Protein AF-0000000083149345 (afdb_homodimer)

Nearest PDB structures (foldseek):
  4agi-assembly2_B  TM=5.387E-01  e=7.367E-08  Aspergillus fumigatus
  6trv-assembly1_BBB  TM=6.068E-01  e=3.326E-06  Scedosporium apiospermum
  1w0o-assembly1_A  TM=4.378E-01  e=7.117E-03  Vibrio cholerae
  5yje-assembly1_C  TM=4.383E-01  e=2.882E-02  Homo sapiens
  4d52-assembly3_C  TM=7.395E-01  e=1.337E-08  Aspergillus fumigatus

pLDDT: mean 89.77, std 11.45, range [29.12, 98.81]

Structure (mmCIF, N/CA/C/O backbone):
data_AF-0000000083149345-model_v1
#
loop_
_entity.id
_entity.type
_entity.pdbx_description
1 polymer 'Fucose-specific lectin'
#
loop_
_atom_site.group_PDB
_atom_site.id
_atom_site.type_symbol
_atom_site.label_atom_id
_atom_site.label_alt_id
_atom_site.label_comp_id
_atom_site.label_asym_id
_atom_site.label_entity_id
_atom_site.label_seq_id
_atom_site.pdbx_PDB_ins_code
_atom_site.Cartn_x
_atom_site.Cartn_y
_atom_site.Cartn_z
_atom_site.occupancy
_atom_site.B_iso_or_equiv
_atom_site.auth_seq_id
_atom_site.auth_comp_id
_atom_site.auth_asym_id
_atom_site.auth_atom_id
_atom_site.pdbx_PDB_model_num
ATOM 1 N N . MET A 1 1 ? -13.688 4.938 16.438 1 88.69 1 MET A N 1
ATOM 2 C CA . MET A 1 1 ? -12.641 4.258 15.688 1 88.69 1 MET A CA 1
ATOM 3 C C . MET A 1 1 ? -12.328 5.004 14.398 1 88.69 1 MET A C 1
ATOM 5 O O . MET A 1 1 ? -13.234 5.469 13.711 1 88.69 1 MET A O 1
ATOM 9 N N . ALA A 1 2 ? -11.047 5.188 14.078 1 93.69 2 ALA A N 1
ATOM 10 C CA . ALA A 1 2 ? -10.602 5.953 12.922 1 93.69 2 ALA A CA 1
ATOM 11 C C . ALA A 1 2 ? -10.742 5.137 11.633 1 93.69 2 ALA A C 1
ATOM 13 O O . ALA A 1 2 ? -10.633 3.91 11.656 1 93.69 2 ALA A O 1
ATOM 14 N N . LEU A 1 3 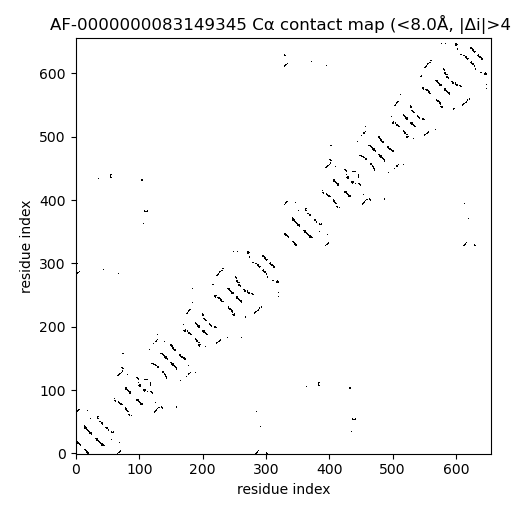? -11.031 5.852 10.547 1 97.12 3 LEU A N 1
ATOM 15 C CA . LEU A 1 3 ? -11.156 5.25 9.227 1 97.12 3 LEU A CA 1
ATOM 16 C C . LEU A 1 3 ? -10.828 6.262 8.133 1 97.12 3 LEU A C 1
ATOM 18 O O . LEU A 1 3 ? -10.75 7.465 8.398 1 97.12 3 LEU A O 1
ATOM 22 N N . THR A 1 4 ? -10.586 5.766 7.004 1 97.94 4 THR A N 1
ATOM 23 C CA . THR A 1 4 ? -10.523 6.535 5.766 1 97.94 4 THR A CA 1
ATOM 24 C C . THR A 1 4 ? -11.07 5.723 4.598 1 97.94 4 THR A C 1
ATOM 26 O O . THR A 1 4 ? -10.969 4.492 4.586 1 97.94 4 THR A O 1
ATOM 29 N N . ALA A 1 5 ? -11.703 6.434 3.705 1 97.19 5 ALA A N 1
ATOM 30 C CA . ALA A 1 5 ? -12.367 5.746 2.604 1 97.19 5 ALA A CA 1
ATOM 31 C C . ALA A 1 5 ? -12.156 6.484 1.285 1 97.19 5 ALA A C 1
ATOM 33 O O . ALA A 1 5 ? -11.992 7.707 1.271 1 97.19 5 ALA A O 1
ATOM 34 N N . ALA A 1 6 ? -12.18 5.762 0.246 1 94 6 ALA A N 1
ATOM 35 C CA . ALA A 1 6 ? -12.133 6.289 -1.116 1 94 6 ALA A CA 1
ATOM 36 C C . ALA A 1 6 ? -12.781 5.316 -2.1 1 94 6 ALA A C 1
ATOM 38 O O . ALA A 1 6 ? -12.984 4.141 -1.78 1 94 6 ALA A O 1
ATOM 39 N N . GLN A 1 7 ? -13.102 5.867 -3.182 1 91.06 7 GLN A N 1
ATOM 40 C CA . GLN A 1 7 ? -13.609 5.008 -4.242 1 91.06 7 GLN A CA 1
ATOM 41 C C . GLN A 1 7 ? -12.555 3.998 -4.688 1 91.06 7 GLN A C 1
ATOM 43 O O . GLN A 1 7 ? -11.383 4.344 -4.828 1 91.06 7 GLN A O 1
ATOM 48 N N . ASN A 1 8 ? -12.969 2.729 -4.836 1 88.44 8 ASN A N 1
ATOM 49 C CA . ASN A 1 8 ? -12.086 1.684 -5.348 1 88.44 8 ASN A CA 1
ATOM 50 C C . ASN A 1 8 ? -11.719 1.924 -6.809 1 88.44 8 ASN A C 1
ATOM 52 O O . ASN A 1 8 ? -12.586 1.888 -7.684 1 88.44 8 ASN A O 1
ATOM 56 N N . PRO A 1 9 ? -10.477 2.225 -7.066 1 82.81 9 PRO A N 1
ATOM 57 C CA . PRO A 1 9 ? -10.094 2.521 -8.453 1 82.81 9 PRO A CA 1
ATOM 58 C C . PRO A 1 9 ? -10.305 1.336 -9.391 1 82.81 9 PRO A C 1
ATOM 60 O O . PRO A 1 9 ? -10.469 1.523 -10.602 1 82.81 9 PRO A O 1
ATOM 63 N N . MET A 1 10 ? -10.398 0.117 -8.867 1 81.44 10 MET A N 1
ATOM 64 C CA . MET A 1 10 ? -10.555 -1.072 -9.703 1 81.44 10 MET A CA 1
ATOM 65 C C . MET A 1 10 ? -12.031 -1.386 -9.922 1 81.44 10 MET A C 1
ATOM 67 O O . MET A 1 10 ? -12.383 -2.1 -10.867 1 81.44 10 MET A O 1
ATOM 71 N N . ASN A 1 11 ? -12.859 -0.883 -8.992 1 84 11 ASN A N 1
ATOM 72 C CA . ASN A 1 11 ? -14.305 -1.058 -9.047 1 84 11 ASN A CA 1
ATOM 73 C C . ASN A 1 11 ? -15.039 0.14 -8.453 1 84 11 ASN A C 1
ATOM 75 O O . ASN A 1 11 ? -15.344 0.153 -7.258 1 84 11 ASN A O 1
ATOM 79 N N . PRO A 1 12 ? -15.398 1.085 -9.273 1 85 12 PRO A N 1
ATOM 80 C CA . PRO A 1 12 ? -15.961 2.344 -8.773 1 85 12 PRO A CA 1
ATOM 81 C C . PRO A 1 12 ? -17.297 2.156 -8.07 1 85 12 PRO A C 1
ATOM 83 O O . PRO A 1 12 ? -17.797 3.084 -7.43 1 85 12 PRO A O 1
ATOM 86 N N . SER A 1 13 ? -17.891 0.948 -8.156 1 88.88 13 SER A N 1
ATOM 87 C CA . SER A 1 13 ? -19.156 0.688 -7.465 1 88.88 13 SER A CA 1
ATOM 88 C C . SER A 1 13 ? -18.922 0.347 -5.996 1 88.88 13 SER A C 1
ATOM 90 O O . SER A 1 13 ? -19.875 0.116 -5.25 1 88.88 13 SER A O 1
ATOM 92 N N . GLU A 1 14 ? -17.625 0.432 -5.629 1 91.38 14 GLU A N 1
ATOM 93 C CA . GLU A 1 14 ? -17.281 0.124 -4.242 1 91.38 14 GLU A CA 1
ATOM 94 C C . GLU A 1 14 ? -16.375 1.197 -3.646 1 91.38 14 GLU A C 1
ATOM 96 O O . GLU A 1 14 ? -15.703 1.936 -4.379 1 91.38 14 GLU A O 1
ATOM 101 N N . ALA A 1 15 ? -16.469 1.229 -2.34 1 93.88 15 ALA A N 1
ATOM 102 C CA . ALA A 1 15 ? -15.523 2.027 -1.563 1 93.88 15 ALA A CA 1
ATOM 103 C C . ALA A 1 15 ? -14.531 1.134 -0.824 1 93.88 15 ALA A C 1
ATOM 105 O O . ALA A 1 15 ? -14.898 0.083 -0.297 1 93.88 15 ALA A O 1
ATOM 106 N N . LEU A 1 16 ? -13.273 1.524 -0.88 1 93.19 16 LEU A N 1
ATOM 107 C CA . LEU A 1 16 ? -12.273 0.988 0.04 1 93.19 16 LEU A CA 1
ATOM 108 C C . LEU A 1 16 ? -12.305 1.73 1.371 1 93.19 16 LEU A C 1
ATOM 110 O O . LEU A 1 16 ? -12.086 2.943 1.417 1 93.19 16 LEU A O 1
ATOM 114 N N . VAL A 1 17 ? -12.57 0.972 2.4 1 95.75 17 VAL A N 1
ATOM 115 C CA . VAL A 1 17 ? -12.609 1.555 3.736 1 95.75 17 VAL A CA 1
ATOM 116 C C . VAL A 1 17 ? -11.5 0.958 4.594 1 95.75 17 VAL A C 1
ATOM 118 O O . VAL A 1 17 ? -11.586 -0.195 5.023 1 95.75 17 VAL A O 1
ATOM 121 N N . PHE A 1 18 ? -10.477 1.692 4.816 1 96.81 18 PHE A N 1
ATOM 122 C CA . PHE A 1 18 ? -9.414 1.325 5.742 1 96.81 18 PHE A CA 1
ATOM 123 C C . PHE A 1 18 ? -9.742 1.798 7.156 1 96.81 18 PHE A C 1
ATOM 125 O O . PHE A 1 18 ? -10.258 2.9 7.34 1 96.81 18 PHE A O 1
ATOM 132 N N . PHE A 1 19 ? -9.422 0.938 8.125 1 96.44 19 PHE A N 1
ATOM 133 C CA . PHE A 1 19 ? -9.812 1.293 9.484 1 96.44 19 PHE A CA 1
ATOM 134 C C . PHE A 1 19 ? -8.906 0.604 10.508 1 96.44 19 PHE A C 1
ATOM 136 O O . PHE A 1 19 ? -8.156 -0.31 10.156 1 96.44 19 PHE A O 1
ATOM 143 N N . TYR A 1 20 ? -8.914 1.124 11.734 1 95.94 20 TYR A N 1
ATOM 144 C CA . TYR A 1 20 ? -8.312 0.45 12.875 1 95.94 20 TYR A CA 1
ATOM 145 C C . TYR A 1 20 ? -9.094 -0.806 13.242 1 95.94 20 TYR A C 1
ATOM 147 O O . TYR A 1 20 ? -10.234 -0.722 13.703 1 95.94 20 TYR A O 1
ATOM 155 N N . SER A 1 21 ? -8.469 -1.872 12.961 1 94.75 21 SER A N 1
ATOM 156 C CA . SER A 1 21 ? -9.047 -3.145 13.375 1 94.75 21 SER A CA 1
ATOM 157 C C . SER A 1 21 ? -8.648 -3.498 14.805 1 94.75 21 SER A C 1
ATOM 159 O O . SER A 1 21 ? -7.465 -3.695 15.094 1 94.75 21 SER A O 1
ATOM 161 N N . LEU A 1 22 ? -9.648 -3.545 15.688 1 92.56 22 LEU A N 1
ATOM 162 C CA . LEU A 1 22 ? -9.438 -3.883 17.094 1 92.56 22 LEU A CA 1
ATOM 163 C C . LEU A 1 22 ? -9.906 -5.305 17.391 1 92.56 22 LEU A C 1
ATOM 165 O O . LEU A 1 22 ? -11.055 -5.656 17.094 1 92.56 22 LEU A O 1
ATOM 169 N N . ARG A 1 23 ? -8.953 -6.051 17.891 1 92.12 23 ARG A N 1
ATOM 170 C CA . ARG A 1 23 ? -9.273 -7.441 18.203 1 92.12 23 ARG A CA 1
ATOM 171 C C . ARG A 1 23 ? -8.844 -7.789 19.625 1 92.12 23 ARG A C 1
ATOM 173 O O . ARG A 1 23 ? -7.688 -7.562 20.016 1 92.12 23 ARG A O 1
ATOM 180 N N . GLU A 1 24 ? -9.75 -8.375 20.344 1 91.38 24 GLU A N 1
ATOM 181 C CA . GLU A 1 24 ? -9.445 -8.859 21.688 1 91.38 24 GLU A CA 1
ATOM 182 C C . GLU A 1 24 ? -8.906 -10.289 21.656 1 91.38 24 GLU A C 1
ATOM 184 O O . GLU A 1 24 ? -9.477 -11.156 20.984 1 91.38 24 GLU A O 1
ATOM 189 N N . ILE A 1 25 ? -7.742 -10.391 22.312 1 89.69 25 ILE A N 1
ATOM 190 C CA . ILE A 1 25 ? -7.199 -11.742 22.438 1 89.69 25 ILE A CA 1
ATOM 191 C C . ILE A 1 25 ? -6.934 -12.047 23.906 1 89.69 25 ILE A C 1
ATOM 193 O O . ILE A 1 25 ? -6.727 -11.141 24.703 1 89.69 25 ILE A O 1
ATOM 197 N N . GLU A 1 26 ? -6.984 -13.391 24.203 1 86.75 26 GLU A N 1
ATOM 198 C CA . GLU A 1 26 ? -6.668 -13.875 25.547 1 86.75 26 GLU A CA 1
ATOM 199 C C . GLU A 1 26 ? -5.273 -14.5 25.594 1 86.75 26 GLU A C 1
ATOM 201 O O . GLU A 1 26 ? -4.926 -15.312 24.734 1 86.75 26 GLU A O 1
ATOM 206 N N . ASP A 1 27 ? -4.41 -13.891 26.422 1 75.25 27 ASP A N 1
ATOM 207 C CA . ASP A 1 27 ? -3.109 -14.516 26.641 1 75.25 27 ASP A CA 1
ATOM 208 C C . ASP A 1 27 ? -2.887 -14.812 28.125 1 75.25 27 ASP A C 1
ATOM 210 O O . ASP A 1 27 ? -3.814 -14.703 28.922 1 75.25 27 ASP A O 1
ATOM 214 N N . LYS A 1 28 ? -1.656 -15.43 28.516 1 75.31 28 LYS A N 1
ATOM 215 C CA . LYS A 1 28 ? -1.333 -15.867 29.875 1 75.31 28 LYS A CA 1
ATOM 216 C C . LYS A 1 28 ? -1.473 -14.711 30.875 1 75.31 28 LYS A C 1
ATOM 218 O O . LYS A 1 28 ? -1.698 -14.938 32.062 1 75.31 28 LYS A O 1
ATOM 223 N N . ASN A 1 29 ? -1.315 -13.539 30.344 1 80.12 29 ASN A N 1
ATOM 224 C CA . ASN A 1 29 ? -1.343 -12.359 31.203 1 80.12 29 ASN A CA 1
ATOM 225 C C . ASN A 1 29 ? -2.727 -11.711 31.219 1 80.12 29 ASN A C 1
ATOM 227 O O . ASN A 1 29 ? -2.928 -10.688 31.875 1 80.12 29 ASN A O 1
ATOM 231 N N . GLY A 1 30 ? -3.684 -12.273 30.469 1 85.88 30 GLY A N 1
ATOM 232 C CA . GLY A 1 30 ? -5.039 -11.75 30.438 1 85.88 30 GLY A CA 1
ATOM 233 C C . GLY A 1 30 ? -5.488 -11.32 29.062 1 85.88 30 GLY A C 1
ATOM 234 O O . GLY A 1 30 ? -4.961 -11.812 28.047 1 85.88 30 GLY A O 1
ATOM 235 N N . THR A 1 31 ? -6.508 -10.414 29.094 1 89.44 31 THR A N 1
ATOM 236 C CA . THR A 1 31 ? -7.102 -9.938 27.859 1 89.44 31 THR A CA 1
ATOM 237 C C . THR A 1 31 ? -6.32 -8.75 27.297 1 89.44 31 THR A C 1
ATOM 239 O O . THR A 1 31 ? -6.012 -7.809 28.031 1 89.44 31 THR A O 1
ATOM 242 N N . LYS A 1 32 ? -6.004 -8.891 26.047 1 87.56 32 LYS A N 1
ATOM 243 C CA . LYS A 1 32 ? -5.266 -7.844 25.359 1 87.56 32 LYS A CA 1
ATOM 244 C C . LYS A 1 32 ? -5.984 -7.422 24.078 1 87.56 32 LYS A C 1
ATOM 246 O O . LYS A 1 32 ? -6.527 -8.266 23.359 1 87.56 32 LYS A O 1
ATOM 251 N N . MET A 1 33 ? -5.984 -6.039 23.891 1 90.56 33 MET A N 1
ATOM 252 C CA . MET A 1 33 ? -6.562 -5.496 22.672 1 90.56 33 MET A CA 1
ATOM 253 C C . MET A 1 33 ? -5.48 -5.246 21.625 1 90.56 33 MET A C 1
ATOM 255 O O . MET A 1 33 ? -4.52 -4.516 21.891 1 90.56 33 MET A O 1
ATOM 259 N N . LEU A 1 34 ? -5.668 -5.914 20.5 1 92.69 34 LEU A N 1
ATOM 260 C CA . LEU A 1 34 ? -4.738 -5.73 19.391 1 92.69 34 LEU A CA 1
ATOM 261 C C . LEU A 1 34 ? -5.219 -4.633 18.453 1 92.69 34 LEU A C 1
ATOM 263 O O . LEU A 1 34 ? -6.422 -4.508 18.203 1 92.69 34 LEU A O 1
ATOM 267 N N . THR A 1 35 ? -4.285 -3.857 17.953 1 93.81 35 THR A N 1
ATOM 268 C CA . THR A 1 35 ? -4.551 -2.803 16.969 1 93.81 35 THR A CA 1
ATOM 269 C C . THR A 1 35 ? -3.836 -3.088 15.656 1 93.81 35 THR A C 1
ATOM 271 O O . THR A 1 35 ? -2.607 -3.188 15.625 1 93.81 35 THR A O 1
ATOM 274 N N . ASN A 1 36 ? -4.621 -3.227 14.648 1 96.19 36 ASN A N 1
ATOM 275 C CA . ASN A 1 36 ? -4.098 -3.475 13.312 1 96.19 36 ASN A CA 1
ATOM 276 C C . ASN A 1 36 ? -4.859 -2.678 12.25 1 96.19 36 ASN A C 1
ATOM 278 O O . ASN A 1 36 ? -5.824 -1.979 12.57 1 96.19 36 ASN A O 1
ATOM 282 N N . LEU A 1 37 ? -4.355 -2.676 11.055 1 97.06 37 LEU A N 1
ATOM 283 C CA . LEU A 1 37 ? -5.043 -2.051 9.93 1 97.06 37 LEU A CA 1
ATOM 284 C C . LEU A 1 37 ? -5.965 -3.043 9.234 1 97.06 37 LEU A C 1
ATOM 286 O O . LEU A 1 37 ? -5.551 -4.16 8.906 1 97.06 37 LEU A O 1
ATOM 290 N N . GLY A 1 38 ? -7.191 -2.701 9.094 1 95.31 38 GLY A N 1
ATOM 291 C CA . GLY A 1 38 ? -8.156 -3.477 8.328 1 95.31 38 GLY A CA 1
ATOM 292 C C . GLY A 1 38 ? -8.625 -2.777 7.066 1 95.31 38 GLY A C 1
ATOM 293 O O . GLY A 1 38 ? -8.414 -1.572 6.906 1 95.31 38 GLY A O 1
ATOM 294 N N . ILE A 1 39 ? -9.203 -3.498 6.207 1 93.44 39 ILE A N 1
ATOM 295 C CA . ILE A 1 39 ? -9.797 -2.943 4.992 1 93.44 39 ILE A CA 1
ATOM 296 C C . ILE A 1 39 ? -11.102 -3.666 4.676 1 93.44 39 ILE A C 1
ATOM 298 O O . ILE A 1 39 ? -11.18 -4.895 4.781 1 93.44 39 ILE A O 1
ATOM 302 N N . GLN A 1 40 ? -12.133 -2.912 4.328 1 91.62 40 GLN A N 1
ATOM 303 C CA . GLN A 1 40 ? -13.422 -3.428 3.869 1 91.62 40 GLN A CA 1
ATOM 304 C C . GLN A 1 40 ? -13.82 -2.807 2.533 1 91.62 40 GLN A C 1
ATOM 306 O O . GLN A 1 40 ? -13.539 -1.632 2.281 1 91.62 40 GLN A O 1
ATOM 311 N N . ARG A 1 41 ? -14.445 -3.561 1.773 1 89.75 41 ARG A N 1
ATOM 312 C CA . ARG A 1 41 ? -15.078 -3.088 0.546 1 89.75 41 ARG A CA 1
ATOM 313 C C . ARG A 1 41 ? -16.578 -2.947 0.726 1 89.75 41 ARG A C 1
ATOM 315 O O . ARG A 1 41 ? -17.281 -3.928 1.015 1 89.75 41 ARG A O 1
ATOM 322 N N . ARG A 1 42 ? -16.969 -1.743 0.603 1 93.12 42 ARG A N 1
ATOM 323 C CA . ARG A 1 42 ? -18.391 -1.429 0.772 1 93.12 42 ARG A CA 1
ATOM 324 C C . ARG A 1 42 ? -19.031 -1.034 -0.557 1 93.12 42 ARG A C 1
ATOM 326 O O . ARG A 1 42 ? -18.469 -0.228 -1.304 1 93.12 42 ARG A O 1
ATOM 333 N N . SER A 1 43 ? -20.219 -1.589 -0.725 1 93.25 43 SER A N 1
ATOM 334 C CA . SER A 1 43 ? -20.938 -1.242 -1.941 1 93.25 43 SER A CA 1
ATOM 335 C C . SER A 1 43 ? -21.484 0.182 -1.875 1 93.25 43 SER A C 1
ATOM 337 O O . SER A 1 43 ? -21.984 0.613 -0.834 1 93.25 43 SER A O 1
ATOM 339 N N . LEU A 1 44 ? -21.344 0.854 -3.002 1 94.44 44 LEU A N 1
ATOM 340 C CA . LEU A 1 44 ? -21.906 2.193 -3.127 1 94.44 44 LEU A CA 1
ATOM 341 C C . LEU A 1 44 ? -23.266 2.15 -3.807 1 94.44 44 LEU A C 1
ATOM 343 O O . LEU A 1 44 ? -23.969 3.164 -3.873 1 94.44 44 LEU A O 1
ATOM 347 N N . HIS A 1 45 ? -23.688 1.019 -4.273 1 89.69 45 HIS A N 1
ATOM 348 C CA . HIS A 1 45 ? -24.953 0.873 -4.98 1 89.69 45 HIS A CA 1
ATOM 349 C C . HIS A 1 45 ? -25.734 -0.32 -4.453 1 89.69 45 HIS A C 1
ATOM 351 O O . HIS A 1 45 ? -26.328 -1.074 -5.234 1 89.69 45 HIS A O 1
ATOM 357 N N . GLN A 1 46 ? -25.656 -0.501 -3.23 1 79.75 46 GLN A N 1
ATOM 358 C CA . GLN A 1 46 ? -26.453 -1.479 -2.51 1 79.75 46 GLN A CA 1
ATOM 359 C C . GLN A 1 46 ? -26.109 -2.902 -2.93 1 79.75 46 GLN A C 1
ATOM 361 O O . GLN A 1 46 ? -26.969 -3.775 -2.986 1 79.75 46 GLN A O 1
ATOM 366 N N . GLY A 1 47 ? -24.859 -3.1 -3.279 1 78.62 47 GLY A N 1
ATOM 367 C CA . GLY A 1 47 ? -24.375 -4.441 -3.547 1 78.62 47 GLY A CA 1
ATOM 368 C C . GLY A 1 47 ? -23.859 -5.148 -2.305 1 78.62 47 GLY A C 1
ATOM 369 O O . GLY A 1 47 ? -24.109 -4.703 -1.184 1 78.62 47 GLY A O 1
ATOM 370 N N . ARG A 1 48 ? -23.422 -6.25 -2.533 1 78.12 48 ARG A N 1
ATOM 371 C CA . ARG A 1 48 ? -22.906 -7.094 -1.462 1 78.12 48 ARG A CA 1
ATOM 372 C C . ARG A 1 48 ? -21.641 -6.492 -0.843 1 78.12 48 ARG A C 1
ATOM 374 O O . ARG A 1 48 ? -20.781 -5.965 -1.555 1 78.12 48 ARG A O 1
ATOM 381 N N . ASP A 1 49 ? -21.672 -6.516 0.496 1 83.38 49 ASP A N 1
ATOM 382 C CA . ASP A 1 49 ? -20.469 -6.125 1.231 1 83.38 49 ASP A CA 1
ATOM 383 C C . ASP A 1 49 ? -19.641 -7.348 1.62 1 83.38 49 ASP A C 1
ATOM 385 O O . ASP A 1 49 ? -20.188 -8.43 1.845 1 83.38 49 ASP A O 1
ATOM 389 N N . TYR A 1 50 ? -18.359 -7.188 1.563 1 74.75 50 TYR A N 1
ATOM 390 C CA . TYR A 1 50 ? -17.469 -8.258 1.987 1 74.75 50 TYR A CA 1
ATOM 391 C C . TYR A 1 50 ? -17 -8.039 3.42 1 74.75 50 TYR A C 1
ATOM 393 O O . TYR A 1 50 ? -16.609 -6.934 3.791 1 74.75 50 TYR A O 1
ATOM 401 N N . GLU A 1 51 ? -17.094 -9.109 4.105 1 77.38 51 GLU A N 1
ATOM 402 C CA . GLU A 1 51 ? -16.734 -9.023 5.516 1 77.38 51 GLU A CA 1
ATOM 403 C C . GLU A 1 51 ? -15.219 -9.07 5.699 1 77.38 51 GLU A C 1
ATOM 405 O O . GLU A 1 51 ? -14.523 -9.828 5.02 1 77.38 51 GLU A O 1
ATOM 410 N N . TYR A 1 52 ? -14.773 -8.266 6.516 1 84.38 52 TYR A N 1
ATOM 411 C CA . TYR A 1 52 ? -13.391 -8.289 6.973 1 84.38 52 TYR A CA 1
ATOM 412 C C . TYR A 1 52 ? -13.25 -9.148 8.227 1 84.38 52 TYR A C 1
ATOM 414 O O . TYR A 1 52 ? -14.031 -9.016 9.172 1 84.38 52 TYR A O 1
ATOM 422 N N . ARG A 1 53 ? -12.312 -10.086 8.148 1 87.62 53 ARG A N 1
ATOM 423 C CA . ARG A 1 53 ? -11.977 -10.914 9.297 1 87.62 53 ARG A CA 1
ATOM 424 C C . ARG A 1 53 ? -10.539 -10.664 9.758 1 87.62 53 ARG A C 1
ATOM 426 O O . ARG A 1 53 ? -9.602 -10.758 8.953 1 87.62 53 ARG A O 1
ATOM 433 N N . ASP A 1 54 ? -10.453 -10.336 11.008 1 92.62 54 ASP A N 1
ATOM 434 C CA . ASP A 1 54 ? -9.141 -10.094 11.609 1 92.62 54 ASP A CA 1
ATOM 435 C C . ASP A 1 54 ? -8.633 -11.336 12.328 1 92.62 54 ASP A C 1
ATOM 437 O O . ASP A 1 54 ? -9.172 -11.727 13.367 1 92.62 54 ASP A O 1
ATOM 441 N N . PHE A 1 55 ? -7.484 -11.922 11.805 1 94.88 55 PHE A N 1
ATOM 442 C CA . PHE A 1 55 ? -6.918 -13.117 12.414 1 94.88 55 PHE A CA 1
ATOM 443 C C . PHE A 1 55 ? -5.574 -12.812 13.07 1 94.88 55 PHE A C 1
ATOM 445 O O . PHE A 1 55 ? -4.82 -13.719 13.414 1 94.88 55 PHE A O 1
ATOM 452 N N . ASN A 1 56 ? -5.273 -11.531 13.266 1 95.12 56 ASN A N 1
ATOM 453 C CA . ASN A 1 56 ? -3.988 -11.133 13.828 1 95.12 56 ASN A CA 1
ATOM 454 C C . ASN A 1 56 ? -3.854 -11.578 15.281 1 95.12 56 ASN A C 1
ATOM 456 O O . ASN A 1 56 ? -4.832 -11.562 16.031 1 95.12 56 ASN A O 1
ATOM 460 N N . ILE A 1 57 ? -2.611 -11.953 15.641 1 92.88 57 ILE A N 1
ATOM 461 C CA . ILE A 1 57 ? -2.348 -12.344 17.016 1 92.88 57 ILE A CA 1
ATOM 462 C C . ILE A 1 57 ? -1.312 -11.406 17.641 1 92.88 57 ILE A C 1
ATOM 464 O O . ILE A 1 57 ? -0.925 -11.57 18.797 1 92.88 57 ILE A O 1
ATOM 468 N N . HIS A 1 58 ? -0.831 -10.414 16.891 1 91 58 HIS A N 1
ATOM 469 C CA . HIS A 1 58 ? 0.093 -9.391 17.344 1 91 58 HIS A CA 1
ATOM 470 C C . HIS A 1 58 ? -0.375 -7.996 16.922 1 91 58 HIS A C 1
ATOM 472 O O . HIS A 1 58 ? -1.13 -7.859 15.961 1 91 58 HIS A O 1
ATOM 478 N N . ASN A 1 59 ? 0.154 -7.035 17.641 1 91 59 ASN A N 1
ATOM 479 C CA . ASN A 1 59 ? -0.071 -5.645 17.25 1 91 59 ASN A CA 1
ATOM 480 C C . ASN A 1 59 ? 0.78 -5.254 16.047 1 91 59 ASN A C 1
ATOM 482 O O . ASN A 1 59 ? 1.934 -5.672 15.938 1 91 59 ASN A O 1
ATOM 486 N N . SER A 1 60 ? 0.147 -4.473 15.312 1 92.5 60 SER A N 1
ATOM 487 C CA . SER A 1 60 ? 0.966 -3.711 14.375 1 92.5 60 SER A CA 1
ATOM 488 C C . SER A 1 60 ? 1.651 -2.535 15.062 1 92.5 60 SER A C 1
ATOM 490 O O . SER A 1 60 ? 1.313 -2.191 16.203 1 92.5 60 SER A O 1
ATOM 492 N N . PRO A 1 61 ? 2.592 -1.938 14.406 1 93.25 61 PRO A N 1
ATOM 493 C CA . PRO A 1 61 ? 3.256 -0.766 14.984 1 93.25 61 PRO A CA 1
ATOM 494 C C . PRO A 1 61 ? 2.387 0.489 14.93 1 93.25 61 PRO A C 1
ATOM 496 O O . PRO A 1 61 ? 2.855 1.583 15.258 1 93.25 61 PRO A O 1
ATOM 499 N N . LEU A 1 62 ? 1.228 0.384 14.555 1 95.06 62 LEU A N 1
ATOM 500 C CA . LEU A 1 62 ? 0.328 1.53 14.492 1 95.06 62 LEU A CA 1
ATOM 501 C C . LEU A 1 62 ? 0.193 2.184 15.867 1 95.06 62 LEU A C 1
ATOM 503 O O . LEU A 1 62 ? 0.094 1.491 16.875 1 95.06 62 LEU A O 1
ATOM 507 N N . ARG A 1 63 ? 0.123 3.5 15.836 1 95.44 63 ARG A N 1
ATOM 508 C CA . ARG A 1 63 ? -0.291 4.234 17.031 1 95.44 63 ARG A CA 1
ATOM 509 C C . ARG A 1 63 ? -1.693 3.822 17.469 1 95.44 63 ARG A C 1
ATOM 511 O O . ARG A 1 63 ? -2.604 3.732 16.641 1 95.44 63 ARG A O 1
ATOM 518 N N . GLU A 1 64 ? -1.785 3.604 18.719 1 91.44 64 GLU A N 1
ATOM 519 C CA . GLU A 1 64 ? -3.104 3.252 19.234 1 91.44 64 GLU A CA 1
ATOM 520 C C . GLU A 1 64 ? -4.07 4.43 19.141 1 91.44 64 GLU A C 1
ATOM 522 O O . GLU A 1 64 ? -3.645 5.586 19.141 1 91.44 64 GLU A O 1
ATOM 527 N N . GLN A 1 65 ? -5.301 4.109 19.141 1 88.94 65 GLN A N 1
ATOM 528 C CA . GLN A 1 65 ? -6.344 5.129 19.062 1 88.94 65 GLN A CA 1
ATOM 529 C C . GLN A 1 65 ? -6.348 6 20.312 1 88.94 65 GLN A C 1
ATOM 531 O O . GLN A 1 65 ? -5.984 5.539 21.406 1 88.94 65 GLN A O 1
ATOM 536 N N . PRO A 1 66 ? -6.707 7.312 20.094 1 90.38 66 PRO A N 1
ATOM 537 C CA . PRO A 1 66 ? -7.191 8 18.906 1 90.38 66 PRO A CA 1
ATOM 538 C C . PRO A 1 66 ? -6.062 8.414 17.969 1 90.38 66 PRO A C 1
ATOM 540 O O . PRO A 1 66 ? -5.109 9.07 18.391 1 90.38 66 PRO A O 1
ATOM 543 N N . SER A 1 67 ? -6.156 8.008 16.75 1 94.56 67 SER A N 1
ATOM 544 C CA . SER A 1 67 ? -5.199 8.312 15.695 1 94.56 67 SER A CA 1
ATOM 545 C C . SER A 1 67 ? -5.836 8.188 14.32 1 94.56 67 SER A C 1
ATOM 547 O O . SER A 1 67 ? -6.602 7.254 14.062 1 94.56 67 SER A O 1
ATOM 549 N N . GLY A 1 68 ? -5.492 9.125 13.523 1 96.5 68 GLY A N 1
ATOM 550 C CA . GLY A 1 68 ? -6.172 9.219 12.242 1 96.5 68 GLY A CA 1
ATOM 551 C C . GLY A 1 68 ? -5.523 8.367 11.156 1 96.5 68 GLY A C 1
ATOM 552 O O . GLY A 1 68 ? -4.402 7.891 11.328 1 96.5 68 GLY A O 1
ATOM 553 N N . LEU A 1 69 ? -6.324 8.164 10.07 1 98.19 69 LEU A N 1
ATOM 554 C CA . LEU A 1 69 ? -5.902 7.605 8.797 1 98.19 69 LEU A CA 1
ATOM 555 C C . LEU A 1 69 ? -6.32 8.508 7.641 1 98.19 69 LEU A C 1
ATOM 557 O O . LEU A 1 69 ? -7.367 9.156 7.703 1 98.19 69 LEU A O 1
ATOM 561 N N . ALA A 1 70 ? -5.465 8.555 6.695 1 98.31 70 ALA A N 1
ATOM 562 C CA . ALA A 1 70 ? -5.809 9.273 5.473 1 98.31 70 ALA A CA 1
ATOM 563 C C . ALA A 1 70 ? -5.371 8.492 4.234 1 98.31 70 ALA A C 1
ATOM 565 O O . ALA A 1 70 ? -4.316 7.859 4.234 1 98.31 70 ALA A O 1
ATOM 566 N N . ILE A 1 71 ? -6.219 8.453 3.215 1 96.75 71 ILE A N 1
ATOM 567 C CA . ILE A 1 71 ? -5.938 7.73 1.978 1 96.75 71 ILE A CA 1
ATOM 568 C C . ILE A 1 71 ? -5.723 8.727 0.839 1 96.75 71 ILE A C 1
ATOM 570 O O . ILE A 1 71 ? -6.449 9.719 0.729 1 96.75 71 ILE A O 1
ATOM 574 N N . GLY A 1 72 ? -4.711 8.578 0.148 1 91.62 72 GLY A N 1
ATOM 575 C CA . GLY A 1 72 ? -4.391 9.344 -1.046 1 91.62 72 GLY A CA 1
ATOM 576 C C . GLY A 1 72 ? -3.916 8.484 -2.199 1 91.62 72 GLY A C 1
ATOM 577 O O . GLY A 1 72 ? -3.531 7.328 -2.002 1 91.62 72 GLY A O 1
ATOM 578 N N . TYR A 1 73 ? -4.059 9.039 -3.408 1 84.88 73 TYR A N 1
ATOM 579 C CA . TYR A 1 73 ? -3.615 8.375 -4.633 1 84.88 73 TYR A CA 1
ATOM 580 C C . TYR A 1 73 ? -2.377 9.055 -5.199 1 84.88 73 TYR A C 1
ATOM 582 O O . TYR A 1 73 ? -2.383 10.258 -5.457 1 84.88 73 TYR A O 1
ATOM 590 N N . TYR A 1 74 ? -1.283 8.344 -5.156 1 78.88 74 TYR A N 1
ATOM 591 C CA . TYR A 1 74 ? -0.102 8.828 -5.859 1 78.88 74 TYR A CA 1
ATOM 592 C C . TYR A 1 74 ? 0.769 7.672 -6.332 1 78.88 74 TYR A C 1
ATOM 594 O O . TYR A 1 74 ? 0.677 6.562 -5.801 1 78.88 74 TYR A O 1
ATOM 602 N N . ASN A 1 75 ? 1.531 7.898 -7.371 1 72.81 75 ASN A N 1
ATOM 603 C CA . ASN A 1 75 ? 2.396 6.902 -7.992 1 72.81 75 ASN A CA 1
ATOM 604 C C . ASN A 1 75 ? 1.617 5.645 -8.367 1 72.81 75 ASN A C 1
ATOM 606 O O . ASN A 1 75 ? 2.053 4.527 -8.078 1 72.81 75 ASN A O 1
ATOM 610 N N . GLY A 1 76 ? 0.328 5.855 -8.836 1 70.25 76 GLY A N 1
ATOM 611 C CA . GLY A 1 76 ? -0.467 4.824 -9.484 1 70.25 76 GLY A CA 1
ATOM 612 C C . GLY A 1 76 ? -1.168 3.906 -8.5 1 70.25 76 GLY A C 1
ATOM 613 O O . GLY A 1 76 ? -1.705 2.867 -8.891 1 70.25 76 GLY A O 1
ATOM 614 N N . ALA A 1 77 ? -1.201 4.203 -7.242 1 78 77 ALA A N 1
ATOM 615 C CA . ALA A 1 77 ? -1.815 3.305 -6.27 1 78 77 ALA A CA 1
ATOM 616 C C . ALA A 1 77 ? -2.373 4.082 -5.078 1 78 77 ALA A C 1
ATOM 618 O O . ALA A 1 77 ? -1.91 5.184 -4.777 1 78 77 ALA A O 1
ATOM 619 N N . PRO A 1 78 ? -3.449 3.541 -4.488 1 89.12 78 PRO A N 1
ATOM 620 C CA . PRO A 1 78 ? -3.869 4.102 -3.203 1 89.12 78 PRO A CA 1
ATOM 621 C C . PRO A 1 78 ? -2.852 3.863 -2.092 1 89.12 78 PRO A C 1
ATOM 623 O O . PRO A 1 78 ? -2.285 2.771 -1.994 1 89.12 78 PRO A O 1
ATOM 626 N N . ARG A 1 79 ? -2.605 4.871 -1.38 1 93.81 79 ARG A N 1
ATOM 627 C CA . ARG A 1 79 ? -1.725 4.832 -0.219 1 93.81 79 ARG A CA 1
ATOM 628 C C . ARG A 1 79 ? -2.441 5.328 1.032 1 93.81 79 ARG A C 1
ATOM 630 O O . ARG A 1 79 ? -3.188 6.309 0.978 1 93.81 79 ARG A O 1
ATOM 637 N N . VAL A 1 80 ? -2.246 4.594 2.064 1 97.38 80 VAL A N 1
ATOM 638 C CA . VAL A 1 80 ? -2.836 4.98 3.342 1 97.38 80 VAL A CA 1
ATOM 639 C C . VAL A 1 80 ? -1.741 5.469 4.289 1 97.38 80 VAL A C 1
ATOM 641 O O . VAL A 1 80 ? -0.695 4.828 4.422 1 97.38 80 VAL A O 1
ATOM 644 N N . PHE A 1 81 ? -1.985 6.602 4.895 1 98.38 81 PHE A N 1
ATOM 645 C CA . PHE A 1 81 ? -1.037 7.227 5.809 1 98.38 81 PHE A CA 1
ATOM 646 C C . PHE A 1 81 ? -1.602 7.273 7.227 1 98.38 81 PHE A C 1
ATOM 648 O O . PHE A 1 81 ? -2.811 7.434 7.41 1 98.38 81 PHE A O 1
ATOM 655 N N . GLY A 1 82 ? -0.747 7.117 8.188 1 98.44 82 GLY A N 1
ATOM 656 C CA . GLY A 1 82 ? -1.005 7.211 9.617 1 98.44 82 GLY A CA 1
ATOM 657 C C . GLY A 1 82 ? 0.255 7.402 10.438 1 98.44 82 GLY A C 1
ATOM 658 O O . GLY A 1 82 ? 1.254 7.926 9.938 1 98.44 82 GLY A O 1
ATOM 659 N N . PHE A 1 83 ? 0.129 7.023 11.68 1 98.06 83 PHE A N 1
ATOM 660 C CA . PHE A 1 83 ? 1.251 7.168 12.602 1 98.06 83 PHE A CA 1
ATOM 661 C C . PHE A 1 83 ? 1.658 5.816 13.172 1 98.06 83 PHE A C 1
ATOM 663 O O . PHE A 1 83 ? 0.802 5.008 13.539 1 98.06 83 PHE A O 1
ATOM 670 N N . SER A 1 84 ? 2.916 5.633 13.18 1 97 84 SER A N 1
ATOM 671 C CA . SER A 1 84 ? 3.467 4.426 13.789 1 97 84 SER A CA 1
ATOM 672 C C . SER A 1 84 ? 4.254 4.758 15.055 1 97 84 SER A C 1
ATOM 674 O O . SER A 1 84 ? 4.742 5.879 15.211 1 97 84 SER A O 1
ATOM 676 N N . ARG A 1 85 ? 4.426 3.799 15.875 1 94.88 85 ARG A N 1
ATOM 677 C CA . ARG A 1 85 ? 5.25 3.943 17.062 1 94.88 85 ARG A CA 1
ATOM 678 C C . ARG A 1 85 ? 6.73 4.008 16.703 1 94.88 85 ARG A C 1
ATOM 680 O O . ARG A 1 85 ? 7.195 3.27 15.836 1 94.88 85 ARG A O 1
ATOM 687 N N . ALA A 1 86 ? 7.387 4.832 17.453 1 93.56 86 ALA A N 1
ATOM 688 C CA . ALA A 1 86 ? 8.82 4.953 17.219 1 93.56 86 ALA A CA 1
ATOM 689 C C . ALA A 1 86 ? 9.562 3.723 17.734 1 93.56 86 ALA A C 1
ATOM 691 O O . ALA A 1 86 ? 10.594 3.33 17.172 1 93.56 86 ALA A O 1
ATOM 692 N N . ASP A 1 87 ? 9.031 3.148 18.766 1 88.94 87 ASP A N 1
ATOM 693 C CA . ASP A 1 87 ? 9.594 1.926 19.328 1 88.94 87 ASP A CA 1
ATOM 694 C C . ASP A 1 87 ? 8.492 0.903 19.609 1 88.94 87 ASP A C 1
ATOM 696 O O . ASP A 1 87 ? 7.988 0.826 20.734 1 88.94 87 ASP A O 1
ATOM 700 N N . PRO A 1 88 ? 8.203 0.132 18.641 1 85.88 88 PRO A N 1
ATOM 701 C CA . PRO A 1 88 ? 7.102 -0.821 18.797 1 85.88 88 PRO A CA 1
ATOM 702 C C . PRO A 1 88 ? 7.441 -1.972 19.734 1 85.88 88 PRO A C 1
ATOM 704 O O . PRO A 1 88 ? 6.555 -2.719 20.156 1 85.88 88 PRO A O 1
ATOM 707 N N . SER A 1 89 ? 8.648 -2.129 20.094 1 81.94 89 SER A N 1
ATOM 708 C CA . SER A 1 89 ? 9.062 -3.215 20.984 1 81.94 89 SER A CA 1
ATOM 709 C C . SER A 1 89 ? 8.781 -2.877 22.438 1 81.94 89 SER A C 1
ATOM 711 O O . SER A 1 89 ? 8.734 -3.77 23.297 1 81.94 89 SER A O 1
ATOM 713 N N . LYS A 1 90 ? 8.586 -1.639 22.719 1 82.56 90 LYS A N 1
ATOM 714 C CA . LYS A 1 90 ? 8.344 -1.189 24.078 1 82.56 90 LYS A CA 1
ATOM 715 C C . LYS A 1 90 ? 6.852 -1.014 24.344 1 82.56 90 LYS A C 1
ATOM 717 O O . LYS A 1 90 ? 6.062 -0.876 23.406 1 82.56 90 LYS A O 1
ATOM 722 N N . GLN A 1 91 ? 6.57 -1.086 25.578 1 82.44 91 GLN A N 1
ATOM 723 C CA . GLN A 1 91 ? 5.207 -0.743 25.969 1 82.44 91 GLN A CA 1
ATOM 724 C C . GLN A 1 91 ? 4.902 0.723 25.672 1 82.44 91 GLN A C 1
ATOM 726 O O . GLN A 1 91 ? 5.777 1.582 25.797 1 82.44 91 GLN A O 1
ATOM 731 N N . PRO A 1 92 ? 3.703 0.925 25.297 1 82.69 92 PRO A N 1
ATOM 732 C CA . PRO A 1 92 ? 3.318 2.311 25.016 1 82.69 92 PRO A CA 1
ATOM 733 C C . PRO A 1 92 ? 3.523 3.234 26.219 1 82.69 92 PRO A C 1
ATOM 735 O O . PRO A 1 92 ? 3.232 2.854 27.359 1 82.69 92 PRO A O 1
ATOM 738 N N . GLU A 1 93 ? 3.986 4.402 25.938 1 84.94 93 GLU A N 1
ATOM 739 C CA . GLU A 1 93 ? 4.203 5.445 26.938 1 84.94 93 GLU A CA 1
ATOM 740 C C . GLU A 1 93 ? 3.475 6.73 26.562 1 84.94 93 GLU A C 1
ATOM 742 O O . GLU A 1 93 ? 3.297 7.02 25.375 1 84.94 93 GLU A O 1
ATOM 747 N N . PRO A 1 94 ? 2.98 7.523 27.5 1 81.19 94 PRO A N 1
ATOM 748 C CA . PRO A 1 94 ? 2.238 8.758 27.234 1 81.19 94 PRO A CA 1
ATOM 749 C C . PRO A 1 94 ? 3.021 9.742 26.375 1 81.19 94 PRO A C 1
ATOM 751 O O . PRO A 1 94 ? 2.432 10.453 25.547 1 81.19 94 PRO A O 1
ATOM 754 N N . ASN A 1 95 ? 4.324 9.773 26.484 1 84.69 95 ASN A N 1
ATOM 755 C CA . ASN A 1 95 ? 5.102 10.773 25.766 1 84.69 95 ASN A CA 1
ATOM 756 C C . ASN A 1 95 ? 5.98 10.141 24.688 1 84.69 95 ASN A C 1
ATOM 758 O O . ASN A 1 95 ? 7.07 10.641 24.406 1 84.69 95 ASN A O 1
ATOM 762 N N . GLU A 1 96 ? 5.363 9.211 24.172 1 92.06 96 GLU A N 1
ATOM 763 C CA . GLU A 1 96 ? 6.133 8.531 23.125 1 92.06 96 GLU A CA 1
ATOM 764 C C . GLU A 1 96 ? 6.07 9.305 21.812 1 92.06 96 GLU A C 1
ATOM 766 O O . GLU A 1 96 ? 5.102 10.023 21.547 1 92.06 96 GLU A O 1
ATOM 771 N N . ASP A 1 97 ? 7.16 9.18 21.031 1 94.44 97 ASP A N 1
ATOM 772 C CA . ASP A 1 97 ? 7.215 9.742 19.688 1 94.44 97 ASP A CA 1
ATOM 773 C C . ASP A 1 97 ? 6.555 8.812 18.672 1 94.44 97 ASP A C 1
ATOM 775 O O . ASP A 1 97 ? 6.547 7.59 18.859 1 94.44 97 ASP A O 1
ATOM 779 N N . PHE A 1 98 ? 6.066 9.477 17.719 1 97.38 98 PHE A N 1
ATOM 780 C CA . PHE A 1 98 ? 5.449 8.742 16.625 1 97.38 98 PHE A CA 1
ATOM 781 C C . PHE A 1 98 ? 6.078 9.125 15.289 1 97.38 98 PHE A C 1
ATOM 783 O O . PHE A 1 98 ? 6.629 10.219 15.148 1 97.38 98 PHE A O 1
ATOM 790 N N . ILE A 1 99 ? 6.023 8.203 14.383 1 98.19 99 ILE A N 1
ATOM 791 C CA . ILE A 1 99 ? 6.555 8.383 13.039 1 98.19 99 ILE A CA 1
ATOM 792 C C . ILE A 1 99 ? 5.41 8.477 12.031 1 98.19 99 ILE A C 1
ATOM 794 O O . ILE A 1 99 ? 4.484 7.656 12.055 1 98.19 99 ILE A O 1
ATOM 798 N N . VAL A 1 100 ? 5.434 9.469 11.227 1 98.56 100 VAL A N 1
ATOM 799 C CA . VAL A 1 100 ? 4.492 9.523 10.117 1 98.56 100 VAL A CA 1
ATOM 800 C C . VAL A 1 100 ? 4.836 8.445 9.094 1 98.56 100 VAL A C 1
ATOM 802 O O . VAL A 1 100 ? 5.953 8.414 8.562 1 98.56 100 VAL A O 1
ATOM 805 N N . THR A 1 101 ? 3.836 7.699 8.75 1 98.12 101 THR A N 1
ATOM 806 C CA . THR A 1 101 ? 4.141 6.445 8.062 1 98.12 101 THR A CA 1
ATOM 807 C C . THR A 1 101 ? 3.078 6.129 7.02 1 98.12 101 THR A C 1
ATOM 809 O O . THR A 1 101 ? 1.885 6.324 7.262 1 98.12 101 THR A O 1
ATOM 812 N N . GLN A 1 102 ? 3.59 5.766 5.812 1 96.19 102 GLN A N 1
ATOM 813 C CA . GLN A 1 102 ? 2.717 5.023 4.91 1 96.19 102 GLN A CA 1
ATOM 814 C C . GLN A 1 102 ? 2.463 3.611 5.426 1 96.19 102 GLN A C 1
ATOM 816 O O . GLN A 1 102 ? 3.398 2.824 5.582 1 96.19 102 GLN A O 1
ATOM 821 N N . VAL A 1 103 ? 1.126 3.281 5.672 1 97.31 103 VAL A N 1
ATOM 822 C CA . VAL A 1 103 ? 0.827 2.029 6.359 1 97.31 103 VAL A CA 1
ATOM 823 C C . VAL A 1 103 ? 0.217 1.032 5.379 1 97.31 103 VAL A C 1
ATOM 825 O O . VAL A 1 103 ? -0.031 -0.123 5.73 1 97.31 103 VAL A O 1
ATOM 828 N N . SER A 1 104 ? -0.047 1.426 4.148 1 95.62 104 SER A N 1
ATOM 829 C CA . SER A 1 104 ? -0.521 0.603 3.041 1 95.62 104 SER A CA 1
ATOM 830 C C . SER A 1 104 ? -0.146 1.217 1.696 1 95.62 104 SER A C 1
ATOM 832 O O . SER A 1 104 ? -0.189 2.438 1.531 1 95.62 104 SER A O 1
ATOM 834 N N . PRO A 1 105 ? 0.275 0.405 0.777 1 92.88 105 PRO A N 1
ATOM 835 C CA . PRO A 1 105 ? 0.314 -1.057 0.697 1 92.88 105 PRO A CA 1
ATOM 836 C C . PRO A 1 105 ? 1.519 -1.655 1.421 1 92.88 105 PRO A C 1
ATOM 838 O O . PRO A 1 105 ? 1.56 -2.863 1.663 1 92.88 105 PRO A O 1
ATOM 841 N N . THR A 1 106 ? 2.531 -0.843 1.698 1 94.12 106 THR A N 1
ATOM 842 C CA . THR A 1 106 ? 3.678 -1.259 2.498 1 94.12 106 THR A CA 1
ATOM 843 C C . THR A 1 106 ? 3.902 -0.299 3.664 1 94.12 106 THR A C 1
ATOM 845 O O . THR A 1 106 ? 3.494 0.863 3.604 1 94.12 106 THR A O 1
ATOM 848 N N . TRP A 1 107 ? 4.5 -0.87 4.656 1 94.81 107 TRP A N 1
ATOM 849 C CA . TRP A 1 107 ? 4.883 -0.063 5.812 1 94.81 107 TRP A CA 1
ATOM 850 C C . TRP A 1 107 ? 6.195 0.67 5.555 1 94.81 107 TRP A C 1
ATOM 852 O O . TRP A 1 107 ? 7.254 0.047 5.469 1 94.81 107 TRP A O 1
ATOM 862 N N . THR A 1 108 ? 6.145 2.059 5.465 1 93.5 108 THR A N 1
ATOM 863 C CA . THR A 1 108 ? 7.359 2.828 5.227 1 93.5 108 THR A CA 1
ATOM 864 C C . THR A 1 108 ? 7.207 4.258 5.738 1 93.5 108 THR A C 1
ATOM 866 O O . THR A 1 108 ? 6.297 4.977 5.324 1 93.5 108 THR A O 1
ATOM 869 N N . PRO A 1 109 ? 8.164 4.652 6.641 1 96.69 109 PRO A N 1
ATOM 870 C CA . PRO A 1 109 ? 8.148 6.078 6.965 1 96.69 109 PRO A CA 1
ATOM 871 C C . PRO A 1 109 ? 8.164 6.969 5.727 1 96.69 109 PRO A C 1
ATOM 873 O O . PRO A 1 109 ? 8.758 6.605 4.707 1 96.69 109 PRO A O 1
ATOM 876 N N . ILE A 1 110 ? 7.551 8.109 5.773 1 96.19 110 ILE A N 1
ATOM 877 C CA . ILE A 1 110 ? 7.363 8.953 4.598 1 96.19 110 ILE A CA 1
ATOM 878 C C . ILE A 1 110 ? 8.695 9.602 4.219 1 96.19 110 ILE A C 1
ATOM 880 O O . ILE A 1 110 ? 8.844 10.117 3.105 1 96.19 110 ILE A O 1
ATOM 884 N N . ASN A 1 111 ? 9.57 9.625 5.133 1 96.44 111 ASN A N 1
ATOM 885 C CA . ASN A 1 111 ? 10.922 10.148 4.965 1 96.44 111 ASN A CA 1
ATOM 886 C C . ASN A 1 111 ? 11.883 9.562 5.996 1 96.44 111 ASN A C 1
ATOM 888 O O . ASN A 1 111 ? 11.484 8.742 6.832 1 96.44 111 ASN A O 1
ATOM 892 N N . LYS A 1 112 ? 13.203 10.039 5.852 1 94.56 112 LYS A N 1
ATOM 893 C CA . LYS A 1 112 ? 14.164 9.617 6.863 1 94.56 112 LYS A CA 1
ATOM 894 C C . LYS A 1 112 ? 13.68 9.953 8.266 1 94.56 112 LYS A C 1
ATOM 896 O O . LYS A 1 112 ? 13.312 11.102 8.547 1 94.56 112 LYS A O 1
ATOM 901 N N . VAL A 1 113 ? 13.68 8.961 9.148 1 94.69 113 VAL A N 1
ATOM 902 C CA . VAL A 1 113 ? 13.086 9.078 10.477 1 94.69 113 VAL A CA 1
ATOM 903 C C . VAL A 1 113 ? 13.836 10.133 11.289 1 94.69 113 VAL A C 1
ATOM 905 O O . VAL A 1 113 ? 13.25 10.82 12.125 1 94.69 113 VAL A O 1
ATOM 908 N N . ASP A 1 114 ? 15.086 10.258 11.062 1 90.69 114 ASP A N 1
ATOM 909 C CA . ASP A 1 114 ? 15.891 11.258 11.773 1 90.69 114 ASP A CA 1
ATOM 910 C C . ASP A 1 114 ? 15.766 12.625 11.117 1 90.69 114 ASP A C 1
ATOM 912 O O . ASP A 1 114 ? 16.344 13.602 11.594 1 90.69 114 ASP A O 1
ATOM 916 N N . GLY A 1 115 ? 14.992 12.594 10.125 1 85.81 115 GLY A N 1
ATOM 917 C CA . GLY A 1 115 ? 14.734 13.875 9.477 1 85.81 115 GLY A CA 1
ATOM 918 C C . GLY A 1 115 ? 13.773 14.75 10.242 1 85.81 115 GLY A C 1
ATOM 919 O O . GLY A 1 115 ? 13.242 14.344 11.281 1 85.81 115 GLY A O 1
ATOM 920 N N . GLU A 1 116 ? 13.602 16 9.641 1 88.81 116 GLU A N 1
ATOM 921 C CA . GLU A 1 116 ? 12.734 16.984 10.281 1 88.81 116 GLU A CA 1
ATOM 922 C C . GLU A 1 116 ? 11.266 16.609 10.133 1 88.81 116 GLU A C 1
ATOM 924 O O . GLU A 1 116 ? 10.812 16.25 9.047 1 88.81 116 GLU A O 1
ATOM 929 N N . TYR A 1 117 ? 10.562 16.531 11.195 1 95.5 117 TYR A N 1
ATOM 930 C CA . TYR A 1 117 ? 9.109 16.484 11.312 1 95.5 117 TYR A CA 1
ATOM 931 C C . TYR A 1 117 ? 8.57 15.148 10.844 1 95.5 117 TYR A C 1
ATOM 933 O O . TYR A 1 117 ? 7.445 15.062 10.352 1 95.5 117 TYR A O 1
ATOM 941 N N . VAL A 1 118 ? 9.359 14.172 10.805 1 97.56 118 VAL A N 1
ATOM 942 C CA . VAL A 1 118 ? 8.883 12.828 10.508 1 97.56 118 VAL A CA 1
ATOM 943 C C . VAL A 1 118 ? 8.547 12.102 11.812 1 97.56 118 VAL A C 1
ATOM 945 O O . VAL A 1 118 ? 7.516 11.43 11.898 1 97.56 118 VAL A O 1
ATOM 948 N N . LYS A 1 119 ? 9.477 12.266 12.727 1 97.25 119 LYS A N 1
ATOM 949 C CA . LYS A 1 119 ? 9.305 11.703 14.062 1 97.25 119 LYS A CA 1
ATOM 950 C C . LYS A 1 119 ? 9.031 12.805 15.086 1 97.25 119 LYS A C 1
ATOM 952 O O . LYS A 1 119 ? 9.742 13.812 15.117 1 97.25 119 LYS A O 1
ATOM 957 N N . GLY A 1 120 ? 7.98 12.586 15.93 1 96.5 120 GLY A N 1
ATOM 958 C CA . GLY A 1 120 ? 7.625 13.57 16.938 1 96.5 120 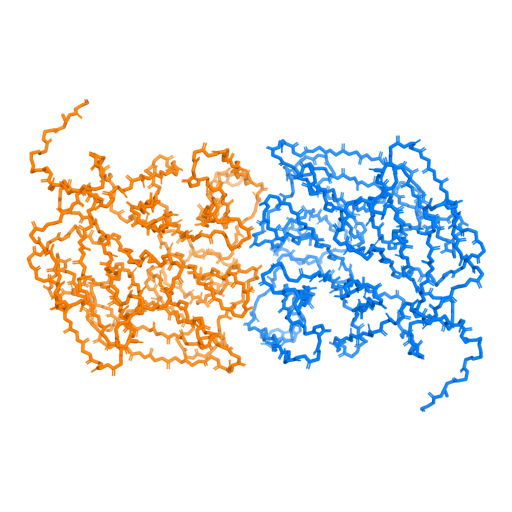GLY A CA 1
ATOM 959 C C . GLY A 1 120 ? 6.348 13.227 17.688 1 96.5 120 GLY A C 1
ATOM 960 O O . GLY A 1 120 ? 5.812 12.125 17.531 1 96.5 120 GLY A O 1
ATOM 961 N N . LYS A 1 121 ? 5.945 14.148 18.438 1 95.31 121 LYS A N 1
ATOM 962 C CA . LYS A 1 121 ? 4.734 13.992 19.234 1 95.31 121 LYS A CA 1
ATOM 963 C C . LYS A 1 121 ? 3.521 14.586 18.516 1 95.31 121 LYS A C 1
ATOM 965 O O . LYS A 1 121 ? 2.855 15.477 19.047 1 95.31 121 LYS A O 1
ATOM 970 N N . TRP A 1 122 ? 3.184 14.031 17.469 1 97 122 TRP A N 1
ATOM 971 C CA . TRP A 1 122 ? 2.131 14.516 16.578 1 97 122 TRP A CA 1
ATOM 972 C C . TRP A 1 122 ? 0.759 14.367 17.219 1 97 122 TRP A C 1
ATOM 974 O O . TRP A 1 122 ? 0.531 13.438 18 1 97 122 TRP A O 1
ATOM 984 N N . LEU A 1 123 ? -0.061 15.227 16.891 1 96.12 123 LEU A N 1
ATOM 985 C CA . LEU A 1 123 ? -1.465 15.102 17.25 1 96.12 123 LEU A CA 1
ATOM 986 C C . LEU A 1 123 ? -2.178 14.102 16.344 1 96.12 123 LEU A C 1
ATOM 988 O O . LEU A 1 123 ? -1.65 13.719 15.305 1 96.12 123 LEU A O 1
ATOM 992 N N . PRO A 1 124 ? -3.359 13.672 16.656 1 95.06 124 PRO A N 1
ATOM 993 C CA . PRO A 1 124 ? -3.994 12.5 16.062 1 95.06 124 PRO A CA 1
ATOM 994 C C . PRO A 1 124 ? -4.395 12.734 14.602 1 95.06 124 PRO A C 1
ATOM 996 O O . PRO A 1 124 ? -4.336 11.805 13.789 1 95.06 124 PRO A O 1
ATOM 999 N N . PRO A 1 125 ? -4.797 13.883 14.164 1 97.19 125 PRO A N 1
ATOM 1000 C CA . PRO A 1 125 ? -5.355 14.016 12.82 1 97.19 125 PRO A CA 1
ATOM 1001 C C . PRO A 1 125 ? -4.285 13.953 11.727 1 97.19 125 PRO A C 1
ATOM 1003 O O . PRO A 1 125 ? -3.148 14.383 11.953 1 97.19 125 PRO A O 1
ATOM 1006 N N . ILE A 1 126 ? -4.727 13.406 10.633 1 98.31 126 ILE A N 1
ATOM 1007 C CA . ILE A 1 126 ? -3.934 13.359 9.406 1 98.31 126 ILE A CA 1
ATOM 1008 C C . ILE A 1 126 ? -4.852 13.484 8.195 1 98.31 126 ILE A C 1
ATOM 1010 O O . ILE A 1 126 ? -5.965 12.961 8.195 1 98.31 126 ILE A O 1
ATOM 1014 N N . ALA A 1 127 ? -4.473 14.242 7.234 1 98.62 127 ALA A N 1
ATOM 1015 C CA . ALA A 1 127 ? -5.195 14.445 5.98 1 98.62 127 ALA A CA 1
ATOM 1016 C C . ALA A 1 127 ? -4.258 14.352 4.781 1 98.62 127 ALA A C 1
ATOM 1018 O O . ALA A 1 127 ? -3.041 14.484 4.926 1 98.62 127 ALA A O 1
ATOM 1019 N N . VAL A 1 128 ? -4.883 14.102 3.627 1 98.12 128 VAL A N 1
ATOM 1020 C CA . VAL A 1 128 ? -4.078 13.93 2.424 1 98.12 128 VAL A CA 1
ATOM 1021 C C . VAL A 1 128 ? -4.801 14.531 1.223 1 98.12 128 VAL A C 1
ATOM 1023 O O . VAL A 1 128 ? -6.031 14.453 1.129 1 98.12 128 VAL A O 1
ATOM 1026 N N . ILE A 1 129 ? -4.031 15.211 0.382 1 96.38 129 ILE A N 1
ATOM 1027 C CA . ILE A 1 129 ? -4.473 15.625 -0.947 1 96.38 129 ILE A CA 1
ATOM 1028 C C . ILE A 1 129 ? -3.762 14.781 -2.008 1 96.38 129 ILE A C 1
ATOM 1030 O O . ILE A 1 129 ? -2.537 14.648 -1.982 1 96.38 129 ILE A O 1
ATOM 1034 N N . SER A 1 130 ? -4.57 14.141 -2.822 1 92.81 130 SER A N 1
ATOM 1035 C CA . SER A 1 130 ? -4.012 13.508 -4.012 1 92.81 130 SER A CA 1
ATOM 1036 C C . SER A 1 130 ? -3.91 14.5 -5.168 1 92.81 130 SER A C 1
ATOM 1038 O O . SER A 1 130 ? -4.93 14.961 -5.688 1 92.81 130 SER A O 1
ATOM 1040 N N . ASP A 1 131 ? -2.652 14.836 -5.508 1 88.06 131 ASP A N 1
ATOM 1041 C CA . ASP A 1 131 ? -2.408 15.68 -6.668 1 88.06 131 ASP A CA 1
ATOM 1042 C C . ASP A 1 131 ? -2.125 14.836 -7.91 1 88.06 131 ASP A C 1
ATOM 1044 O O . ASP A 1 131 ? -0.968 14.555 -8.227 1 88.06 131 ASP A O 1
ATOM 1048 N N . VAL A 1 132 ? -3.205 14.453 -8.641 1 78 132 VAL A N 1
ATOM 1049 C CA . VAL A 1 132 ? -3.139 13.539 -9.773 1 78 132 VAL A CA 1
ATOM 1050 C C . VAL A 1 132 ? -2.305 14.156 -10.891 1 78 132 VAL A C 1
ATOM 1052 O O . VAL A 1 132 ? -1.478 13.477 -11.508 1 78 132 VAL A O 1
ATOM 1055 N N . ALA A 1 133 ? -2.469 15.484 -11.07 1 78.88 133 ALA A N 1
ATOM 1056 C CA . ALA A 1 133 ? -1.738 16.172 -12.133 1 78.88 133 ALA A CA 1
ATOM 1057 C C . ALA A 1 133 ? -0.236 16.156 -11.859 1 78.88 133 ALA A C 1
ATOM 1059 O O . ALA A 1 133 ? 0.562 15.969 -12.789 1 78.88 133 ALA A O 1
ATOM 1060 N N . GLY A 1 134 ? 0.137 16.281 -10.672 1 79.88 134 GLY A N 1
ATOM 1061 C CA . GLY A 1 134 ? 1.547 16.328 -10.32 1 79.88 134 GLY A CA 1
ATOM 1062 C C . GLY A 1 134 ? 2.084 14.984 -9.867 1 79.88 134 GLY A C 1
ATOM 1063 O O . GLY A 1 134 ? 3.266 14.859 -9.539 1 79.88 134 GLY A O 1
ATOM 1064 N N . ASP A 1 135 ? 1.199 14.016 -9.867 1 81.69 135 ASP A N 1
ATOM 1065 C CA . ASP A 1 135 ? 1.548 12.688 -9.367 1 81.69 135 ASP A CA 1
ATOM 1066 C C . ASP A 1 135 ? 2.199 12.773 -7.988 1 81.69 135 ASP A C 1
ATOM 1068 O O . ASP A 1 135 ? 3.291 12.25 -7.777 1 81.69 135 ASP A O 1
ATOM 1072 N N . ALA A 1 136 ? 1.535 13.484 -7.094 1 89.75 136 ALA A N 1
ATOM 1073 C CA . ALA A 1 136 ? 2.053 13.734 -5.75 1 89.75 136 ALA A CA 1
ATOM 1074 C C . ALA A 1 136 ? 0.952 13.586 -4.703 1 89.75 136 ALA A C 1
ATOM 1076 O O . ALA A 1 136 ? -0.235 13.68 -5.023 1 89.75 136 ALA A O 1
ATOM 1077 N N . ALA A 1 137 ? 1.387 13.211 -3.566 1 93.88 137 ALA A N 1
ATOM 1078 C CA . ALA A 1 137 ? 0.523 13.25 -2.391 1 93.88 137 ALA A CA 1
ATOM 1079 C C . ALA A 1 137 ? 1.028 14.273 -1.375 1 93.88 137 ALA A C 1
ATOM 1081 O O . ALA A 1 137 ? 2.234 14.383 -1.146 1 93.88 137 ALA A O 1
ATOM 1082 N N . HIS A 1 138 ? 0.138 15.133 -0.928 1 97.5 138 HIS A N 1
ATOM 1083 C CA . HIS A 1 138 ? 0.421 16.062 0.161 1 97.5 138 HIS A CA 1
ATOM 1084 C C . HIS A 1 138 ? -0.154 15.555 1.479 1 97.5 138 HIS A C 1
ATOM 1086 O O . HIS A 1 138 ? -1.371 15.414 1.617 1 97.5 138 HIS A O 1
ATOM 1092 N N . VAL A 1 139 ? 0.738 15.266 2.443 1 98.19 139 VAL A N 1
ATOM 1093 C CA . VAL A 1 139 ? 0.328 14.75 3.744 1 98.19 139 VAL A CA 1
ATOM 1094 C C . VAL A 1 139 ? 0.354 15.875 4.781 1 98.19 139 VAL A C 1
ATOM 1096 O O . VAL A 1 139 ? 1.327 16.625 4.863 1 98.19 139 VAL A O 1
ATOM 1099 N N . PHE A 1 140 ? -0.772 16.016 5.574 1 98.81 140 PHE A N 1
ATOM 1100 C CA . PHE A 1 140 ? -0.907 17.078 6.57 1 98.81 140 PHE A CA 1
ATOM 1101 C C . PHE A 1 140 ? -1.141 16.484 7.957 1 98.81 140 PHE A C 1
ATOM 1103 O O . PHE A 1 140 ? -1.91 15.539 8.109 1 98.81 140 PHE A O 1
ATOM 1110 N N . TYR A 1 141 ? -0.49 17.031 8.914 1 98.56 141 TYR A N 1
ATOM 1111 C CA . TYR A 1 141 ? -0.711 16.656 10.305 1 98.56 141 TYR A CA 1
ATOM 1112 C C . TYR A 1 141 ? -0.34 17.797 11.25 1 98.56 141 TYR A C 1
ATOM 1114 O O . TYR A 1 141 ? 0.189 18.812 10.812 1 98.56 141 TYR A O 1
ATOM 1122 N N . LEU A 1 142 ? -0.726 17.656 12.469 1 98.38 142 LEU A N 1
ATOM 1123 C CA . LEU A 1 142 ? -0.583 18.734 13.438 1 98.38 142 LEU A CA 1
ATOM 1124 C C . LEU A 1 142 ? 0.552 18.453 14.414 1 98.38 142 LEU A C 1
ATOM 1126 O O . LEU A 1 142 ? 0.651 17.344 14.945 1 98.38 142 LEU A O 1
ATOM 1130 N N . ALA A 1 143 ? 1.312 19.438 14.617 1 97.25 143 ALA A N 1
ATOM 1131 C CA . ALA A 1 143 ? 2.383 19.438 15.609 1 97.25 143 ALA A CA 1
ATOM 1132 C C . ALA A 1 143 ? 2.039 20.344 16.797 1 97.25 143 ALA A C 1
ATOM 1134 O O . ALA A 1 143 ? 1.572 21.469 16.609 1 97.25 143 ALA A O 1
ATOM 1135 N N . PRO A 1 144 ? 2.277 19.828 17.953 1 94.38 144 PRO A N 1
ATOM 1136 C CA . PRO A 1 144 ? 2.143 20.734 19.094 1 94.38 144 PRO A CA 1
ATOM 1137 C C . PRO A 1 144 ? 3.135 21.891 19.062 1 94.38 144 PRO A C 1
ATOM 1139 O O . PRO A 1 144 ? 4.23 21.75 18.516 1 94.38 144 PRO A O 1
ATOM 1142 N N . THR A 1 145 ? 2.682 22.891 19.578 1 92.69 145 THR A N 1
ATOM 1143 C CA . THR A 1 145 ? 3.537 24.062 19.719 1 92.69 145 THR A CA 1
ATOM 1144 C C . THR A 1 145 ? 3.918 24.297 21.172 1 92.69 145 THR A C 1
ATOM 1146 O O . THR A 1 145 ? 3.557 23.5 22.047 1 92.69 145 THR A O 1
ATOM 1149 N N . GLY A 1 146 ? 4.656 25.281 21.391 1 87.06 146 GLY A N 1
ATOM 1150 C CA . GLY A 1 146 ? 4.984 25.672 22.75 1 87.06 146 GLY A CA 1
ATOM 1151 C C . GLY A 1 146 ? 3.812 26.266 23.5 1 87.06 146 GLY A C 1
ATOM 1152 O O . GLY A 1 146 ? 3.828 26.344 24.734 1 87.06 146 GLY A O 1
ATOM 1153 N N . THR A 1 147 ? 2.861 26.625 22.781 1 89.88 147 THR A N 1
ATOM 1154 C CA . THR A 1 147 ? 1.658 27.203 23.391 1 89.88 147 THR A CA 1
ATOM 1155 C C . THR A 1 147 ? 0.622 26.109 23.656 1 89.88 147 THR A C 1
ATOM 1157 O O . THR A 1 147 ? 0.221 25.391 22.734 1 89.88 147 THR A O 1
ATOM 1160 N N . THR A 1 148 ? 0.207 26.031 24.766 1 90.12 148 THR A N 1
ATOM 1161 C CA . THR A 1 148 ? -0.75 25.016 25.188 1 90.12 148 THR A CA 1
ATOM 1162 C C . THR A 1 148 ? -2.047 25.125 24.391 1 90.12 148 THR A C 1
ATOM 1164 O O . THR A 1 148 ? -2.578 26.219 24.219 1 90.12 148 THR A O 1
ATOM 1167 N N . GLY A 1 149 ? -2.477 24.109 23.953 1 92.69 149 GLY A N 1
ATOM 1168 C CA . GLY A 1 149 ? -3.768 24.047 23.297 1 92.69 149 GLY A CA 1
ATOM 1169 C C . GLY A 1 149 ? -3.701 24.453 21.828 1 92.69 149 GLY A C 1
ATOM 1170 O O . GLY A 1 149 ? -4.727 24.5 21.141 1 92.69 149 GLY A O 1
ATOM 1171 N N . GLN A 1 150 ? -2.537 24.734 21.406 1 96.25 150 GLN A N 1
ATOM 1172 C CA . GLN A 1 150 ? -2.377 25.172 20.016 1 96.25 150 GLN A CA 1
ATOM 1173 C C . GLN A 1 150 ? -1.488 24.219 19.234 1 96.25 150 GLN A C 1
ATOM 1175 O O . GLN A 1 150 ? -0.599 23.578 19.812 1 96.25 150 GLN A O 1
ATOM 1180 N N . ALA A 1 151 ? -1.749 24.219 17.922 1 97.44 151 ALA A N 1
ATOM 1181 C CA . ALA A 1 151 ? -0.986 23.328 17.047 1 97.44 151 ALA A CA 1
ATOM 1182 C C . ALA A 1 151 ? -0.626 24.031 15.742 1 97.44 151 ALA A C 1
ATOM 1184 O O . ALA A 1 151 ? -1.362 24.906 15.273 1 97.44 151 ALA A O 1
ATOM 1185 N N . SER A 1 152 ? 0.419 23.609 15.234 1 97.75 152 SER A N 1
ATOM 1186 C CA . SER A 1 152 ? 0.864 24.031 13.914 1 97.75 152 SER A CA 1
ATOM 1187 C C . SER A 1 152 ? 0.646 22.938 12.875 1 97.75 152 SER A C 1
ATOM 1189 O O . SER A 1 152 ? 0.477 21.766 13.227 1 97.75 152 SER A O 1
ATOM 1191 N N . LEU A 1 153 ? 0.664 23.359 11.695 1 98.56 153 LEU A N 1
ATOM 1192 C CA . LEU A 1 153 ? 0.467 22.469 10.562 1 98.56 153 LEU A CA 1
ATOM 1193 C C . LEU A 1 153 ? 1.803 22.062 9.945 1 98.56 153 LEU A C 1
ATOM 1195 O O . LEU A 1 153 ? 2.66 22.922 9.703 1 98.56 153 LEU A O 1
ATOM 1199 N N . VAL A 1 154 ? 1.952 20.797 9.766 1 98.5 154 VAL A N 1
ATOM 1200 C CA . VAL A 1 154 ? 3.07 20.266 9.008 1 98.5 154 VAL A CA 1
ATOM 1201 C C . VAL A 1 154 ? 2.551 19.578 7.738 1 98.5 154 VAL A C 1
ATOM 1203 O O . VAL A 1 154 ? 1.534 18.891 7.77 1 98.5 154 VAL A O 1
ATOM 1206 N N . THR A 1 155 ? 3.312 19.797 6.605 1 98.25 155 THR A N 1
ATOM 1207 C CA . THR A 1 155 ? 2.975 19.109 5.367 1 98.25 155 T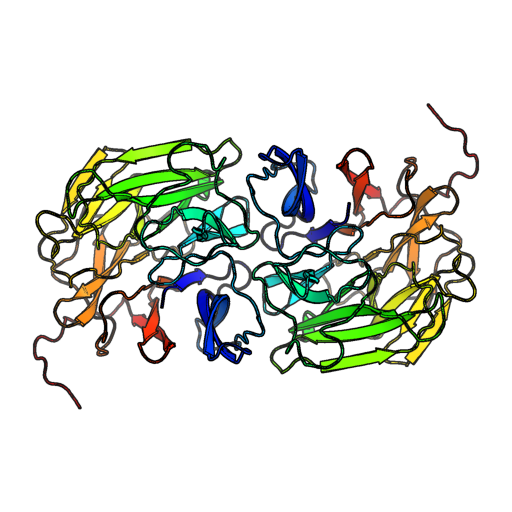HR A CA 1
ATOM 1208 C C . THR A 1 155 ? 4.223 18.516 4.719 1 98.25 155 THR A C 1
ATOM 1210 O O . THR A 1 155 ? 5.293 19.125 4.75 1 98.25 155 THR A O 1
ATOM 1213 N N . TYR A 1 156 ? 4.059 17.359 4.27 1 97.19 156 TYR A N 1
ATOM 1214 C CA . TYR A 1 156 ? 5.039 16.719 3.396 1 97.19 156 TYR A CA 1
ATOM 1215 C C . TYR A 1 156 ? 4.473 16.531 1.992 1 97.19 156 TYR A C 1
ATOM 1217 O O . TYR A 1 156 ? 3.311 16.156 1.826 1 97.19 156 TYR A O 1
ATOM 1225 N N . ILE A 1 157 ? 5.352 16.781 1.026 1 94.25 157 ILE A N 1
ATOM 1226 C CA . ILE A 1 157 ? 5.059 16.469 -0.369 1 94.25 157 ILE A CA 1
ATOM 1227 C C . ILE A 1 157 ? 5.781 15.195 -0.779 1 94.25 157 ILE A C 1
ATOM 1229 O O . ILE A 1 157 ? 7.008 15.102 -0.651 1 94.25 157 ILE A O 1
ATOM 1233 N N . LEU A 1 158 ? 4.969 14.227 -1.237 1 92.25 158 LEU A N 1
ATOM 1234 C CA . LEU A 1 158 ? 5.488 12.938 -1.678 1 92.25 158 LEU A CA 1
ATOM 1235 C C . LEU A 1 158 ? 5.312 12.766 -3.184 1 92.25 158 LEU A C 1
ATOM 1237 O O . LEU A 1 158 ? 4.184 12.75 -3.682 1 92.25 158 LEU A O 1
ATOM 1241 N N . ASP A 1 159 ? 6.41 12.727 -3.854 1 86.5 159 ASP A N 1
ATOM 1242 C CA . ASP A 1 159 ? 6.43 12.5 -5.297 1 86.5 159 ASP A CA 1
ATOM 1243 C C . ASP A 1 159 ? 7.652 11.688 -5.707 1 86.5 159 ASP A C 1
ATOM 1245 O O . ASP A 1 159 ? 8.18 10.898 -4.914 1 86.5 159 ASP A O 1
ATOM 1249 N N . LYS A 1 160 ? 8.062 11.844 -6.922 1 78.25 160 LYS A N 1
ATOM 1250 C CA . LYS A 1 160 ? 9.195 11.078 -7.441 1 78.25 160 LYS A CA 1
ATOM 1251 C C . LYS A 1 160 ? 10.508 11.578 -6.852 1 78.25 160 LYS A C 1
ATOM 1253 O O . LYS A 1 160 ? 11.531 10.891 -6.938 1 78.25 160 LYS A O 1
ATOM 1258 N N . ASN A 1 161 ? 10.5 12.633 -6.199 1 83.94 161 ASN A N 1
ATOM 1259 C CA . ASN A 1 161 ? 11.68 13.227 -5.586 1 83.94 161 ASN A CA 1
ATOM 1260 C C . ASN A 1 161 ? 11.742 12.938 -4.086 1 83.94 161 ASN A C 1
ATOM 1262 O O . ASN A 1 161 ? 10.898 12.211 -3.557 1 83.94 161 ASN A O 1
ATOM 1266 N N . LEU A 1 162 ? 12.812 13.477 -3.529 1 87.06 162 LEU A N 1
ATOM 1267 C CA . LEU A 1 162 ? 12.906 13.398 -2.076 1 87.06 162 LEU A CA 1
ATOM 1268 C C . LEU A 1 162 ? 11.781 14.203 -1.419 1 87.06 162 LEU A C 1
ATOM 1270 O O . LEU A 1 162 ? 11.469 15.312 -1.859 1 87.06 162 LEU A O 1
ATOM 1274 N N . PRO A 1 163 ? 11.258 13.562 -0.448 1 91.88 163 PRO A N 1
ATOM 1275 C CA . PRO A 1 163 ? 10.172 14.273 0.23 1 91.88 163 PRO A CA 1
ATOM 1276 C C . PRO A 1 163 ? 10.609 15.617 0.807 1 91.88 163 PRO A C 1
ATOM 1278 O O . PRO A 1 163 ? 11.734 15.742 1.299 1 91.88 163 PRO A O 1
ATOM 1281 N N . GLN A 1 164 ? 9.727 16.609 0.741 1 94.19 164 GLN A N 1
ATOM 1282 C CA . GLN A 1 164 ? 9.93 17.953 1.285 1 94.19 164 GLN A CA 1
ATOM 1283 C C . GLN A 1 164 ? 8.82 18.312 2.27 1 94.19 164 GLN A C 1
ATOM 1285 O O . GLN A 1 164 ? 7.684 17.859 2.133 1 94.19 164 GLN A O 1
ATOM 1290 N N . PHE A 1 165 ? 9.242 19.078 3.215 1 95.5 165 PHE A N 1
ATOM 1291 C CA . PHE A 1 165 ? 8.242 19.453 4.203 1 95.5 165 PHE A CA 1
ATOM 1292 C C . PHE A 1 165 ? 8.148 20.969 4.328 1 95.5 165 PHE A C 1
ATOM 1294 O O . PHE A 1 165 ? 9.062 21.688 3.912 1 95.5 165 PHE A O 1
ATOM 1301 N N . GLN A 1 166 ? 7.055 21.5 4.809 1 97.19 166 GLN A N 1
ATOM 1302 C CA . GLN A 1 166 ? 6.773 22.859 5.219 1 97.19 166 GLN A CA 1
ATOM 1303 C C . GLN A 1 166 ? 5.922 22.891 6.484 1 97.19 166 GLN A C 1
ATOM 1305 O O . GLN A 1 166 ? 5.188 21.953 6.77 1 97.19 166 GLN A O 1
ATOM 1310 N N . THR A 1 167 ? 6.105 23.953 7.191 1 96.75 167 THR A N 1
ATOM 1311 C CA . THR A 1 167 ? 5.309 24.172 8.391 1 96.75 167 THR A CA 1
ATOM 1312 C C . THR A 1 167 ? 4.578 25.5 8.328 1 96.75 167 THR A C 1
ATOM 1314 O O . THR A 1 167 ? 5.078 26.453 7.73 1 96.75 167 THR A O 1
ATOM 1317 N N . TYR A 1 168 ? 3.463 25.547 8.992 1 97.5 168 TYR A N 1
ATOM 1318 C CA . TYR A 1 168 ? 2.635 26.75 9.047 1 97.5 168 TYR A CA 1
ATOM 1319 C C . TYR A 1 168 ? 2.053 26.938 10.445 1 97.5 168 TYR A C 1
ATOM 1321 O O . TYR A 1 168 ? 1.538 26 11.047 1 97.5 168 TYR A O 1
ATOM 1329 N N . ASP A 1 169 ? 2.189 28.047 10.875 1 96.56 169 ASP A N 1
ATOM 1330 C CA . ASP A 1 169 ? 1.549 28.391 12.141 1 96.56 169 ASP A CA 1
ATOM 1331 C C . ASP A 1 169 ? 0.09 28.797 11.93 1 96.56 169 ASP A C 1
ATOM 1333 O O . ASP A 1 169 ? -0.221 29.984 11.789 1 96.56 169 ASP A O 1
ATOM 1337 N N . ILE A 1 170 ? -0.754 27.828 12.094 1 97.5 170 ILE A N 1
ATOM 1338 C CA . ILE A 1 170 ? -2.152 28.078 11.758 1 97.5 170 ILE A CA 1
ATOM 1339 C C . ILE A 1 170 ? -2.965 28.266 13.031 1 97.5 170 ILE A C 1
ATOM 1341 O O . ILE A 1 170 ? -4.164 28.547 12.977 1 97.5 170 ILE A O 1
ATOM 1345 N N . LYS A 1 171 ? -2.375 28.078 14.164 1 95.62 171 LYS A N 1
ATOM 1346 C CA . LYS A 1 171 ? -3.035 28.234 15.453 1 95.62 171 LYS A CA 1
ATOM 1347 C C . LYS A 1 171 ? -4.297 27.375 15.539 1 95.62 171 LYS A C 1
ATOM 1349 O O . LYS A 1 171 ? -5.363 27.875 15.914 1 95.62 171 LYS A O 1
ATOM 1354 N N . ALA A 1 172 ? -4.195 26.219 15.172 1 97.94 172 ALA A N 1
ATOM 1355 C CA . ALA A 1 172 ? -5.266 25.25 15.359 1 97.94 172 ALA A CA 1
ATOM 1356 C C . ALA A 1 172 ? -5.402 24.859 16.828 1 97.94 172 ALA A C 1
ATOM 1358 O O . ALA A 1 172 ? -4.414 24.844 17.562 1 97.94 172 ALA A O 1
ATOM 1359 N N . VAL A 1 173 ? -6.586 24.578 17.234 1 97 173 VAL A N 1
ATOM 1360 C CA . VAL A 1 173 ? -6.746 23.969 18.547 1 97 173 VAL A CA 1
ATOM 1361 C C . VAL A 1 173 ? -6.164 22.562 18.547 1 97 173 VAL A C 1
ATOM 1363 O O . VAL A 1 173 ? -6.32 21.828 17.562 1 97 173 VAL A O 1
ATOM 1366 N N . SER A 1 174 ? -5.625 22.156 19.547 1 95.12 174 SER A N 1
ATOM 1367 C CA . SER A 1 174 ? -4.863 20.906 19.609 1 95.12 174 SER A CA 1
ATOM 1368 C C . SER A 1 174 ? -5.766 19.703 19.438 1 95.12 174 SER A C 1
ATOM 1370 O O . SER A 1 174 ? -5.293 18.609 19.125 1 95.12 174 SER A O 1
ATOM 1372 N N . THR A 1 175 ? -7.055 19.844 19.547 1 93.69 175 THR A N 1
ATOM 1373 C CA . THR A 1 175 ? -8.008 18.75 19.406 1 93.69 175 THR A CA 1
ATOM 1374 C C . THR A 1 175 ? -8.648 18.781 18.016 1 93.69 175 THR A C 1
ATOM 1376 O O . THR A 1 175 ? -9.562 18 17.734 1 93.69 175 THR A O 1
ATOM 1379 N N . SER A 1 176 ? -8.172 19.719 17.172 1 96.12 176 SER A N 1
ATOM 1380 C CA . SER A 1 176 ? -8.766 19.906 15.859 1 96.12 176 SER A CA 1
ATOM 1381 C C . SER A 1 176 ? -8.57 18.656 14.992 1 96.12 176 SER A C 1
ATOM 1383 O O . SER A 1 176 ? -7.512 18.031 15.023 1 96.12 176 SER A O 1
ATOM 1385 N N . MET A 1 177 ? -9.57 18.359 14.258 1 96.5 177 MET A N 1
ATOM 1386 C CA . MET A 1 177 ? -9.453 17.438 13.125 1 96.5 177 MET A CA 1
ATOM 1387 C C . MET A 1 177 ? -9.07 18.203 11.859 1 96.5 177 MET A C 1
ATOM 1389 O O . MET A 1 177 ? -9.047 19.438 11.852 1 96.5 177 MET A O 1
ATOM 1393 N N . LEU A 1 178 ? -8.672 17.391 10.852 1 97.94 178 LEU A N 1
ATOM 1394 C CA . LEU A 1 178 ? -8.227 18 9.602 1 97.94 178 LEU A CA 1
ATOM 1395 C C . LEU A 1 178 ? -8.992 17.438 8.414 1 97.94 178 LEU A C 1
ATOM 1397 O O . LEU A 1 178 ? -9.367 16.266 8.406 1 97.94 178 LEU A O 1
ATOM 1401 N N . ALA A 1 179 ? -9.242 18.266 7.48 1 98.44 179 ALA A N 1
ATOM 1402 C CA . ALA A 1 179 ? -9.602 17.938 6.102 1 98.44 179 ALA A CA 1
ATOM 1403 C C . ALA A 1 179 ? -8.781 18.75 5.109 1 98.44 179 ALA A C 1
ATOM 1405 O O . ALA A 1 179 ? -8.312 19.844 5.43 1 98.44 179 ALA A O 1
ATOM 1406 N N . ALA A 1 180 ? -8.5 18.188 3.969 1 98.19 180 ALA A N 1
ATOM 1407 C CA . ALA A 1 180 ? -7.699 18.875 2.963 1 98.19 180 ALA A CA 1
ATOM 1408 C C . ALA A 1 180 ? -8.242 18.625 1.56 1 98.19 180 ALA A C 1
ATOM 1410 O O . ALA A 1 180 ? -8.742 17.547 1.264 1 98.19 180 ALA A O 1
ATOM 1411 N N . VAL A 1 181 ? -8.219 19.688 0.807 1 96.25 181 VAL A N 1
ATOM 1412 C CA . VAL A 1 181 ? -8.664 19.594 -0.577 1 96.25 181 VAL A CA 1
ATOM 1413 C C . VAL A 1 181 ? -7.871 20.562 -1.452 1 96.25 181 VAL A C 1
ATOM 1415 O O . VAL A 1 181 ? -7.312 21.531 -0.956 1 96.25 181 VAL A O 1
ATOM 1418 N N . LYS A 1 182 ? -7.746 20.219 -2.691 1 93.25 182 LYS A N 1
ATOM 1419 C CA . LYS A 1 182 ? -7.254 21.172 -3.686 1 93.25 182 LYS A CA 1
ATOM 1420 C C . LYS A 1 182 ? -8.398 21.984 -4.273 1 93.25 182 LYS A C 1
ATOM 1422 O O . LYS A 1 182 ? -9.352 21.422 -4.82 1 93.25 182 LYS A O 1
ATOM 1427 N N . ASN A 1 183 ? -8.359 23.234 -3.992 1 92.31 183 ASN A N 1
ATOM 1428 C CA . ASN A 1 183 ? -9.32 24.141 -4.625 1 92.31 183 ASN A CA 1
ATOM 1429 C C . ASN A 1 183 ? -9.312 23.984 -6.141 1 92.31 183 ASN A C 1
ATOM 1431 O O . ASN A 1 183 ? -8.266 24.125 -6.777 1 92.31 183 ASN A O 1
ATOM 1435 N N . ARG A 1 184 ? -10.453 23.859 -6.719 1 88.88 184 ARG A N 1
ATOM 1436 C CA . ARG A 1 184 ? -10.516 23.516 -8.133 1 88.88 184 ARG A CA 1
ATOM 1437 C C . ARG A 1 184 ? -10.406 24.766 -9.008 1 88.88 184 ARG A C 1
ATOM 1439 O O . ARG A 1 184 ? -10.109 24.656 -10.203 1 88.88 184 ARG A O 1
ATOM 1446 N N . LYS A 1 185 ? -10.75 25.875 -8.469 1 87.88 185 LYS A N 1
ATOM 1447 C CA . LYS A 1 185 ? -10.641 27.109 -9.227 1 87.88 185 LYS A CA 1
ATOM 1448 C C . LYS A 1 185 ? -9.211 27.641 -9.227 1 87.88 185 LYS A C 1
ATOM 1450 O O . LYS A 1 185 ? -8.633 27.891 -10.289 1 87.88 185 LYS A O 1
ATOM 1455 N N . SER A 1 186 ? -8.602 27.672 -8.062 1 87.81 186 SER A N 1
ATOM 1456 C CA . SER A 1 186 ? -7.285 28.281 -7.941 1 87.81 186 SER A CA 1
ATOM 1457 C C . SER A 1 186 ? -6.176 27.234 -8.023 1 87.81 186 SER A C 1
ATOM 1459 O O . SER A 1 186 ? -5.016 27.578 -8.273 1 87.81 186 SER A O 1
ATOM 1461 N N . GLY A 1 187 ? -6.551 26 -7.672 1 88.62 187 GLY A N 1
ATOM 1462 C CA . GLY A 1 187 ? -5.527 24.984 -7.578 1 88.62 187 GLY A CA 1
ATOM 1463 C C . GLY A 1 187 ? -4.793 24.984 -6.254 1 88.62 187 GLY A C 1
ATOM 1464 O O . GLY A 1 187 ? -3.893 24.172 -6.031 1 88.62 187 GLY A O 1
ATOM 1465 N N . SER A 1 188 ? -5.211 25.875 -5.371 1 93.62 188 SER A N 1
ATOM 1466 C CA . SER A 1 188 ? -4.555 26 -4.074 1 93.62 188 SER A CA 1
ATOM 1467 C C . SER A 1 188 ? -4.934 24.844 -3.152 1 93.62 188 SER A C 1
ATOM 1469 O O . SER A 1 188 ? -6.051 24.328 -3.223 1 93.62 188 SER A O 1
ATOM 1471 N N . ARG A 1 189 ? -3.975 24.562 -2.377 1 96.12 189 ARG A N 1
ATOM 1472 C CA . ARG A 1 189 ? -4.242 23.578 -1.331 1 96.12 189 ARG A CA 1
ATOM 1473 C C . ARG A 1 189 ? -4.867 24.25 -0.108 1 96.12 189 ARG A C 1
ATOM 1475 O O . ARG A 1 189 ? -4.285 25.156 0.479 1 96.12 189 ARG A O 1
ATOM 1482 N N . TRP A 1 190 ? -6.082 23.688 0.264 1 98.19 190 TRP A N 1
ATOM 1483 C CA . TRP A 1 190 ? -6.809 24.156 1.439 1 98.19 190 TRP A CA 1
ATOM 1484 C C . TRP A 1 190 ? -6.812 23.078 2.531 1 98.19 190 TRP A C 1
ATOM 1486 O O . TRP A 1 190 ? -7.09 21.906 2.264 1 98.19 190 TRP A O 1
ATOM 1496 N N . VAL A 1 191 ? -6.473 23.531 3.756 1 98.69 191 VAL A N 1
ATOM 1497 C CA . VAL A 1 191 ? -6.566 22.672 4.926 1 98.69 191 VAL A CA 1
ATOM 1498 C C . VAL A 1 191 ? -7.559 23.266 5.926 1 98.69 191 VAL A C 1
ATOM 1500 O O . VAL A 1 191 ? -7.422 24.422 6.336 1 98.69 191 VAL A O 1
ATOM 1503 N N . PHE A 1 192 ? -8.625 22.453 6.289 1 98.69 192 PHE A N 1
ATOM 1504 C CA . PHE A 1 192 ? -9.672 22.859 7.219 1 98.69 192 PHE A CA 1
ATOM 1505 C C . PHE A 1 192 ? -9.336 22.406 8.641 1 98.69 192 PHE A C 1
ATOM 1507 O O . PHE A 1 192 ? -8.836 21.297 8.844 1 98.69 192 PHE A O 1
ATOM 1514 N N . PHE A 1 193 ? -9.586 23.312 9.625 1 98.44 193 PHE A N 1
ATOM 1515 C CA . PHE A 1 193 ? -9.289 23.062 11.031 1 98.44 193 PHE A CA 1
ATOM 1516 C C . PHE A 1 193 ? -10.156 23.938 11.938 1 98.44 193 PHE A C 1
ATOM 1518 O O . PHE A 1 193 ? -10.859 24.828 11.453 1 98.44 193 PHE A O 1
ATOM 1525 N N . GLN A 1 194 ? -10.148 23.609 13.188 1 96.88 194 GLN A N 1
ATOM 1526 C CA . GLN A 1 194 ? -10.773 24.453 14.203 1 96.88 194 GLN A CA 1
ATOM 1527 C C . GLN A 1 194 ? -9.734 25.344 14.891 1 96.88 194 GLN A C 1
ATOM 1529 O O . GLN A 1 194 ? -8.641 24.875 15.227 1 96.88 194 GLN A O 1
ATOM 1534 N N . SER A 1 195 ? -10.023 26.531 15.055 1 94.62 195 SER A N 1
ATOM 1535 C CA . SER A 1 195 ? -9.117 27.547 15.594 1 94.62 195 SER A CA 1
ATOM 1536 C C . SER A 1 195 ? -8.969 27.406 17.094 1 94.62 195 SER A C 1
ATOM 1538 O O . SER A 1 195 ? -9.93 27.078 17.797 1 94.62 195 SER A O 1
ATOM 1540 N N . SER A 1 196 ? -7.855 27.797 17.547 1 95.19 196 SER A N 1
ATOM 1541 C CA . SER A 1 196 ? -7.617 27.797 18.984 1 95.19 196 SER A CA 1
ATOM 1542 C C . SER A 1 196 ? -8.32 28.953 19.672 1 95.19 196 SER A C 1
ATOM 1544 O O . SER A 1 196 ? -8.688 28.859 20.844 1 95.19 196 SER A O 1
ATOM 1546 N N . GLU A 1 197 ? -8.492 30.016 19.031 1 92.5 197 GLU A N 1
ATOM 1547 C CA . GLU A 1 197 ? -9.156 31.188 19.594 1 92.5 197 GLU A CA 1
ATOM 1548 C C . GLU A 1 197 ? -10.664 30.969 19.703 1 92.5 197 GLU A C 1
ATOM 1550 O O . GLU A 1 197 ? -11.297 31.438 20.641 1 92.5 197 GLU A O 1
ATOM 1555 N N . SER A 1 198 ? -11.141 30.266 18.734 1 93.94 198 SER A N 1
ATOM 1556 C CA . SER A 1 198 ? -12.562 29.969 18.656 1 93.94 198 SER A CA 1
ATOM 1557 C C . SER A 1 198 ? -12.805 28.547 18.156 1 93.94 198 SER A C 1
ATOM 1559 O O . SER A 1 198 ? -13.133 28.344 16.984 1 93.94 198 SER A O 1
ATOM 1561 N N . PRO A 1 199 ? -12.828 27.609 19.016 1 93.12 199 PRO A N 1
ATOM 1562 C CA . PRO A 1 199 ? -12.836 26.188 18.609 1 93.12 199 PRO A CA 1
ATOM 1563 C C . PRO A 1 199 ? -14.156 25.766 17.969 1 93.12 199 PRO A C 1
ATOM 1565 O O . PRO A 1 199 ? -14.242 24.688 17.391 1 93.12 199 PRO A O 1
ATOM 1568 N N . GLU A 1 200 ? -15.109 26.594 18.141 1 93.75 200 GLU A N 1
ATOM 1569 C CA . GLU A 1 200 ? -16.406 26.312 17.516 1 93.75 200 GLU A CA 1
ATOM 1570 C C . GLU A 1 200 ? -16.422 26.719 16.047 1 93.75 200 GLU A C 1
ATOM 1572 O O . GLU A 1 200 ? -17.359 26.422 15.32 1 93.75 200 GLU A O 1
ATOM 1577 N N . LEU A 1 201 ? -15.492 27.375 15.578 1 95.5 201 LEU A N 1
ATOM 1578 C CA . LEU A 1 201 ? -15.414 27.875 14.211 1 95.5 201 LEU A CA 1
ATOM 1579 C C . LEU A 1 201 ? -14.477 27.016 13.367 1 95.5 201 LEU A C 1
ATOM 1581 O O . LEU A 1 201 ? -13.453 26.547 13.859 1 95.5 201 LEU A O 1
ATOM 1585 N N . ILE A 1 202 ? -14.805 26.891 12.18 1 97.69 202 ILE A N 1
ATOM 1586 C CA . ILE A 1 202 ? -13.953 26.219 11.195 1 97.69 202 ILE A CA 1
ATOM 1587 C C . ILE A 1 202 ? -13.266 27.266 10.32 1 97.69 202 ILE A C 1
ATOM 1589 O O . ILE A 1 202 ? -13.906 28.188 9.82 1 97.69 202 ILE A O 1
ATOM 1593 N N . LYS A 1 203 ? -12.047 27.109 10.164 1 97.94 203 LYS A N 1
ATOM 1594 C CA . LYS A 1 203 ? -11.219 27.906 9.258 1 97.94 203 LYS A CA 1
ATOM 1595 C C . LYS A 1 203 ? -10.562 27.031 8.195 1 97.94 203 LYS A C 1
ATOM 1597 O O . LYS A 1 203 ? -10.508 25.797 8.336 1 97.94 203 LYS A O 1
ATOM 1602 N N . TYR A 1 204 ? -10.164 27.609 7.137 1 97.88 204 TYR A N 1
ATOM 1603 C CA . TYR A 1 204 ? -9.266 26.938 6.207 1 97.88 204 TYR A CA 1
ATOM 1604 C C . TYR A 1 204 ? -8.039 27.812 5.922 1 97.88 204 TYR A C 1
ATOM 1606 O O . TYR A 1 204 ? -8.125 29.031 5.934 1 97.88 204 TYR A O 1
ATOM 1614 N N . TYR A 1 205 ? -6.996 27.125 5.824 1 98.44 205 TYR A N 1
ATOM 1615 C CA . TYR A 1 205 ? -5.73 27.734 5.461 1 98.44 205 TYR A CA 1
ATOM 1616 C C . TYR A 1 205 ? -5.375 27.453 4.008 1 98.44 205 TYR A C 1
ATOM 1618 O O . TYR A 1 205 ? -5.355 26.297 3.584 1 98.44 205 TYR A O 1
ATOM 1626 N N . ASP A 1 206 ? -5.137 28.5 3.275 1 98.19 206 ASP A N 1
ATOM 1627 C CA . ASP A 1 206 ? -4.652 28.422 1.9 1 98.19 206 ASP A CA 1
ATOM 1628 C C . ASP A 1 206 ? -3.125 28.453 1.855 1 98.19 206 ASP A C 1
ATOM 1630 O O . ASP A 1 206 ? -2.514 29.5 2.104 1 98.19 206 ASP A O 1
ATOM 1634 N N . LEU A 1 207 ? -2.609 27.359 1.53 1 97.44 207 LEU A N 1
ATOM 1635 C CA . LEU A 1 207 ? -1.162 27.203 1.627 1 97.44 207 LEU A CA 1
ATOM 1636 C C . LEU A 1 207 ? -0.452 28.047 0.574 1 97.44 207 LEU A C 1
ATOM 1638 O O . LEU A 1 207 ? 0.688 28.469 0.778 1 97.44 207 LEU A O 1
ATOM 1642 N N . GLU A 1 208 ? -1.007 28.234 -0.561 1 96.38 208 GLU A N 1
ATOM 1643 C CA . GLU A 1 208 ? -0.365 28.969 -1.646 1 96.38 208 GLU A CA 1
ATOM 1644 C C . GLU A 1 208 ? -0.364 30.469 -1.371 1 96.38 208 GLU A C 1
ATOM 1646 O O . GLU A 1 208 ? 0.59 31.172 -1.718 1 96.38 208 GLU A O 1
ATOM 1651 N N . THR A 1 209 ? -1.414 30.953 -0.752 1 96.44 209 THR A N 1
ATOM 1652 C CA . THR A 1 209 ? -1.499 32.375 -0.475 1 96.44 209 THR A CA 1
ATOM 1653 C C . THR A 1 209 ? -1.1 32.688 0.968 1 96.44 209 THR A C 1
ATOM 1655 O O . THR A 1 209 ? -0.996 33.844 1.363 1 96.44 209 THR A O 1
ATOM 1658 N N . ASP A 1 210 ? -0.884 31.656 1.757 1 97.06 210 ASP A N 1
ATOM 1659 C CA . ASP A 1 210 ? -0.525 31.812 3.164 1 97.06 210 ASP A CA 1
ATOM 1660 C C . ASP A 1 210 ? -1.564 32.656 3.908 1 97.06 210 ASP A C 1
ATOM 1662 O O . ASP A 1 210 ? -1.216 33.594 4.617 1 97.06 210 ASP A O 1
ATOM 1666 N N . THR A 1 211 ? -2.762 32.281 3.672 1 97 211 THR A N 1
ATOM 1667 C CA . THR A 1 211 ? -3.865 33.031 4.281 1 97 211 THR A CA 1
ATOM 1668 C C . THR A 1 211 ? -4.84 32.062 4.965 1 97 211 THR A C 1
ATOM 1670 O O . THR A 1 21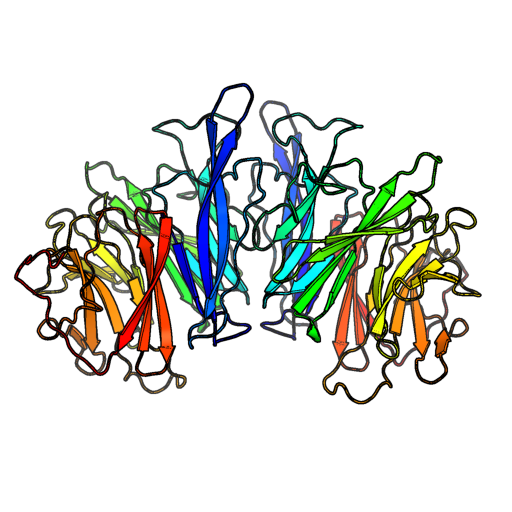1 ? -5.02 30.922 4.52 1 97 211 THR A O 1
ATOM 1673 N N . GLN A 1 212 ? -5.367 32.594 6.008 1 96.44 212 GLN A N 1
ATOM 1674 C CA . GLN A 1 212 ? -6.391 31.875 6.762 1 96.44 212 GLN A CA 1
ATOM 1675 C C . GLN A 1 212 ? -7.746 32.562 6.648 1 96.44 212 GLN A C 1
ATOM 1677 O O . GLN A 1 212 ? -7.832 33.812 6.75 1 96.44 212 GLN A O 1
ATOM 1682 N N . THR A 1 213 ? -8.773 31.828 6.43 1 96.69 213 THR A N 1
ATOM 1683 C CA . THR A 1 213 ? -10.133 32.344 6.289 1 96.69 213 THR A CA 1
ATOM 1684 C C . THR A 1 213 ? -11.102 31.562 7.16 1 96.69 213 THR A C 1
ATOM 1686 O O . THR A 1 213 ? -11.039 30.328 7.211 1 96.69 213 THR A O 1
ATOM 1689 N N . GLU A 1 214 ? -11.922 32.219 7.863 1 96.12 214 GLU A N 1
ATOM 1690 C CA . GLU A 1 214 ? -13 31.625 8.648 1 96.12 214 GLU A CA 1
ATOM 1691 C C . GLU A 1 214 ? -14.25 31.422 7.805 1 96.12 214 GLU A C 1
ATOM 1693 O O . GLU A 1 214 ? -14.609 32.281 6.996 1 96.12 214 GLU A O 1
ATOM 1698 N N . ILE A 1 215 ? -14.812 30.328 7.992 1 96.56 215 ILE A N 1
ATOM 1699 C CA . ILE A 1 215 ? -16.125 30.109 7.387 1 96.56 215 ILE A CA 1
ATOM 1700 C C . ILE A 1 215 ? -17.203 30.719 8.281 1 96.56 215 ILE A C 1
ATOM 1702 O O . ILE A 1 215 ? -17.531 30.156 9.328 1 96.56 215 ILE A O 1
ATOM 1706 N N . SER A 1 216 ? -17.859 31.719 7.746 1 92.25 216 SER A N 1
ATOM 1707 C CA . SER A 1 216 ? -18.766 32.531 8.57 1 92.25 216 SER A CA 1
ATOM 1708 C C . SER A 1 216 ? -20.109 31.828 8.727 1 92.25 216 SER A C 1
ATOM 1710 O O . SER A 1 216 ? -20.516 31.031 7.875 1 92.25 216 SER A O 1
ATOM 1712 N N . ASN A 1 217 ? -20.578 32.125 9.844 1 91.38 217 ASN A N 1
ATOM 1713 C CA . ASN A 1 217 ? -21.969 31.812 10.148 1 91.38 217 ASN A CA 1
ATOM 1714 C C . ASN A 1 217 ? -22.156 30.312 10.344 1 91.38 217 ASN A C 1
ATOM 1716 O O . ASN A 1 217 ? -23.266 29.797 10.156 1 91.38 217 ASN A O 1
ATOM 1720 N N . ILE A 1 218 ? -21.078 29.609 10.555 1 91.5 218 ILE A N 1
ATOM 1721 C CA . ILE A 1 218 ? -21.266 28.219 10.961 1 91.5 218 ILE A CA 1
ATOM 1722 C C . ILE A 1 218 ? -20.547 27.969 12.273 1 91.5 218 ILE A C 1
ATOM 1724 O O . ILE A 1 218 ? -19.562 28.641 12.602 1 91.5 218 ILE A O 1
ATOM 1728 N N . LYS A 1 219 ? -21.125 27.031 12.914 1 92.69 219 LYS A N 1
ATOM 1729 C CA . LYS A 1 219 ? -20.531 26.531 14.148 1 92.69 219 LYS A CA 1
ATOM 1730 C C . LYS A 1 219 ? -20.438 25 14.133 1 92.69 219 LYS A C 1
ATOM 1732 O O . LYS A 1 219 ? -21.297 24.328 13.555 1 92.69 219 LYS A O 1
ATOM 1737 N N . CYS A 1 220 ? -19.578 24.562 14.812 1 93 220 CYS A N 1
ATOM 1738 C CA . CYS A 1 220 ? -19.375 23.125 14.844 1 93 220 CYS A CA 1
ATOM 1739 C C . CYS A 1 220 ? -19.125 22.641 16.266 1 93 220 CYS A C 1
ATOM 1741 O O . CYS A 1 220 ? -18.812 23.438 17.156 1 93 220 CYS A O 1
ATOM 1743 N N . TRP A 1 221 ? -19.281 21.359 16.453 1 92.06 221 TRP A N 1
ATOM 1744 C CA . TRP A 1 221 ? -18.969 20.672 17.703 1 92.06 221 TRP A CA 1
ATOM 1745 C C . TRP A 1 221 ? -17.469 20.656 17.969 1 92.06 221 TRP A C 1
ATOM 1747 O O . TRP A 1 221 ? -16.672 20.75 17.031 1 92.06 221 TRP A O 1
ATOM 1757 N N . ALA A 1 222 ? -17.172 20.641 19.266 1 86 222 ALA A N 1
ATOM 1758 C CA . ALA A 1 222 ? -15.758 20.562 19.625 1 86 222 ALA A CA 1
ATOM 1759 C C . ALA A 1 222 ? -15.125 19.281 19.078 1 86 222 ALA A C 1
ATOM 1761 O O . ALA A 1 222 ? -15.734 18.203 19.125 1 86 222 ALA A O 1
ATOM 1762 N N . ASN A 1 223 ? -13.898 19.469 18.469 1 90 223 ASN A N 1
ATOM 1763 C CA . ASN A 1 223 ? -13.18 18.328 17.906 1 90 223 ASN A CA 1
ATOM 1764 C C . ASN A 1 223 ? -13.992 17.625 16.828 1 90 223 ASN A C 1
ATOM 1766 O O . ASN A 1 223 ? -14.078 16.391 16.812 1 90 223 ASN A O 1
ATOM 1770 N N . SER A 1 224 ? -14.664 18.391 16.141 1 93.75 224 SER A N 1
ATOM 1771 C CA . SER A 1 224 ? -15.531 17.875 15.086 1 93.75 224 SER A CA 1
ATOM 1772 C C . SER A 1 224 ? -14.727 17.172 14 1 93.75 224 SER A C 1
ATOM 1774 O O . SER A 1 224 ? -13.742 17.719 13.5 1 93.75 224 SER A O 1
ATOM 1776 N N . PRO A 1 225 ? -15.156 16 13.664 1 95.5 225 PRO A N 1
ATOM 1777 C CA . PRO A 1 225 ? -14.562 15.43 12.453 1 95.5 225 PRO A CA 1
ATOM 1778 C C . PRO A 1 225 ? -14.812 16.281 11.211 1 95.5 225 PRO A C 1
ATOM 1780 O O . PRO A 1 225 ? -15.859 16.938 11.102 1 95.5 225 PRO A O 1
ATOM 1783 N N . LEU A 1 226 ? -13.875 16.297 10.367 1 97.31 226 LEU A N 1
ATOM 1784 C CA . LEU A 1 226 ? -13.945 17.078 9.141 1 97.31 226 LEU A CA 1
ATOM 1785 C C . LEU A 1 226 ? -13.648 16.203 7.922 1 97.31 226 LEU A C 1
ATOM 1787 O O . LEU A 1 226 ? -12.766 15.352 7.969 1 97.31 226 LEU A O 1
ATOM 1791 N N . ALA A 1 227 ? -14.367 16.422 6.898 1 97.94 227 ALA A N 1
ATOM 1792 C CA . ALA A 1 227 ? -14.133 15.82 5.59 1 97.94 227 ALA A CA 1
ATOM 1793 C C . ALA A 1 227 ? -14.562 16.75 4.465 1 97.94 227 ALA A C 1
ATOM 1795 O O . ALA A 1 227 ? -15.586 17.438 4.574 1 97.94 227 ALA A O 1
ATOM 1796 N N . ALA A 1 228 ? -13.82 16.828 3.465 1 97.44 228 ALA A N 1
ATOM 1797 C CA . ALA A 1 228 ? -14.117 17.688 2.318 1 97.44 228 ALA A CA 1
ATOM 1798 C C . ALA A 1 228 ? -13.945 16.922 1.008 1 97.44 228 ALA A C 1
ATOM 1800 O O . ALA A 1 228 ? -13.031 16.094 0.875 1 97.44 228 ALA A O 1
ATOM 1801 N N . THR A 1 229 ? -14.859 17.188 0.107 1 95.62 229 THR A N 1
ATOM 1802 C CA . THR A 1 229 ? -14.758 16.5 -1.175 1 95.62 229 THR A CA 1
ATOM 1803 C C . THR A 1 229 ? -15.484 17.266 -2.268 1 95.62 229 THR A C 1
ATOM 1805 O O . THR A 1 229 ? -16.344 18.109 -1.976 1 95.62 229 THR A O 1
ATOM 1808 N N . HIS A 1 230 ? -15.023 17.031 -3.492 1 92.06 230 HIS A N 1
ATOM 1809 C CA . HIS A 1 230 ? -15.766 17.391 -4.691 1 92.06 230 HIS A CA 1
ATOM 1810 C C . HIS A 1 230 ? -16.547 16.203 -5.242 1 92.06 230 HIS A C 1
ATOM 1812 O O . HIS A 1 230 ? -16.312 15.062 -4.828 1 92.06 230 HIS A O 1
ATOM 1818 N N . ILE A 1 231 ? -17.516 16.547 -5.957 1 83.19 231 ILE A N 1
ATOM 1819 C CA . ILE A 1 231 ? -18.172 15.492 -6.703 1 83.19 231 ILE A CA 1
ATOM 1820 C C . ILE A 1 231 ? -17.469 15.305 -8.055 1 83.19 231 ILE A C 1
ATOM 1822 O O . ILE A 1 231 ? -17.047 16.281 -8.68 1 83.19 231 ILE A O 1
ATOM 1826 N N . ASN A 1 232 ? -16.328 14.703 -8.07 1 61.31 232 ASN A N 1
ATOM 1827 C CA . ASN A 1 232 ? -15.531 14.57 -9.281 1 61.31 232 ASN A CA 1
ATOM 1828 C C . ASN A 1 232 ? -16.391 14.242 -10.492 1 61.31 232 ASN A C 1
ATOM 1830 O O . ASN A 1 232 ? -16.844 13.102 -10.648 1 61.31 232 ASN A O 1
ATOM 1834 N N . LEU A 1 233 ? -17.328 14.938 -10.781 1 49.66 233 LEU A N 1
ATOM 1835 C CA . LEU A 1 233 ? -17.688 14.5 -12.125 1 49.66 233 LEU A CA 1
ATOM 1836 C C . LEU A 1 233 ? -16.547 14.773 -13.102 1 49.66 233 LEU A C 1
ATOM 1838 O O . LEU A 1 233 ? -15.688 15.609 -12.836 1 49.66 233 LEU A O 1
ATOM 1842 N N . ARG A 1 234 ? -16.672 13.945 -14.102 1 44.88 234 ARG A N 1
ATOM 1843 C CA . ARG A 1 234 ? -15.695 13.758 -15.172 1 44.88 234 ARG A CA 1
ATOM 1844 C C . ARG A 1 234 ? -14.938 15.055 -15.453 1 44.88 234 ARG A C 1
ATOM 1846 O O . ARG A 1 234 ? -13.711 15.047 -15.594 1 44.88 234 ARG A O 1
ATOM 1853 N N . ASP A 1 235 ? -15.594 15.867 -16 1 41 235 ASP A N 1
ATOM 1854 C CA . ASP A 1 235 ? -15.008 16.734 -17.016 1 41 235 ASP A CA 1
ATOM 1855 C C . ASP A 1 235 ? -14.344 17.953 -16.391 1 41 235 ASP A C 1
ATOM 1857 O O . ASP A 1 235 ? -14.945 18.641 -15.555 1 41 235 ASP A O 1
ATOM 1861 N N . GLU A 1 236 ? -13 17.844 -16.125 1 45.25 236 GLU A N 1
ATOM 1862 C CA . GLU A 1 236 ? -12.078 18.922 -15.828 1 45.25 236 GLU A CA 1
ATOM 1863 C C . GLU A 1 236 ? -12.75 20.281 -15.984 1 45.25 236 GLU A C 1
ATOM 1865 O O . GLU A 1 236 ? -12.305 21.281 -15.398 1 45.25 236 GLU A O 1
ATOM 1870 N N . GLY A 1 237 ? -13.656 20.094 -16.891 1 44.91 237 GLY A N 1
ATOM 1871 C CA . GLY A 1 237 ? -13.953 21.391 -17.469 1 44.91 237 GLY A CA 1
ATOM 1872 C C . GLY A 1 237 ? -14.867 22.234 -16.594 1 44.91 237 GLY A C 1
ATOM 1873 O O . GLY A 1 237 ? -14.953 23.453 -16.766 1 44.91 237 GLY A O 1
ATOM 1874 N N . ASP A 1 238 ? -15.867 21.484 -16.031 1 49.56 238 ASP A N 1
ATOM 1875 C CA . ASP A 1 238 ? -16.859 22.469 -15.609 1 49.56 238 ASP A CA 1
ATOM 1876 C C . ASP A 1 238 ? -16.672 22.844 -14.141 1 49.56 238 ASP A C 1
ATOM 1878 O O . ASP A 1 238 ? -16.844 22.016 -13.25 1 49.56 238 ASP A O 1
ATOM 1882 N N . MET A 1 239 ? -15.68 23.672 -13.906 1 55.03 239 MET A N 1
ATOM 1883 C CA . MET A 1 239 ? -15.438 24.453 -12.695 1 55.03 239 MET A CA 1
ATOM 1884 C C . MET A 1 239 ? -16.719 24.609 -11.883 1 55.03 239 MET A C 1
ATOM 1886 O O . MET A 1 239 ? -16.75 25.375 -10.914 1 55.03 239 MET A O 1
ATOM 1890 N N . LYS A 1 240 ? -17.719 23.781 -12.289 1 62.22 240 LYS A N 1
ATOM 1891 C CA . LYS A 1 240 ? -19.016 24.172 -11.734 1 62.22 240 LYS A CA 1
ATOM 1892 C C . LYS A 1 240 ? -19.375 23.312 -10.531 1 62.22 240 LYS A C 1
ATOM 1894 O O . LYS A 1 240 ? -20.297 23.625 -9.789 1 62.22 240 LYS A O 1
ATOM 1899 N N . GLU A 1 241 ? -18.438 22.25 -10.227 1 80.56 241 GLU A N 1
ATOM 1900 C CA . GLU A 1 241 ? -18.969 21.453 -9.125 1 80.56 241 GLU A CA 1
ATOM 1901 C C . GLU A 1 241 ? -18.516 22 -7.777 1 80.56 241 GLU A C 1
ATOM 1903 O O . GLU A 1 241 ? -17.344 22.344 -7.609 1 80.56 241 GLU A O 1
ATOM 1908 N N . PRO A 1 242 ? -19.453 22.109 -6.902 1 91.19 242 PRO A N 1
ATOM 1909 C CA . PRO A 1 242 ? -19.172 22.703 -5.594 1 91.19 242 PRO A CA 1
ATOM 1910 C C . PRO A 1 242 ? -18.281 21.844 -4.719 1 91.19 242 PRO A C 1
ATOM 1912 O O . PRO A 1 242 ? -18.078 20.656 -5.023 1 91.19 242 PRO A O 1
ATOM 1915 N N . LEU A 1 243 ? -17.641 22.516 -3.861 1 95.19 243 LEU A N 1
ATOM 1916 C CA . LEU A 1 243 ? -16.938 21.859 -2.76 1 95.19 243 LEU A CA 1
ATOM 1917 C C . LEU A 1 243 ? -17.875 21.641 -1.576 1 95.19 243 LEU A C 1
ATOM 1919 O O . LEU A 1 243 ? -18.625 22.547 -1.189 1 95.19 243 LEU A O 1
ATOM 1923 N N . TYR A 1 244 ? -17.891 20.406 -1.01 1 96.31 244 TYR A N 1
ATOM 1924 C CA . TYR A 1 244 ? -18.688 20.094 0.167 1 96.31 244 TYR A CA 1
ATOM 1925 C C . TYR A 1 244 ? -17.797 19.844 1.381 1 96.31 244 TYR A C 1
ATOM 1927 O O . TYR A 1 244 ? -16.812 19.109 1.297 1 96.31 244 TYR A O 1
ATOM 1935 N N . LEU A 1 245 ? -18.156 20.469 2.408 1 97.88 245 LEU A N 1
ATOM 1936 C CA . LEU A 1 245 ? -17.516 20.25 3.699 1 97.88 245 LEU A CA 1
ATOM 1937 C C . LEU A 1 245 ? -18.484 19.625 4.695 1 97.88 245 LEU A C 1
ATOM 1939 O O . LEU A 1 245 ? -19.578 20.141 4.898 1 97.88 245 LEU A O 1
ATOM 1943 N N . TYR A 1 246 ? -18.047 18.562 5.293 1 97.56 246 TYR A N 1
ATOM 1944 C CA . TYR A 1 246 ? -18.828 17.844 6.297 1 97.56 246 TYR A CA 1
ATOM 1945 C C . TYR A 1 246 ? -18.234 18.047 7.688 1 97.56 246 TYR A C 1
ATOM 1947 O O . TYR A 1 246 ? -17.016 18.031 7.855 1 97.56 246 TYR A O 1
ATOM 1955 N N . TYR A 1 247 ? -19.078 18.25 8.641 1 96.56 247 TYR A N 1
ATOM 1956 C CA . TYR A 1 247 ? -18.719 18.422 10.047 1 96.56 247 TYR A CA 1
ATOM 1957 C C . TYR A 1 247 ? -19.875 18.062 10.953 1 96.56 247 TYR A C 1
ATOM 1959 O O . TYR A 1 247 ? -20.953 17.672 10.477 1 96.56 247 TYR A O 1
ATOM 1967 N N . VAL A 1 248 ? -19.609 18.125 12.219 1 95.06 248 VAL A N 1
ATOM 1968 C CA . VAL A 1 248 ? -20.656 17.859 13.188 1 95.06 248 VAL A CA 1
ATOM 1969 C C . VAL A 1 248 ? -21.188 19.172 13.766 1 95.06 248 VAL A C 1
ATOM 1971 O O . VAL A 1 248 ? -20.422 19.953 14.336 1 95.06 248 VAL A O 1
ATOM 1974 N N . HIS A 1 249 ? -22.406 19.359 13.594 1 93.62 249 HIS A N 1
ATOM 1975 C CA . HIS A 1 249 ? -23.109 20.516 14.141 1 93.62 249 HIS A CA 1
ATOM 1976 C C . HIS A 1 249 ? -23.219 20.422 15.656 1 93.62 249 HIS A C 1
ATOM 1978 O O . HIS A 1 249 ? -23.156 19.344 16.234 1 93.62 249 HIS A O 1
ATOM 1984 N N . PRO A 1 250 ? -23.312 21.484 16.359 1 90.19 250 PRO A N 1
ATOM 1985 C CA . PRO A 1 250 ? -23.438 21.484 17.812 1 90.19 250 PRO A CA 1
ATOM 1986 C C . PRO A 1 250 ? -24.594 20.594 18.312 1 90.19 250 PRO A C 1
ATOM 1988 O O . PRO A 1 250 ? -24.594 20.156 19.453 1 90.19 250 PRO A O 1
ATOM 1991 N N . ASN A 1 251 ? -25.531 20.344 17.469 1 88.31 251 ASN A N 1
ATOM 1992 C CA . ASN A 1 251 ? -26.625 19.469 17.844 1 88.31 251 ASN A CA 1
ATOM 1993 C C . ASN A 1 251 ? -26.266 18 17.625 1 88.31 251 ASN A C 1
ATOM 1995 O O . ASN A 1 251 ? -27.141 17.125 17.641 1 88.31 251 ASN A O 1
ATOM 1999 N N . GLN A 1 252 ? -25.016 17.766 17.281 1 88.69 252 GLN A N 1
ATOM 2000 C CA . GLN A 1 252 ? -24.422 16.438 17.219 1 88.69 252 GLN A CA 1
ATOM 2001 C C . GLN A 1 252 ? -24.922 15.664 16 1 88.69 252 GLN A C 1
ATOM 2003 O O . GLN A 1 252 ? -25.141 14.453 16.062 1 88.69 252 GLN A O 1
ATOM 2008 N N . ARG A 1 253 ? -25.141 16.453 14.938 1 92.25 253 ARG A N 1
ATOM 2009 C CA . ARG A 1 253 ? -25.484 15.867 13.648 1 92.25 253 ARG A CA 1
ATOM 2010 C C . ARG A 1 253 ? -24.422 16.172 12.602 1 92.25 253 ARG A C 1
ATOM 2012 O O . ARG A 1 253 ? -23.844 17.266 12.594 1 92.25 253 ARG A O 1
ATOM 2019 N N . ILE A 1 254 ? -24.312 15.117 11.758 1 94 254 ILE A N 1
ATOM 2020 C CA . ILE A 1 254 ? -23.406 15.383 10.641 1 94 254 ILE A CA 1
ATOM 2021 C C . ILE A 1 254 ? -24.109 16.266 9.609 1 94 254 ILE A C 1
ATOM 2023 O O . ILE A 1 254 ? -25.234 15.953 9.18 1 94 254 ILE A O 1
ATOM 2027 N N . VAL A 1 255 ? -23.469 17.391 9.234 1 96.5 255 VAL A N 1
ATOM 2028 C CA . VAL A 1 255 ? -24.031 18.328 8.258 1 96.5 255 VAL A CA 1
ATOM 2029 C C . VAL A 1 255 ? -22.984 18.625 7.176 1 96.5 255 VAL A C 1
ATOM 2031 O O . VAL A 1 255 ? -21.812 18.312 7.336 1 96.5 255 VAL A O 1
ATOM 2034 N N . ARG A 1 256 ? -23.469 19.172 6.145 1 97.31 256 ARG A N 1
ATOM 2035 C CA . ARG A 1 256 ? -22.625 19.656 5.066 1 97.31 256 ARG A CA 1
ATOM 2036 C C . ARG A 1 256 ? -22.906 21.125 4.766 1 97.31 256 ARG A C 1
ATOM 2038 O O . ARG A 1 256 ? -24.031 21.594 4.914 1 97.31 256 ARG A O 1
ATOM 2045 N N . VAL A 1 257 ? -21.922 21.703 4.32 1 96.75 257 VAL A N 1
ATOM 2046 C CA . VAL A 1 257 ? -22 23.047 3.74 1 96.75 257 VAL A CA 1
ATOM 2047 C C . VAL A 1 257 ? -21.281 23.062 2.391 1 96.75 257 VAL A C 1
ATOM 2049 O O . VAL A 1 257 ? -20.312 22.328 2.184 1 96.75 257 VAL A O 1
ATOM 2052 N N . LYS A 1 258 ? -21.734 23.906 1.554 1 95.31 258 LYS A N 1
ATOM 2053 C CA . LYS A 1 258 ? -21.219 23.906 0.188 1 95.31 258 LYS A CA 1
ATOM 2054 C C . LYS A 1 258 ? -20.516 25.219 -0.134 1 95.31 258 LYS A C 1
ATOM 2056 O O . LYS A 1 258 ? -20.953 26.297 0.295 1 95.31 258 LYS A O 1
ATOM 2061 N N . TYR A 1 259 ? -19.5 25.094 -0.836 1 95.06 259 TYR A N 1
ATOM 2062 C CA . TYR A 1 259 ? -18.797 26.219 -1.448 1 95.06 259 TYR A CA 1
ATOM 2063 C C . TYR A 1 259 ? -19.031 26.25 -2.953 1 95.06 259 TYR A C 1
ATOM 2065 O O . TYR A 1 259 ? -18.703 25.281 -3.66 1 95.06 259 TYR A O 1
ATOM 2073 N N . GLU A 1 260 ? -19.438 27.422 -3.359 1 92.62 260 GLU A N 1
ATOM 2074 C CA . GLU A 1 260 ? -19.703 27.625 -4.781 1 92.62 260 GLU A CA 1
ATOM 2075 C C . GLU A 1 260 ? -18.562 28.391 -5.449 1 92.62 260 GLU A C 1
ATOM 2077 O O . GLU A 1 260 ? -18.359 29.578 -5.18 1 92.62 260 GLU A O 1
ATOM 2082 N N . TYR A 1 261 ? -17.984 27.641 -6.371 1 90.25 261 TYR A N 1
ATOM 2083 C CA . TYR A 1 261 ? -16.828 28.234 -7.016 1 90.25 261 TYR A CA 1
ATOM 2084 C C . TYR A 1 261 ? -17.219 29.391 -7.926 1 90.25 261 TYR A C 1
ATOM 2086 O O . TYR A 1 261 ? -16.469 30.359 -8.078 1 90.25 261 TYR A O 1
ATOM 2094 N N . GLY A 1 262 ? -18.359 29.359 -8.555 1 87.44 262 GLY A N 1
ATOM 2095 C CA . GLY A 1 262 ? -18.812 30.422 -9.43 1 87.44 262 GLY A CA 1
ATOM 2096 C C . GLY A 1 262 ? -18.938 31.766 -8.727 1 87.44 262 GLY A C 1
ATOM 2097 O O . GLY A 1 262 ? -18.469 32.781 -9.234 1 87.44 262 GLY A O 1
ATOM 2098 N N . GLN A 1 263 ? -19.469 31.75 -7.586 1 89.19 263 GLN A N 1
ATOM 2099 C CA . GLN A 1 263 ? -19.703 32.969 -6.832 1 89.19 263 GLN A CA 1
ATOM 2100 C C . GLN A 1 263 ? -18.641 33.156 -5.75 1 89.19 263 GLN A C 1
ATOM 2102 O O . GLN A 1 263 ? -18.594 34.219 -5.102 1 89.19 263 GLN A O 1
ATOM 2107 N N . ASP A 1 264 ? -17.828 32.125 -5.48 1 90.38 264 ASP A N 1
ATOM 2108 C CA . ASP A 1 264 ? -16.781 32.156 -4.469 1 90.38 264 ASP A CA 1
ATOM 2109 C C . ASP A 1 264 ? -17.359 32.406 -3.078 1 90.38 264 ASP A C 1
ATOM 2111 O O . ASP A 1 264 ? -16.906 33.281 -2.354 1 90.38 264 ASP A O 1
ATOM 2115 N N . VAL A 1 265 ? -18.328 31.688 -2.727 1 94 265 VAL A N 1
ATOM 2116 C CA . VAL A 1 265 ? -19.016 31.906 -1.457 1 94 265 VAL A CA 1
ATOM 2117 C C . VAL A 1 265 ? -19.391 30.562 -0.837 1 94 265 VAL A C 1
ATOM 2119 O O . VAL A 1 265 ? -19.75 29.625 -1.548 1 94 265 VAL A O 1
ATOM 2122 N N . TRP A 1 266 ? -19.281 30.5 0.393 1 96.94 266 TRP A N 1
ATOM 2123 C CA . TRP A 1 266 ? -19.859 29.422 1.184 1 96.94 266 TRP A CA 1
ATOM 2124 C C . TRP A 1 266 ? -21.359 29.625 1.39 1 96.94 266 TRP A C 1
ATOM 2126 O O . TRP A 1 266 ? -21.781 30.703 1.85 1 96.94 266 TRP A O 1
ATOM 2136 N N . ARG A 1 267 ? -22.188 28.641 1.1 1 94.12 267 ARG A N 1
ATOM 2137 C CA . ARG A 1 267 ? -23.625 28.734 1.266 1 94.12 267 ARG A CA 1
ATOM 2138 C C . ARG A 1 267 ? -24.047 28.312 2.67 1 94.12 267 ARG A C 1
ATOM 2140 O O . ARG A 1 267 ? -24.734 27.297 2.844 1 94.12 267 ARG A O 1
ATOM 2147 N N . THR A 1 268 ? -23.766 29.156 3.625 1 94.38 268 THR A N 1
ATOM 2148 C CA . THR A 1 268 ? -23.922 28.844 5.039 1 94.38 268 THR A CA 1
ATOM 2149 C C . THR A 1 268 ? -25.391 28.922 5.449 1 94.38 268 THR A C 1
ATOM 2151 O O . THR A 1 268 ? -25.781 28.422 6.508 1 94.38 268 THR A O 1
ATOM 2154 N N . SER A 1 269 ? -26.219 29.531 4.629 1 90.88 269 SER A N 1
ATOM 2155 C CA . SER A 1 269 ? -27.641 29.594 4.895 1 90.88 269 SER A CA 1
ATOM 2156 C C . SER A 1 269 ? -28.328 28.281 4.496 1 90.88 269 SER A C 1
ATOM 2158 O O . SER A 1 269 ? -29.484 28.047 4.871 1 90.88 269 SER A O 1
ATOM 2160 N N . SER A 1 270 ? -27.625 27.453 3.822 1 90 270 SER A N 1
ATOM 2161 C CA . SER A 1 270 ? -28.219 26.219 3.307 1 90 270 SER A CA 1
ATOM 2162 C C . SER A 1 270 ? -27.469 25 3.811 1 90 270 SER A C 1
ATOM 2164 O O . SER A 1 270 ? -27.25 24.031 3.064 1 90 270 SER A O 1
ATOM 2166 N N . ILE A 1 271 ? -27 25.125 4.992 1 94.06 271 ILE A N 1
ATOM 2167 C CA . ILE A 1 271 ? -26.406 23.953 5.637 1 94.06 271 ILE A CA 1
ATOM 2168 C C . ILE A 1 271 ? -27.422 22.812 5.691 1 94.06 271 ILE A C 1
ATOM 2170 O O . ILE A 1 271 ? -28.594 23.031 5.98 1 94.06 271 ILE A O 1
ATOM 2174 N N . SER A 1 272 ? -27 21.547 5.414 1 95.06 272 SER A N 1
ATOM 2175 C CA . SER A 1 272 ? -27.906 20.406 5.301 1 95.06 272 SER A CA 1
ATOM 2176 C C . SER A 1 272 ? -27.438 19.25 6.164 1 95.06 272 SER A C 1
ATOM 2178 O O . SER A 1 272 ? -26.25 18.875 6.133 1 95.06 272 SER A O 1
ATOM 2180 N N . GLN A 1 273 ? -28.266 18.828 6.977 1 95.31 273 GLN A N 1
ATOM 2181 C CA . GLN A 1 273 ? -27.969 17.625 7.746 1 95.31 273 GLN A CA 1
ATOM 2182 C C . GLN A 1 273 ? -28.031 16.391 6.867 1 95.31 273 GLN A C 1
ATOM 2184 O O . GLN A 1 273 ? -28.922 16.266 6.012 1 95.31 273 GLN A O 1
ATOM 2189 N N . VAL A 1 274 ? -27.219 15.477 7.027 1 94 274 VAL A N 1
ATOM 2190 C CA . VAL A 1 274 ? -27.109 14.266 6.223 1 94 274 VAL A CA 1
ATOM 2191 C C . VAL A 1 274 ? -28.234 13.297 6.586 1 94 274 VAL A C 1
ATOM 2193 O O . VAL A 1 274 ? -28.828 12.672 5.707 1 94 274 VAL A O 1
ATOM 2196 N N . ASN A 1 275 ? -28.406 13.172 7.848 1 89.88 275 ASN A N 1
ATOM 2197 C CA . ASN A 1 275 ? -29.469 12.336 8.391 1 89.88 275 ASN A CA 1
ATOM 2198 C C . ASN A 1 275 ? -29.859 12.773 9.805 1 89.88 275 ASN A C 1
ATOM 2200 O O . ASN A 1 275 ? -29.359 13.781 10.305 1 89.88 275 ASN A O 1
ATOM 2204 N N . ASN A 1 276 ? -30.781 11.945 10.367 1 86.75 276 ASN A N 1
ATOM 2205 C CA . ASN A 1 276 ? -31.281 12.328 11.68 1 86.75 276 ASN A CA 1
ATOM 2206 C C . ASN A 1 276 ? -30.516 11.633 12.805 1 86.75 276 ASN A C 1
ATOM 2208 O O . ASN A 1 276 ? -30.828 11.82 13.977 1 86.75 276 ASN A O 1
ATOM 2212 N N . ARG A 1 277 ? -29.469 11.023 12.391 1 85 277 ARG A N 1
ATOM 2213 C CA . ARG A 1 277 ? -28.719 10.305 13.414 1 85 277 ARG A CA 1
ATOM 2214 C C . ARG A 1 277 ? -27.812 11.25 14.195 1 85 277 ARG A C 1
ATOM 2216 O O . ARG A 1 277 ? -27.172 12.133 13.609 1 85 277 ARG A O 1
ATOM 2223 N N . ARG A 1 278 ? -27.828 11.047 15.5 1 84.06 278 ARG A N 1
ATOM 2224 C CA . ARG A 1 278 ? -26.906 11.789 16.359 1 84.06 278 ARG A CA 1
ATOM 2225 C C . ARG A 1 278 ? -25.562 11.07 16.484 1 84.06 278 ARG A C 1
ATOM 2227 O O . ARG A 1 278 ? -25.531 9.836 16.594 1 84.06 278 ARG A O 1
ATOM 2234 N N . VAL A 1 279 ? -24.641 11.836 16.391 1 79.81 279 VAL A N 1
ATOM 2235 C CA . VAL A 1 279 ? -23.297 11.32 16.641 1 79.81 279 VAL A CA 1
ATOM 2236 C C . VAL A 1 279 ? -23.031 11.281 18.141 1 79.81 279 VAL A C 1
ATOM 2238 O O . VAL A 1 279 ? -23.188 12.281 18.844 1 79.81 279 VAL A O 1
ATOM 2241 N N . PRO A 1 280 ? -22.719 10.109 18.656 1 65.88 280 PRO A N 1
ATOM 2242 C CA . PRO A 1 280 ? -22.688 9.914 20.109 1 65.88 280 PRO A CA 1
ATOM 2243 C C . PRO A 1 280 ? -21.453 10.5 20.766 1 65.88 280 PRO A C 1
ATOM 2245 O O . PRO A 1 280 ? -21.453 10.781 21.969 1 65.88 280 PRO A O 1
ATOM 2248 N N . ALA A 1 281 ? -20.344 10.492 20.031 1 67.19 281 ALA A N 1
ATOM 2249 C CA . ALA A 1 281 ? -19.094 10.852 20.719 1 67.19 281 ALA A CA 1
ATOM 2250 C C . ALA A 1 281 ? -18.297 11.852 19.891 1 67.19 281 ALA A C 1
ATOM 2252 O O . ALA A 1 281 ? -18.406 11.891 18.672 1 67.19 281 ALA A O 1
ATOM 2253 N N . GLN A 1 282 ? -17.516 12.711 20.531 1 62.47 282 GLN A N 1
ATOM 2254 C CA . GLN A 1 282 ? -16.734 13.812 19.984 1 62.47 282 GLN A CA 1
ATOM 2255 C C . GLN A 1 282 ? -15.547 13.281 19.172 1 62.47 282 GLN A C 1
ATOM 2257 O O . GLN A 1 282 ? -15.062 13.953 18.25 1 62.47 282 GLN A O 1
ATOM 2262 N N . HIS A 1 283 ? -14.984 12.047 19.594 1 63.38 283 HIS A N 1
ATOM 2263 C CA . HIS A 1 283 ? -13.766 11.57 18.938 1 63.38 283 HIS A CA 1
ATOM 2264 C C . HIS A 1 283 ? -14.086 10.562 17.844 1 63.38 283 HIS A C 1
ATOM 2266 O O . HIS A 1 283 ? -13.703 9.398 17.922 1 63.38 283 HIS A O 1
ATOM 2272 N N . LEU A 1 284 ? -14.688 11.281 16.797 1 79.19 284 LEU A N 1
ATOM 2273 C CA . LEU A 1 284 ? -15.086 10.477 15.641 1 79.19 284 LEU A CA 1
ATOM 2274 C C . LEU A 1 284 ? -14.328 10.906 14.391 1 79.19 284 LEU A C 1
ATOM 2276 O O . LEU A 1 284 ? -13.797 12.016 14.328 1 79.19 284 LEU A O 1
ATOM 2280 N N . TRP A 1 285 ? -14.125 9.961 13.547 1 92.56 285 TRP A N 1
ATOM 2281 C CA . TRP A 1 285 ? -13.617 10.203 12.203 1 92.56 285 TRP A CA 1
ATOM 2282 C C . TRP A 1 285 ? -14.703 9.953 11.156 1 92.56 285 TRP A C 1
ATOM 2284 O O . TRP A 1 285 ? -15.492 9.023 11.281 1 92.56 285 TRP A O 1
ATOM 2294 N N . ILE A 1 286 ? -14.758 10.875 10.227 1 96 286 ILE A N 1
ATOM 2295 C CA . ILE A 1 286 ? -15.664 10.641 9.102 1 96 286 ILE A CA 1
ATOM 2296 C C . ILE A 1 286 ? -14.875 10.656 7.793 1 96 286 ILE A C 1
ATOM 2298 O O . ILE A 1 286 ? -13.836 11.312 7.691 1 96 286 ILE A O 1
ATOM 2302 N N . SER A 1 287 ? -15.297 9.961 6.898 1 97.69 287 SER A N 1
ATOM 2303 C CA . SER A 1 287 ? -14.805 9.953 5.527 1 97.69 287 SER A CA 1
ATOM 2304 C C . SER A 1 287 ? -15.953 9.992 4.523 1 97.69 287 SER A C 1
ATOM 2306 O O . SER A 1 287 ? -17.031 9.469 4.789 1 97.69 287 SER A O 1
ATOM 2308 N N . VAL A 1 288 ? -15.734 10.625 3.439 1 97.5 288 VAL A N 1
ATOM 2309 C CA . VAL A 1 288 ? -16.797 10.82 2.455 1 97.5 288 VAL A CA 1
ATOM 2310 C C . VAL A 1 288 ? -16.312 10.344 1.085 1 97.5 288 VAL A C 1
ATOM 2312 O O . VAL A 1 288 ? -15.156 10.539 0.721 1 97.5 288 VAL A O 1
ATOM 2315 N N . VAL A 1 289 ? -17.234 9.68 0.379 1 96.5 289 VAL A N 1
ATOM 2316 C CA . VAL A 1 289 ? -16.953 9.133 -0.944 1 96.5 289 VAL A CA 1
ATOM 2317 C C . VAL A 1 289 ? -18.047 9.555 -1.923 1 96.5 289 VAL A C 1
ATOM 2319 O O . VAL A 1 289 ? -19.203 9.195 -1.75 1 96.5 289 VAL A O 1
ATOM 2322 N N . PRO A 1 290 ? -17.688 10.305 -2.943 1 94.06 290 PRO A N 1
ATOM 2323 C CA . PRO A 1 290 ? -18.688 10.578 -3.992 1 94.06 290 PRO A CA 1
ATOM 2324 C C . PRO A 1 290 ? -19.125 9.312 -4.723 1 94.06 290 PRO A C 1
ATOM 2326 O O . PRO A 1 290 ? -18.281 8.5 -5.125 1 94.06 290 PRO A O 1
ATOM 2329 N N . VAL A 1 291 ? -20.375 9.234 -4.84 1 93 291 VAL A N 1
ATOM 2330 C CA . VAL A 1 291 ? -20.953 8.055 -5.477 1 93 291 VAL A CA 1
ATOM 2331 C C . VAL A 1 291 ? -21.297 8.367 -6.93 1 93 291 VAL A C 1
ATOM 2333 O O . VAL A 1 291 ? -20.938 7.625 -7.84 1 93 291 VAL A O 1
ATOM 2336 N N . ASP A 1 292 ? -21.984 9.445 -7.105 1 89.31 292 ASP A N 1
ATOM 2337 C CA . ASP A 1 292 ? -22.359 9.984 -8.414 1 89.31 292 ASP A CA 1
ATOM 2338 C C . ASP A 1 292 ? -22.531 11.5 -8.352 1 89.31 292 ASP A C 1
ATOM 2340 O O . ASP A 1 292 ? -22.031 12.148 -7.43 1 89.31 292 ASP A O 1
ATOM 2344 N N . ALA A 1 293 ? -23.203 12.102 -9.305 1 86.94 293 ALA A N 1
ATOM 2345 C CA . ALA A 1 293 ? -23.312 13.555 -9.438 1 86.94 293 ALA A CA 1
ATOM 2346 C C . ALA A 1 293 ? -24.172 14.148 -8.328 1 86.94 293 ALA A C 1
ATOM 2348 O O . ALA A 1 293 ? -24.141 15.359 -8.094 1 86.94 293 ALA A O 1
ATOM 2349 N N . THR A 1 294 ? -24.984 13.297 -7.637 1 91.12 294 THR A N 1
ATOM 2350 C CA . THR A 1 294 ? -25.953 13.859 -6.707 1 91.12 294 THR A CA 1
ATOM 2351 C C . THR A 1 294 ? -25.844 13.195 -5.336 1 91.12 294 THR A C 1
ATOM 2353 O O . THR A 1 294 ? -26.672 13.43 -4.457 1 91.12 294 THR A O 1
ATOM 2356 N N . ARG A 1 295 ? -24.812 12.414 -5.176 1 94 295 ARG A N 1
ATOM 2357 C CA . ARG A 1 295 ? -24.781 11.664 -3.924 1 94 295 ARG A CA 1
ATOM 2358 C C . ARG A 1 295 ? -23.359 11.5 -3.412 1 94 295 ARG A C 1
ATOM 2360 O O . ARG A 1 295 ? -22.438 11.234 -4.191 1 94 295 ARG A O 1
ATOM 2367 N N . ILE A 1 296 ? -23.219 11.711 -2.143 1 96.38 296 ILE A N 1
ATOM 2368 C CA . ILE A 1 296 ? -22 11.422 -1.398 1 96.38 296 ILE A CA 1
ATOM 2369 C C . ILE A 1 296 ? -22.328 10.508 -0.219 1 96.38 296 ILE A C 1
ATOM 2371 O O . ILE A 1 296 ? -23.297 10.734 0.503 1 96.38 296 ILE A O 1
ATOM 2375 N N . ASP A 1 297 ? -21.578 9.438 -0.066 1 97 297 ASP A N 1
ATOM 2376 C CA . ASP A 1 297 ? -21.719 8.586 1.114 1 97 297 ASP A CA 1
ATOM 2377 C C . ASP A 1 297 ? -20.75 9.008 2.215 1 97 297 ASP A C 1
ATOM 2379 O O . ASP A 1 297 ? -19.594 9.336 1.939 1 97 297 ASP A O 1
ATOM 2383 N N . VAL A 1 298 ? -21.266 9.039 3.395 1 97.06 298 VAL A N 1
ATOM 2384 C CA . VAL A 1 298 ? -20.484 9.367 4.59 1 97.06 298 VAL A CA 1
ATOM 2385 C C . VAL A 1 298 ? -20.25 8.102 5.414 1 97.06 298 VAL A C 1
ATOM 2387 O O . VAL A 1 298 ? -21.203 7.371 5.723 1 97.06 298 VAL A O 1
ATOM 2390 N N . PHE A 1 299 ? -19 7.867 5.785 1 96.44 299 PHE A N 1
ATOM 2391 C CA . PHE A 1 299 ? -18.609 6.695 6.562 1 96.44 299 PHE A CA 1
ATOM 2392 C C . PHE A 1 299 ? -18.109 7.102 7.941 1 96.44 299 PHE A C 1
ATOM 2394 O O . PHE A 1 299 ? -17.359 8.078 8.07 1 96.44 299 PHE A O 1
ATOM 2401 N N . TYR A 1 300 ? -18.531 6.402 8.984 1 94.81 300 TYR A N 1
ATOM 2402 C CA . TYR A 1 300 ? -17.969 6.531 10.328 1 94.81 300 TYR A CA 1
ATOM 2403 C C . TYR A 1 300 ? -18.266 5.293 11.164 1 94.81 300 TYR A C 1
ATOM 2405 O O . TYR A 1 300 ? -19.094 4.453 10.766 1 94.81 300 TYR A O 1
ATOM 2413 N N . PHE A 1 301 ? -17.547 5.152 12.242 1 92.25 301 PHE A N 1
ATOM 2414 C CA . PHE A 1 301 ? -17.828 4.082 13.188 1 92.25 301 PHE A CA 1
ATOM 2415 C C . PHE A 1 301 ? -18.625 4.609 14.375 1 92.25 301 PHE A C 1
ATOM 2417 O O . PHE A 1 301 ? -18.312 5.664 14.93 1 92.25 301 PHE A O 1
ATOM 2424 N N . GLU A 1 302 ? -19.562 3.799 14.75 1 87.38 302 GLU A N 1
ATOM 2425 C CA . GLU A 1 302 ? -20.281 4.055 16 1 87.38 302 GLU A CA 1
ATOM 2426 C C . GLU A 1 302 ? -19.484 3.551 17.203 1 87.38 302 GLU A C 1
ATOM 2428 O O . GLU A 1 302 ? -18.484 2.848 17.047 1 87.38 302 GLU A O 1
ATOM 2433 N N . ASN A 1 303 ? -19.969 3.959 18.312 1 81.44 303 ASN A N 1
ATOM 2434 C CA . ASN A 1 303 ? -19.344 3.52 19.562 1 81.44 303 ASN A CA 1
ATOM 2435 C C . ASN A 1 303 ? -19.391 2.002 19.703 1 81.44 303 ASN A C 1
ATOM 2437 O O . ASN A 1 303 ? -18.531 1.403 20.344 1 81.44 303 ASN A O 1
ATOM 2441 N N . SER A 1 304 ? -20.312 1.408 19.125 1 80.44 304 SER A N 1
ATOM 2442 C CA . SER A 1 304 ? -20.484 -0.04 19.188 1 80.44 304 SER A CA 1
ATOM 2443 C C . SER A 1 304 ? -19.422 -0.76 18.359 1 80.44 304 SER A C 1
ATOM 2445 O O . SER A 1 304 ? -19.266 -1.976 18.469 1 80.44 304 SER A O 1
ATOM 2447 N N . GLY A 1 305 ? -18.797 0.075 17.516 1 83.44 305 GLY A N 1
ATOM 2448 C CA . GLY A 1 305 ? -17.828 -0.551 16.641 1 83.44 305 GLY A CA 1
ATOM 2449 C C . GLY A 1 305 ? -18.375 -0.88 15.266 1 83.44 305 GLY A C 1
ATOM 2450 O O . GLY A 1 305 ? -17.672 -1.429 14.414 1 83.44 305 GLY A O 1
ATOM 2451 N N . GLU A 1 306 ? -19.578 -0.538 15.07 1 87.69 306 GLU A N 1
ATOM 2452 C CA . GLU A 1 306 ? -20.219 -0.787 13.781 1 87.69 306 GLU A CA 1
ATOM 2453 C C . GLU A 1 306 ? -19.859 0.298 12.766 1 87.69 306 GLU A C 1
ATOM 2455 O O . GLU A 1 306 ? -19.906 1.489 13.086 1 87.69 306 GLU A O 1
ATOM 2460 N N . LEU A 1 307 ? -19.547 -0.155 11.555 1 91.94 307 LEU A N 1
ATOM 2461 C CA . LEU A 1 307 ? -19.312 0.771 10.445 1 91.94 307 LEU A CA 1
ATOM 2462 C C . LEU A 1 307 ? -20.641 1.243 9.844 1 91.94 307 LEU A C 1
ATOM 2464 O O . LEU A 1 307 ? -21.469 0.427 9.43 1 91.94 307 LEU A O 1
ATOM 2468 N N . VAL A 1 308 ? -20.797 2.566 9.836 1 92.81 308 VAL A N 1
ATOM 2469 C CA . VAL A 1 308 ? -22.016 3.189 9.305 1 92.81 308 VAL A CA 1
ATOM 2470 C C . VAL A 1 308 ? -21.703 3.828 7.953 1 92.81 308 VAL A C 1
ATOM 2472 O O . VAL A 1 308 ? -20.672 4.469 7.777 1 92.81 308 VAL A O 1
ATOM 2475 N N . GLN A 1 309 ? -22.578 3.631 7.074 1 94.5 309 GLN A N 1
ATOM 2476 C CA . GLN A 1 309 ? -22.594 4.266 5.762 1 94.5 309 GLN A CA 1
ATOM 2477 C C . GLN A 1 309 ? -23.891 5.031 5.531 1 94.5 309 GLN A C 1
ATOM 2479 O O . GLN A 1 309 ? -24.969 4.434 5.488 1 94.5 309 GLN A O 1
ATOM 2484 N N . LEU A 1 310 ? -23.812 6.363 5.391 1 94.81 310 LEU A N 1
ATOM 2485 C CA . LEU A 1 310 ? -24.953 7.234 5.16 1 94.81 310 LEU A CA 1
ATOM 2486 C C . LEU A 1 310 ? -24.938 7.797 3.746 1 94.81 310 LEU A C 1
ATOM 2488 O O . LEU A 1 310 ? -23.906 8.281 3.279 1 94.81 310 LEU A O 1
ATOM 2492 N N . SER A 1 311 ? -26.094 7.734 3.227 1 94.69 311 SER A N 1
ATOM 2493 C CA . SER A 1 311 ? -26.25 8.359 1.916 1 94.69 311 SER A CA 1
ATOM 2494 C C . SER A 1 311 ? -26.719 9.797 2.041 1 94.69 311 SER A C 1
ATOM 2496 O O . SER A 1 311 ? -27.75 10.07 2.656 1 94.69 311 SER A O 1
ATOM 2498 N N . ASP A 1 312 ? -25.984 10.664 1.467 1 96.5 312 ASP A N 1
ATOM 2499 C CA . ASP A 1 312 ? -26.359 12.07 1.43 1 96.5 312 ASP A CA 1
ATOM 2500 C C . ASP A 1 312 ? -26.797 12.484 0.029 1 96.5 312 ASP A C 1
ATOM 2502 O O . ASP A 1 312 ? -25.984 12.578 -0.889 1 96.5 312 ASP A O 1
ATOM 2506 N N . ASP A 1 313 ? -28.094 12.82 -0.043 1 95.06 313 ASP A N 1
ATOM 2507 C CA . ASP A 1 313 ? -28.688 13.32 -1.284 1 95.06 313 ASP A CA 1
ATOM 2508 C C . ASP A 1 313 ? -28.469 14.828 -1.423 1 95.06 313 ASP A C 1
ATOM 2510 O O . ASP A 1 313 ? -29.109 15.617 -0.726 1 95.06 313 ASP A O 1
ATOM 2514 N N . LEU A 1 314 ? -27.672 15.219 -2.414 1 93.5 314 LEU A N 1
ATOM 2515 C CA . LEU A 1 314 ? -27.219 16.609 -2.562 1 93.5 314 LEU A CA 1
ATOM 2516 C C . LEU A 1 314 ? -28.328 17.469 -3.166 1 93.5 314 LEU A C 1
ATOM 2518 O O . LEU A 1 314 ? -28.25 18.688 -3.146 1 93.5 314 LEU A O 1
ATOM 2522 N N . THR A 1 315 ? -29.281 16.844 -3.746 1 90.75 315 THR A N 1
ATOM 2523 C CA . THR A 1 315 ? -30.391 17.578 -4.344 1 90.75 315 THR A CA 1
ATOM 2524 C C . THR A 1 315 ? -31.359 18.062 -3.27 1 90.75 315 THR A C 1
ATOM 2526 O O . THR A 1 315 ? -32.219 18.906 -3.537 1 90.75 315 THR A O 1
ATOM 2529 N N . GLN A 1 316 ? -31.156 17.594 -2.018 1 89.38 316 GLN A N 1
ATOM 2530 C CA . GLN A 1 316 ? -32.031 17.969 -0.895 1 89.38 316 GLN A CA 1
ATOM 2531 C C . GLN A 1 316 ? -31.25 18.75 0.161 1 89.38 316 GLN A C 1
ATOM 2533 O O . GLN A 1 316 ? -30.062 18.484 0.386 1 89.38 316 GLN A O 1
ATOM 2538 N N . THR A 1 317 ? -31.922 19.812 0.535 1 90.88 317 THR A N 1
ATOM 2539 C CA . THR A 1 317 ? -31.406 20.547 1.678 1 90.88 317 THR A CA 1
ATOM 2540 C C . THR A 1 317 ? -32.312 20.375 2.893 1 90.88 317 THR A C 1
ATOM 2542 O O . THR A 1 317 ? -33.5 20.672 2.83 1 90.88 317 THR A O 1
ATOM 2545 N N . LYS A 1 318 ? -31.672 19.75 4.027 1 89.44 318 LYS A N 1
ATOM 2546 C CA . LYS A 1 318 ? -32.344 19.531 5.301 1 89.44 318 LYS A CA 1
ATOM 2547 C C . LYS A 1 318 ? -31.672 20.328 6.418 1 89.44 318 LYS A C 1
ATOM 2549 O O . LYS A 1 318 ? -30.578 19.969 6.863 1 89.44 318 LYS A O 1
ATOM 2554 N N . PRO A 1 319 ? -32.344 21.422 6.727 1 88.06 319 PRO A N 1
ATOM 2555 C CA . PRO A 1 319 ? -31.734 22.188 7.812 1 88.06 319 PRO A CA 1
ATOM 2556 C C . PRO A 1 319 ? -31.547 21.344 9.078 1 88.06 319 PRO A C 1
ATOM 2558 O O . PRO A 1 319 ? -32.312 20.406 9.328 1 88.06 319 PRO A O 1
ATOM 2561 N N . PRO A 1 320 ? -30.5 21.734 9.898 1 85.25 320 PRO A N 1
ATOM 2562 C CA . PRO A 1 320 ? -30.266 21 11.148 1 85.25 320 PRO A CA 1
ATOM 2563 C C . PRO A 1 320 ? -31.422 21.125 12.133 1 85.25 320 PRO A C 1
ATOM 2565 O O . PRO A 1 320 ? -31.969 22.219 12.32 1 85.25 320 PRO A O 1
ATOM 2568 N N . THR A 1 321 ? -31.875 19.969 12.594 1 78.81 321 THR A N 1
ATOM 2569 C CA . THR A 1 321 ? -32.969 19.938 13.555 1 78.81 321 THR A CA 1
ATOM 2570 C C . THR A 1 321 ? -32.531 20.5 14.898 1 78.81 321 THR A C 1
ATOM 2572 O O . THR A 1 321 ? -31.469 20.141 15.414 1 78.81 321 THR A O 1
ATOM 2575 N N . GLU A 1 322 ? -33.125 21.625 15.289 1 67.38 322 GLU A N 1
ATOM 2576 C CA . GLU A 1 322 ? -32.781 22.25 16.578 1 67.38 322 GLU A CA 1
ATOM 2577 C C . GLU A 1 322 ? -33.125 21.328 17.734 1 67.38 322 GLU A C 1
ATOM 2579 O O . GLU A 1 322 ? -32.438 21.328 18.766 1 67.38 322 GLU A O 1
ATOM 2584 N N . ASN A 1 323 ? -34.375 20.922 17.75 1 57.38 323 ASN A N 1
ATOM 2585 C CA . ASN A 1 323 ? -34.875 20.266 18.953 1 57.38 323 ASN A CA 1
ATOM 2586 C C . ASN A 1 323 ? -34.281 18.875 19.125 1 57.38 323 ASN A C 1
ATOM 2588 O O . ASN A 1 323 ? -34.094 18.141 18.156 1 57.38 323 ASN A O 1
ATOM 2592 N N . PHE A 1 324 ? -33.531 18.734 20.25 1 52.81 324 PHE A N 1
ATOM 2593 C CA . PHE A 1 324 ? -33 17.484 20.781 1 52.81 324 PHE A CA 1
ATOM 2594 C C . PHE A 1 324 ? -34.094 16.422 20.859 1 52.81 324 PHE A C 1
ATOM 2596 O O . PHE A 1 324 ? -34 15.477 21.641 1 52.81 324 PHE A O 1
ATOM 2603 N N . ASP A 1 325 ? -35.188 16.625 20.391 1 43.59 325 ASP A N 1
ATOM 2604 C CA . ASP A 1 325 ? -36.125 15.578 20.781 1 43.59 325 ASP A CA 1
ATOM 2605 C C . ASP A 1 325 ? -35.594 14.188 20.453 1 43.59 325 ASP A C 1
ATOM 2607 O O . ASP A 1 325 ? -35.156 13.938 19.328 1 43.59 325 ASP A O 1
ATOM 2611 N N . ASP A 1 326 ? -34.906 13.586 21.438 1 40.41 326 ASP A N 1
ATOM 2612 C CA . ASP A 1 326 ? -34.5 12.195 21.562 1 40.41 326 ASP A CA 1
ATOM 2613 C C . ASP A 1 326 ? -35.438 11.258 20.797 1 40.41 326 ASP A C 1
ATOM 2615 O O . ASP A 1 326 ? -36.562 11.023 21.219 1 40.41 326 ASP A O 1
ATOM 2619 N N . GLU A 1 327 ? -35.781 11.461 19.719 1 35.91 327 GLU A N 1
ATOM 2620 C CA . GLU A 1 327 ? -36.656 10.359 19.312 1 35.91 327 GLU A CA 1
ATOM 2621 C C . GLU A 1 327 ? -36.031 9.008 19.625 1 35.91 327 GLU A C 1
ATOM 2623 O O . GLU A 1 327 ? -34.906 8.727 19.203 1 35.91 327 GLU A O 1
ATOM 2628 N N . GLU A 1 328 ? -36.375 8.32 20.781 1 29.73 328 GLU A N 1
ATOM 2629 C CA . GLU A 1 328 ? -36.188 6.922 21.141 1 29.73 328 GLU A CA 1
ATOM 2630 C C . GLU A 1 328 ? -36.375 6.012 19.922 1 29.73 328 GLU A C 1
ATOM 2632 O O . GLU A 1 328 ? -37.281 6.203 19.141 1 29.73 328 GLU A O 1
ATOM 2637 N N . MET B 1 1 ? 17.375 -12.477 -3.654 1 88.31 1 MET B N 1
ATOM 2638 C CA . MET B 1 1 ? 16.281 -11.773 -2.979 1 88.31 1 MET B CA 1
ATOM 2639 C C . MET B 1 1 ? 14.945 -12.102 -3.617 1 88.31 1 MET B C 1
ATOM 2641 O O . MET B 1 1 ? 14.836 -12.164 -4.844 1 88.31 1 MET B O 1
ATOM 2645 N N . ALA B 1 2 ? 13.922 -12.391 -2.844 1 93.5 2 ALA B N 1
ATOM 2646 C CA . ALA B 1 2 ? 12.602 -12.797 -3.311 1 93.5 2 ALA B CA 1
ATOM 2647 C C . ALA B 1 2 ? 11.805 -11.602 -3.816 1 93.5 2 ALA B C 1
ATOM 2649 O O . ALA B 1 2 ? 11.969 -10.484 -3.322 1 93.5 2 ALA B O 1
ATOM 2650 N N . LEU B 1 3 ? 10.961 -11.852 -4.789 1 97 3 LEU B N 1
ATOM 2651 C CA . LEU B 1 3 ? 10.07 -10.844 -5.355 1 97 3 LEU B CA 1
ATOM 2652 C C . LEU B 1 3 ? 8.844 -11.5 -5.977 1 97 3 LEU B C 1
ATOM 2654 O O . LEU B 1 3 ? 8.812 -12.711 -6.18 1 97 3 LEU B O 1
ATOM 2658 N N . THR B 1 4 ? 7.844 -10.75 -6.254 1 97.94 4 THR B N 1
ATOM 2659 C CA . THR B 1 4 ? 6.684 -11.086 -7.074 1 97.94 4 THR B CA 1
ATOM 2660 C C . THR B 1 4 ? 6.203 -9.867 -7.855 1 97.94 4 THR B C 1
ATOM 2662 O O . THR B 1 4 ? 6.359 -8.734 -7.402 1 97.94 4 THR B O 1
ATOM 2665 N N . ALA B 1 5 ? 5.703 -10.125 -8.977 1 97.12 5 ALA B N 1
ATOM 2666 C CA . ALA B 1 5 ? 5.312 -9.016 -9.844 1 97.12 5 ALA B CA 1
ATOM 2667 C C . ALA B 1 5 ? 4.02 -9.328 -10.586 1 97.12 5 ALA B C 1
ATOM 2669 O O . ALA B 1 5 ? 3.725 -10.492 -10.867 1 97.12 5 ALA B O 1
ATOM 2670 N N . ALA B 1 6 ? 3.27 -8.352 -10.898 1 94.19 6 ALA B N 1
ATOM 2671 C CA . ALA B 1 6 ? 2.061 -8.422 -11.711 1 94.19 6 ALA B CA 1
ATOM 2672 C C . ALA B 1 6 ? 1.812 -7.098 -12.43 1 94.19 6 ALA B C 1
ATOM 2674 O O . ALA B 1 6 ? 2.393 -6.07 -12.07 1 94.19 6 ALA B O 1
ATOM 2675 N N . GLN B 1 7 ? 1.047 -7.203 -13.367 1 91.25 7 GLN B N 1
ATOM 2676 C CA . GLN B 1 7 ? 0.629 -5.973 -14.039 1 91.25 7 GLN B CA 1
ATOM 2677 C C . GLN B 1 7 ? -0.17 -5.078 -13.094 1 91.25 7 GLN B C 1
ATOM 2679 O O . GLN B 1 7 ? -1.016 -5.562 -12.336 1 91.25 7 GLN B O 1
ATOM 2684 N N . ASN B 1 8 ? 0.139 -3.816 -13.117 1 88.81 8 ASN B N 1
ATOM 2685 C CA . ASN B 1 8 ? -0.606 -2.836 -12.336 1 88.81 8 ASN B CA 1
ATOM 2686 C C . ASN B 1 8 ? -2.027 -2.664 -12.859 1 88.81 8 ASN B C 1
ATOM 2688 O O . ASN B 1 8 ? -2.227 -2.199 -13.984 1 88.81 8 ASN B O 1
ATOM 2692 N N . PRO B 1 9 ? -3.006 -3.076 -12.086 1 83.19 9 PRO B N 1
ATOM 2693 C CA . PRO B 1 9 ? -4.387 -2.98 -12.562 1 83.19 9 PRO B CA 1
ATOM 2694 C C . PRO B 1 9 ? -4.82 -1.54 -12.82 1 83.19 9 PRO B C 1
ATOM 2696 O O . PRO B 1 9 ? -5.738 -1.301 -13.609 1 83.19 9 PRO B O 1
ATOM 2699 N N . MET B 1 10 ? -4.148 -0.532 -12.242 1 81.44 10 MET B N 1
ATOM 2700 C CA . MET B 1 10 ? -4.523 0.871 -12.398 1 81.44 10 MET B CA 1
ATOM 2701 C C . MET B 1 10 ? -3.811 1.496 -13.594 1 81.44 10 MET B C 1
ATOM 2703 O O . MET B 1 10 ? -4.246 2.527 -14.109 1 81.44 10 MET B O 1
ATOM 2707 N N . ASN B 1 11 ? -2.66 0.869 -13.969 1 83.88 11 ASN B N 1
ATOM 2708 C CA . ASN B 1 11 ? -1.851 1.307 -15.102 1 83.88 11 ASN B CA 1
ATOM 2709 C C . ASN B 1 11 ? -1.148 0.132 -15.781 1 83.88 11 ASN B C 1
ATOM 2711 O O . ASN B 1 11 ? -0.019 -0.208 -15.422 1 83.88 11 ASN B O 1
ATOM 2715 N N . PRO B 1 12 ? -1.769 -0.387 -16.734 1 85.25 12 PRO B N 1
ATOM 2716 C CA . PRO B 1 12 ? -1.258 -1.617 -17.344 1 85.25 12 PRO B CA 1
ATOM 2717 C C . PRO B 1 12 ? 0.107 -1.427 -18.016 1 85.25 12 PRO B C 1
ATOM 2719 O O . PRO B 1 12 ? 0.755 -2.406 -18.391 1 85.25 12 PRO B O 1
ATOM 2722 N N . SER B 1 13 ? 0.605 -0.232 -18.141 1 89.44 13 SER B N 1
ATOM 2723 C CA . SER B 1 13 ? 1.922 0.018 -18.719 1 89.44 13 SER B CA 1
ATOM 2724 C C . SER B 1 13 ? 3.023 -0.172 -17.688 1 89.44 13 SER B C 1
ATOM 2726 O O . SER B 1 13 ? 4.207 -0.032 -18 1 89.44 13 SER B O 1
ATOM 2728 N N . GLU B 1 14 ? 2.59 -0.58 -16.484 1 91.75 14 GLU B N 1
ATOM 2729 C CA . GLU B 1 14 ? 3.559 -0.784 -15.406 1 91.75 14 GLU B CA 1
ATOM 2730 C C . GLU B 1 14 ? 3.355 -2.135 -14.727 1 91.75 14 GLU B C 1
ATOM 2732 O O . GLU B 1 14 ? 2.271 -2.717 -14.805 1 91.75 14 GLU B O 1
ATOM 2737 N N . ALA B 1 15 ? 4.422 -2.555 -14.164 1 94.06 15 ALA B N 1
ATOM 2738 C CA . ALA B 1 15 ? 4.371 -3.709 -13.273 1 94.06 15 ALA B CA 1
ATOM 2739 C C . ALA B 1 15 ? 4.547 -3.283 -11.82 1 94.06 15 ALA B C 1
ATOM 2741 O O . ALA B 1 15 ? 5.352 -2.4 -11.516 1 94.06 15 ALA B O 1
ATOM 2742 N N . LEU B 1 16 ? 3.725 -3.865 -10.984 1 93.38 16 LEU B N 1
ATOM 2743 C CA . LEU B 1 16 ? 3.988 -3.822 -9.547 1 93.38 16 LEU B CA 1
ATOM 2744 C C . LEU B 1 16 ? 4.957 -4.926 -9.141 1 93.38 16 LEU B C 1
ATOM 2746 O O . LEU B 1 16 ? 4.668 -6.109 -9.32 1 93.38 16 LEU B O 1
ATOM 2750 N N . VAL B 1 17 ? 6.086 -4.469 -8.594 1 95.88 17 VAL B N 1
ATOM 2751 C CA . VAL B 1 17 ? 7.09 -5.422 -8.133 1 95.88 17 VAL B CA 1
ATOM 2752 C C . VAL B 1 17 ? 7.242 -5.328 -6.617 1 95.88 17 VAL B C 1
ATOM 2754 O O . VAL B 1 17 ? 7.816 -4.359 -6.105 1 95.88 17 VAL B O 1
ATOM 2757 N N . PHE B 1 18 ? 6.707 -6.289 -5.945 1 96.81 18 PHE B N 1
ATOM 2758 C CA . PHE B 1 18 ? 6.91 -6.414 -4.508 1 96.81 18 PHE B CA 1
ATOM 2759 C C . PHE B 1 18 ? 8.148 -7.25 -4.207 1 96.81 18 PHE B C 1
ATOM 2761 O O . PHE B 1 18 ? 8.406 -8.25 -4.875 1 96.81 18 PHE B O 1
ATOM 2768 N N . PHE B 1 19 ? 8.922 -6.793 -3.164 1 96.31 19 PHE B N 1
ATOM 2769 C CA . PHE B 1 19 ? 10.188 -7.48 -2.904 1 96.31 19 PHE B CA 1
ATOM 2770 C C . PHE B 1 19 ? 10.602 -7.312 -1.449 1 96.31 19 PHE B C 1
ATOM 2772 O O . PHE B 1 19 ? 10.047 -6.484 -0.729 1 96.31 19 PHE B O 1
ATOM 2779 N N . TYR B 1 20 ? 11.516 -8.172 -1.051 1 95.69 20 TYR B N 1
ATOM 2780 C CA . TYR B 1 20 ? 12.195 -8 0.23 1 95.69 20 TYR B CA 1
ATOM 2781 C C . TYR B 1 20 ? 13.148 -6.812 0.189 1 95.69 20 TYR B C 1
ATOM 2783 O O . TYR B 1 20 ? 14.148 -6.836 -0.529 1 95.69 20 TYR B O 1
ATOM 2791 N N . SER B 1 21 ? 12.758 -5.812 0.954 1 94.25 21 SER B N 1
ATOM 2792 C CA . SER B 1 21 ? 13.641 -4.66 1.098 1 94.25 21 SER B CA 1
ATOM 2793 C C . SER B 1 21 ? 14.617 -4.852 2.252 1 94.25 21 SER B C 1
ATOM 2795 O O . SER B 1 21 ? 14.203 -4.961 3.408 1 94.25 21 SER B O 1
ATOM 2797 N N . LEU B 1 22 ? 15.898 -4.941 1.886 1 92.38 22 LEU B N 1
ATOM 2798 C CA . LEU B 1 22 ? 16.953 -5.105 2.875 1 92.38 22 LEU B CA 1
ATOM 2799 C C . LEU B 1 22 ? 17.688 -3.791 3.107 1 92.38 22 LEU B C 1
ATOM 2801 O O . LEU B 1 22 ? 18.172 -3.166 2.158 1 92.38 22 LEU B O 1
ATOM 2805 N N . ARG B 1 23 ? 17.719 -3.422 4.371 1 91.5 23 ARG B N 1
ATOM 2806 C CA . ARG B 1 23 ? 18.375 -2.17 4.719 1 91.5 23 ARG B CA 1
ATOM 2807 C C . ARG B 1 23 ? 19.328 -2.365 5.887 1 91.5 23 ARG B C 1
ATOM 2809 O O . ARG B 1 23 ? 18.953 -2.898 6.93 1 91.5 23 ARG B O 1
ATOM 2816 N N . GLU B 1 24 ? 20.531 -1.877 5.695 1 91.19 24 GLU B N 1
ATOM 2817 C CA . GLU B 1 24 ? 21.516 -1.904 6.77 1 91.19 24 GLU B CA 1
ATOM 2818 C C . GLU B 1 24 ? 21.406 -0.659 7.645 1 91.19 24 GLU B C 1
ATOM 2820 O O . GLU B 1 24 ? 21.344 0.461 7.137 1 91.19 24 GLU B O 1
ATOM 2825 N N . ILE B 1 25 ? 21.281 -0.997 8.93 1 89.56 25 ILE B N 1
ATOM 2826 C CA . ILE B 1 25 ? 21.297 0.121 9.867 1 89.56 25 ILE B CA 1
ATOM 2827 C C . ILE B 1 25 ? 22.391 -0.106 10.922 1 89.56 25 ILE B C 1
ATOM 2829 O O . ILE B 1 25 ? 22.766 -1.248 11.195 1 89.56 25 ILE B O 1
ATOM 2833 N N . GLU B 1 26 ? 22.859 1.066 11.477 1 86.25 26 GLU B N 1
ATOM 2834 C CA . GLU B 1 26 ? 23.828 1.029 12.57 1 86.25 26 GLU B CA 1
ATOM 2835 C C . GLU B 1 26 ? 23.156 1.33 13.906 1 86.25 26 GLU B C 1
ATOM 2837 O O . GLU B 1 26 ? 22.391 2.297 14.023 1 86.25 26 GLU B O 1
ATOM 2842 N N . ASP B 1 27 ? 23.203 0.332 14.812 1 75.5 27 ASP B N 1
ATOM 2843 C CA . ASP B 1 27 ? 22.719 0.593 16.172 1 75.5 27 ASP B CA 1
ATOM 2844 C C . ASP B 1 27 ? 23.828 0.357 17.188 1 75.5 27 ASP B C 1
ATOM 2846 O O . ASP B 1 27 ? 25 0.163 16.828 1 75.5 27 ASP B O 1
ATOM 2850 N N . LYS B 1 28 ? 23.516 0.583 18.578 1 74.56 28 LYS B N 1
ATOM 2851 C CA . LYS B 1 28 ? 24.484 0.496 19.656 1 74.56 28 LYS B CA 1
ATOM 2852 C C . LYS B 1 28 ? 25.172 -0.867 19.672 1 74.56 28 LYS B C 1
ATOM 2854 O O . LYS B 1 28 ? 26.297 -0.998 20.156 1 74.56 28 LYS B O 1
ATOM 2859 N N . ASN B 1 29 ? 24.516 -1.801 19.109 1 78.56 29 ASN B N 1
ATOM 2860 C CA . ASN B 1 29 ? 25.031 -3.166 19.125 1 78.56 29 ASN B CA 1
ATOM 2861 C C . ASN B 1 29 ? 25.734 -3.521 17.828 1 78.56 29 ASN B C 1
ATOM 2863 O O . ASN B 1 29 ? 26.188 -4.652 17.641 1 78.56 29 ASN B O 1
ATOM 2867 N N . GLY B 1 30 ? 25.766 -2.615 16.891 1 85.06 30 GLY B N 1
ATOM 2868 C CA . GLY B 1 30 ? 26.438 -2.846 15.625 1 85.06 30 GLY B CA 1
ATOM 2869 C C . GLY B 1 30 ? 25.516 -2.729 14.43 1 85.06 30 GLY B C 1
ATOM 2870 O O . GLY B 1 30 ? 24.484 -2.068 14.5 1 85.06 30 GLY B O 1
ATOM 2871 N N . THR B 1 31 ? 26.016 -3.367 13.359 1 88.56 31 THR B N 1
ATOM 2872 C CA . THR B 1 31 ? 25.281 -3.314 12.094 1 88.56 31 THR B CA 1
ATOM 2873 C C . THR B 1 31 ? 24.188 -4.375 12.062 1 88.56 31 THR B C 1
ATOM 2875 O O . THR B 1 31 ? 24.438 -5.539 12.383 1 88.56 31 THR B O 1
ATOM 2878 N N . LYS B 1 32 ? 23.047 -3.895 11.75 1 87.38 32 LYS B N 1
ATOM 2879 C CA . LYS B 1 32 ? 21.891 -4.77 11.656 1 87.38 32 LYS B CA 1
ATOM 2880 C C . LYS B 1 32 ? 21.203 -4.641 10.297 1 87.38 32 LYS B C 1
ATOM 2882 O O . LYS B 1 32 ? 21.094 -3.537 9.758 1 87.38 32 LYS B O 1
ATOM 2887 N N . MET B 1 33 ? 20.812 -5.828 9.758 1 90.44 33 MET B N 1
ATOM 2888 C CA . MET B 1 33 ? 20.062 -5.852 8.508 1 90.44 33 MET B CA 1
ATOM 2889 C C . MET B 1 33 ? 18.562 -5.938 8.766 1 90.44 33 MET B C 1
ATOM 2891 O O . MET B 1 33 ? 18.094 -6.863 9.438 1 90.44 33 MET B O 1
ATOM 2895 N N . LEU B 1 34 ? 17.891 -4.914 8.234 1 92.38 34 LEU B N 1
ATOM 2896 C CA . LEU B 1 34 ? 16.438 -4.887 8.359 1 92.38 34 LEU B CA 1
ATOM 2897 C C . LEU B 1 34 ? 15.773 -5.539 7.148 1 92.38 34 LEU B C 1
ATOM 2899 O O . LEU B 1 34 ? 16.234 -5.379 6.02 1 92.38 34 LEU B O 1
ATOM 2903 N N . THR B 1 35 ? 14.695 -6.266 7.43 1 93.88 35 THR B N 1
ATOM 2904 C CA . THR B 1 35 ? 13.891 -6.898 6.391 1 93.88 35 THR B CA 1
ATOM 2905 C C . THR B 1 35 ? 12.469 -6.336 6.387 1 93.88 35 THR B C 1
ATOM 2907 O O . THR B 1 35 ? 11.758 -6.43 7.387 1 93.88 35 THR B O 1
ATOM 2910 N N . ASN B 1 36 ? 12.109 -5.75 5.285 1 95.94 36 ASN B N 1
ATOM 2911 C CA . ASN B 1 36 ? 10.781 -5.18 5.102 1 95.94 36 ASN B CA 1
ATOM 2912 C C . ASN B 1 36 ? 10.234 -5.465 3.701 1 95.94 36 ASN B C 1
ATOM 2914 O O . ASN B 1 36 ? 10.93 -6.055 2.871 1 95.94 36 ASN B O 1
ATOM 2918 N N . LEU B 1 37 ? 8.977 -5.176 3.482 1 96.94 37 LEU B N 1
ATOM 2919 C CA . LEU B 1 37 ? 8.359 -5.293 2.168 1 96.94 37 LEU B CA 1
ATOM 2920 C C . LEU B 1 37 ? 8.492 -3.988 1.386 1 96.94 37 LEU B C 1
ATOM 2922 O O . LEU B 1 37 ? 8.18 -2.914 1.902 1 96.94 37 LEU B O 1
ATOM 2926 N N . GLY B 1 38 ? 9.008 -4.09 0.266 1 95.38 38 GLY B N 1
ATOM 29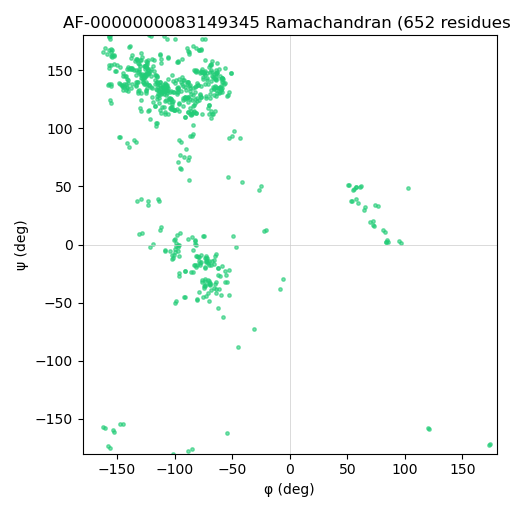27 C CA . GLY B 1 38 ? 9.086 -2.967 -0.655 1 95.38 38 GLY B CA 1
ATOM 2928 C C . GLY B 1 38 ? 8.227 -3.15 -1.894 1 95.38 38 GLY B C 1
ATOM 2929 O O . GLY B 1 38 ? 7.781 -4.262 -2.186 1 95.38 38 GLY B O 1
ATOM 2930 N N . ILE B 1 39 ? 7.984 -2.068 -2.574 1 93.62 39 ILE B N 1
ATOM 2931 C CA . ILE B 1 39 ? 7.25 -2.098 -3.834 1 93.62 39 ILE B CA 1
ATOM 2932 C C . ILE B 1 39 ? 7.867 -1.099 -4.812 1 93.62 39 ILE B C 1
ATOM 2934 O O . ILE B 1 39 ? 8.219 0.02 -4.43 1 93.62 39 ILE B O 1
ATOM 2938 N N . GLN B 1 40 ?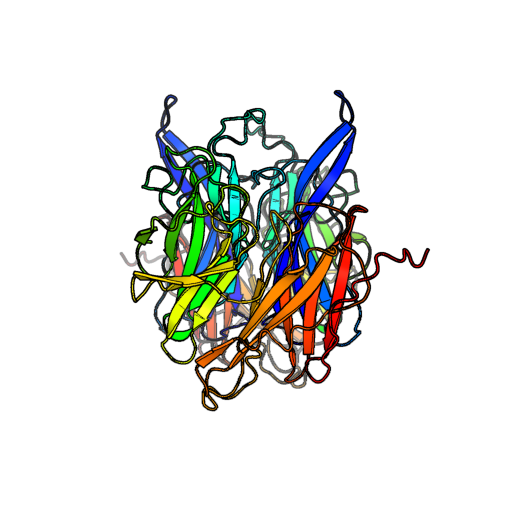 8.047 -1.538 -6 1 92 40 GLN B N 1
ATOM 2939 C CA . GLN B 1 40 ? 8.492 -0.692 -7.105 1 92 40 GLN B CA 1
ATOM 2940 C C . GLN B 1 40 ? 7.543 -0.795 -8.297 1 92 40 GLN B C 1
ATOM 2942 O O . GLN B 1 40 ? 6.996 -1.866 -8.57 1 92 40 GLN B O 1
ATOM 2947 N N . ARG B 1 41 ? 7.375 0.265 -8.922 1 90.44 41 ARG B N 1
ATOM 2948 C CA . ARG B 1 41 ? 6.668 0.321 -10.195 1 90.44 41 ARG B CA 1
ATOM 2949 C C . ARG B 1 41 ? 7.645 0.399 -11.359 1 90.44 41 ARG B C 1
ATOM 2951 O O . ARG B 1 41 ? 8.43 1.348 -11.461 1 90.44 41 ARG B O 1
ATOM 2958 N N . ARG B 1 42 ? 7.602 -0.629 -12.141 1 93.25 42 ARG B N 1
ATOM 2959 C CA . ARG B 1 42 ? 8.492 -0.727 -13.289 1 93.25 42 ARG B CA 1
ATOM 2960 C C . ARG B 1 42 ? 7.719 -0.558 -14.594 1 93.25 42 ARG B C 1
ATOM 2962 O O . ARG B 1 42 ? 6.664 -1.164 -14.781 1 93.25 42 ARG B O 1
ATOM 2969 N N . SER B 1 43 ? 8.297 0.232 -15.438 1 93.38 43 SER B N 1
ATOM 2970 C CA . SER B 1 43 ? 7.68 0.42 -16.734 1 93.38 43 SER B CA 1
ATOM 2971 C C . SER B 1 43 ? 7.812 -0.833 -17.594 1 93.38 43 SER B C 1
ATOM 2973 O O . SER B 1 43 ? 8.867 -1.471 -17.625 1 93.38 43 SER B O 1
ATOM 2975 N N . LEU B 1 44 ? 6.73 -1.14 -18.266 1 94.62 44 LEU B N 1
ATOM 2976 C CA . LEU B 1 44 ? 6.73 -2.254 -19.219 1 94.62 44 LEU B CA 1
ATOM 2977 C C . LEU B 1 44 ? 6.977 -1.764 -20.641 1 94.62 44 LEU B C 1
ATOM 2979 O O . LEU B 1 44 ? 7.16 -2.568 -21.547 1 94.62 44 LEU B O 1
ATOM 2983 N N . HIS B 1 45 ? 6.961 -0.462 -20.859 1 90.44 45 HIS B N 1
ATOM 2984 C CA . HIS B 1 45 ? 7.137 0.119 -22.188 1 90.44 45 HIS B CA 1
ATOM 2985 C C . HIS B 1 45 ? 8.211 1.203 -22.172 1 90.44 45 HIS B C 1
ATOM 2987 O O . HIS B 1 45 ? 8.047 2.25 -22.797 1 90.44 45 HIS B O 1
ATOM 2993 N N . GLN B 1 46 ? 9.266 0.972 -21.422 1 79.25 46 GLN B N 1
ATOM 2994 C CA . GLN B 1 46 ? 10.469 1.798 -21.391 1 79.25 46 GLN B CA 1
ATOM 2995 C C . GLN B 1 46 ? 10.156 3.195 -20.859 1 79.25 46 GLN B C 1
ATOM 2997 O O . GLN B 1 46 ? 10.758 4.176 -21.297 1 79.25 46 GLN B O 1
ATOM 3002 N N . GLY B 1 47 ? 9.156 3.277 -20 1 79.5 47 GLY B N 1
ATOM 3003 C CA . GLY B 1 47 ? 8.883 4.527 -19.312 1 79.5 47 GLY B CA 1
ATOM 3004 C C . GLY B 1 47 ? 9.719 4.715 -18.062 1 79.5 47 GLY B C 1
ATOM 3005 O O . GLY B 1 47 ? 10.688 3.984 -17.844 1 79.5 47 GLY B O 1
ATOM 3006 N N . ARG B 1 48 ? 9.477 5.715 -17.406 1 78.44 48 ARG B N 1
ATOM 3007 C CA . ARG B 1 48 ? 10.195 6.074 -16.188 1 78.44 48 ARG B CA 1
ATOM 3008 C C . ARG B 1 48 ? 9.883 5.098 -15.062 1 78.44 48 ARG B C 1
ATOM 3010 O O . ARG B 1 48 ? 8.734 4.68 -14.898 1 78.44 48 ARG B O 1
ATOM 3017 N N . ASP B 1 49 ? 10.992 4.691 -14.438 1 83.38 49 ASP B N 1
ATOM 3018 C CA . ASP B 1 49 ? 10.836 3.885 -13.227 1 83.38 49 ASP B CA 1
ATOM 3019 C C . ASP B 1 49 ? 10.867 4.762 -11.977 1 83.38 49 ASP B C 1
ATOM 3021 O O . ASP B 1 49 ? 11.516 5.809 -11.961 1 83.38 49 ASP B O 1
ATOM 3025 N N . TYR B 1 50 ? 10.078 4.371 -11.031 1 75.19 50 TYR B N 1
ATOM 3026 C CA . TYR B 1 50 ? 10.078 5.078 -9.758 1 75.19 50 TYR B CA 1
ATOM 3027 C C . TYR B 1 50 ? 10.945 4.355 -8.734 1 75.19 50 TYR B C 1
ATOM 3029 O O . TYR B 1 50 ? 10.844 3.137 -8.57 1 75.19 50 TYR B O 1
ATOM 3037 N N . GLU B 1 51 ? 11.766 5.18 -8.141 1 78 51 GLU B N 1
ATOM 3038 C CA . GLU B 1 51 ? 12.688 4.602 -7.164 1 78 51 GLU B CA 1
ATOM 3039 C C . GLU B 1 51 ? 11.977 4.312 -5.848 1 78 51 GLU B C 1
ATOM 3041 O O . GLU B 1 51 ? 11.141 5.102 -5.398 1 78 51 GLU B O 1
ATOM 3046 N N . TYR B 1 52 ? 12.242 3.211 -5.312 1 84.69 52 TYR B N 1
ATOM 3047 C CA . TYR B 1 52 ? 11.812 2.854 -3.963 1 84.69 52 TYR B CA 1
ATOM 3048 C C . TYR B 1 52 ? 12.875 3.244 -2.938 1 84.69 52 TYR B C 1
ATOM 3050 O O . TYR B 1 52 ? 14.055 2.955 -3.117 1 84.69 52 TYR B O 1
ATOM 3058 N N . ARG B 1 53 ? 12.477 3.992 -1.97 1 87.31 53 ARG B N 1
ATOM 3059 C CA . ARG B 1 53 ? 13.344 4.352 -0.853 1 87.31 53 ARG B CA 1
ATOM 3060 C C . ARG B 1 53 ? 12.836 3.736 0.449 1 87.31 53 ARG B C 1
ATOM 3062 O O . ARG B 1 53 ? 11.68 3.926 0.824 1 87.31 53 ARG B O 1
ATOM 3069 N N . ASP B 1 54 ? 13.711 3.047 1.069 1 92.56 54 ASP B N 1
ATOM 3070 C CA . ASP B 1 54 ? 13.398 2.412 2.346 1 92.56 54 ASP B CA 1
ATOM 3071 C C . ASP B 1 54 ? 13.891 3.26 3.516 1 92.56 54 ASP B C 1
ATOM 3073 O O . ASP B 1 54 ? 15.094 3.393 3.734 1 92.56 54 ASP B O 1
ATOM 3077 N N . PHE B 1 55 ? 12.945 3.709 4.293 1 94.69 55 PHE B N 1
ATOM 3078 C CA . PHE B 1 55 ? 13.312 4.539 5.43 1 94.69 55 PHE B CA 1
ATOM 3079 C C . PHE B 1 55 ? 13.016 3.822 6.742 1 94.69 55 PHE B C 1
ATOM 3081 O O . PHE B 1 55 ? 13.008 4.441 7.809 1 94.69 55 PHE B O 1
ATOM 3088 N N . ASN B 1 56 ? 12.75 2.574 6.719 1 95.06 56 ASN B N 1
ATOM 3089 C CA . ASN B 1 56 ? 12.406 1.807 7.91 1 95.06 56 ASN B CA 1
ATOM 3090 C C . ASN B 1 56 ? 13.57 1.749 8.898 1 95.06 56 ASN B C 1
ATOM 3092 O O . ASN B 1 56 ? 14.727 1.678 8.492 1 95.06 56 ASN B O 1
ATOM 3096 N N . ILE B 1 57 ? 13.266 1.72 10.125 1 92.56 57 ILE B N 1
ATOM 3097 C CA . ILE B 1 57 ? 14.281 1.607 11.164 1 92.56 57 ILE B CA 1
ATOM 3098 C C . ILE B 1 57 ? 14.023 0.362 12.008 1 92.56 57 ILE B C 1
ATOM 3100 O O . ILE B 1 57 ? 14.758 0.088 12.961 1 92.56 57 ILE B O 1
ATOM 3104 N N . HIS B 1 58 ? 12.961 -0.35 11.711 1 90.81 58 HIS B N 1
ATOM 3105 C CA . HIS B 1 58 ? 12.625 -1.612 12.359 1 90.81 58 HIS B CA 1
ATOM 3106 C C . HIS B 1 58 ? 12.32 -2.697 11.328 1 90.81 58 HIS B C 1
ATOM 3108 O O . HIS B 1 58 ? 11.961 -2.396 10.195 1 90.81 58 HIS B O 1
ATOM 3114 N N . ASN B 1 59 ? 12.438 -3.955 11.805 1 91 59 ASN B N 1
ATOM 3115 C CA . ASN B 1 59 ? 12.023 -5.094 10.992 1 91 59 ASN B CA 1
ATOM 3116 C C . ASN B 1 59 ? 10.5 -5.23 10.945 1 91 59 ASN B C 1
ATOM 3118 O O . ASN B 1 59 ? 9.828 -4.996 11.953 1 91 59 ASN B O 1
ATOM 3122 N N . SER B 1 60 ? 10.125 -5.59 9.82 1 92.31 60 SER B N 1
ATOM 3123 C CA . SER B 1 60 ? 8.773 -6.145 9.766 1 92.31 60 SER B CA 1
ATOM 3124 C C . SER B 1 60 ? 8.742 -7.578 10.289 1 92.31 60 SER B C 1
ATOM 3126 O O . SER B 1 60 ? 9.789 -8.195 10.492 1 92.31 60 SER B O 1
ATOM 3128 N N . PRO B 1 61 ? 7.559 -8.117 10.516 1 93.38 61 PRO B N 1
ATOM 3129 C CA . PRO B 1 61 ? 7.445 -9.508 10.969 1 93.38 61 PRO B CA 1
ATOM 3130 C C . PRO B 1 61 ? 7.699 -10.516 9.844 1 93.38 61 PRO B C 1
ATOM 3132 O O . PRO B 1 61 ? 7.52 -11.719 10.039 1 93.38 61 PRO B O 1
ATOM 3135 N N . LEU B 1 62 ? 8.102 -10.055 8.734 1 95 62 LEU B N 1
ATOM 3136 C CA . LEU B 1 62 ? 8.391 -10.945 7.617 1 95 62 LEU B CA 1
ATOM 3137 C C . LEU B 1 62 ? 9.461 -11.961 7.992 1 95 62 LEU B C 1
ATOM 3139 O O . LEU B 1 62 ? 10.445 -11.617 8.656 1 95 62 LEU B O 1
ATOM 3143 N N . ARG B 1 63 ? 9.227 -13.156 7.527 1 95.38 63 ARG B N 1
ATOM 3144 C CA . ARG B 1 63 ? 10.305 -14.148 7.578 1 95.38 63 ARG B CA 1
ATOM 3145 C C . ARG B 1 63 ? 11.523 -13.672 6.801 1 95.38 63 ARG B C 1
ATOM 3147 O O . ARG B 1 63 ? 11.398 -13.188 5.672 1 95.38 63 ARG B O 1
ATOM 3154 N N . GLU B 1 64 ? 12.656 -13.859 7.441 1 91.5 64 GLU B N 1
ATOM 3155 C CA . GLU B 1 64 ? 13.891 -13.477 6.762 1 91.5 64 GLU B CA 1
ATOM 3156 C C . GLU B 1 64 ? 14.172 -14.383 5.57 1 91.5 64 GLU B C 1
ATOM 3158 O O . GLU B 1 64 ? 13.742 -15.539 5.555 1 91.5 64 GLU B O 1
ATOM 3163 N N . GLN B 1 65 ? 14.891 -13.852 4.684 1 88.69 65 GLN B N 1
ATOM 3164 C CA . GLN B 1 65 ? 15.273 -14.602 3.492 1 88.69 65 GLN B CA 1
ATOM 3165 C C . GLN B 1 65 ? 16.141 -15.805 3.854 1 88.69 65 GLN B C 1
ATOM 3167 O O . GLN B 1 65 ? 16.891 -15.766 4.84 1 88.69 65 GLN B O 1
ATOM 3172 N N . PRO B 1 66 ? 15.977 -16.906 3.02 1 90.25 66 PRO B N 1
ATOM 3173 C CA . PRO B 1 66 ? 15.172 -17.094 1.811 1 90.25 66 PRO B CA 1
ATOM 3174 C C . PRO B 1 66 ? 13.695 -17.375 2.119 1 90.25 66 PRO B C 1
ATOM 3176 O O . PRO B 1 66 ? 13.391 -18.281 2.898 1 90.25 66 PRO B O 1
ATOM 3179 N N . SER B 1 67 ? 12.82 -16.609 1.544 1 94.5 67 SER B N 1
ATOM 3180 C CA . SER B 1 67 ? 11.375 -16.719 1.684 1 94.5 67 SER B CA 1
ATOM 3181 C C . SER B 1 67 ? 10.648 -16.062 0.517 1 94.5 67 SER B C 1
ATOM 3183 O O . SER B 1 67 ? 11.039 -14.984 0.069 1 94.5 67 SER B O 1
ATOM 3185 N N . GLY B 1 68 ? 9.641 -16.75 0.072 1 96.44 68 GLY B N 1
ATOM 3186 C CA . GLY B 1 68 ? 8.984 -16.312 -1.152 1 96.44 68 GLY B CA 1
ATOM 3187 C C . GLY B 1 68 ? 7.891 -15.297 -0.915 1 96.44 68 GLY B C 1
ATOM 3188 O O . GLY B 1 68 ? 7.461 -15.086 0.222 1 96.44 68 GLY B O 1
ATOM 3189 N N . LEU B 1 69 ? 7.484 -14.664 -2.008 1 98.06 69 LEU B N 1
ATOM 3190 C CA . LEU B 1 69 ? 6.316 -13.805 -2.148 1 98.06 69 LEU B CA 1
ATOM 3191 C C . LEU B 1 69 ? 5.477 -14.219 -3.352 1 98.06 69 LEU B C 1
ATOM 3193 O O . LEU B 1 69 ? 6.012 -14.68 -4.359 1 98.06 69 LEU B O 1
ATOM 3197 N N . ALA B 1 70 ? 4.219 -14.055 -3.199 1 98.31 70 ALA B N 1
ATOM 3198 C CA . ALA B 1 70 ? 3.312 -14.289 -4.324 1 98.31 70 ALA B CA 1
ATOM 3199 C C . ALA B 1 70 ? 2.197 -13.242 -4.355 1 98.31 70 ALA B C 1
ATOM 3201 O O . ALA B 1 70 ? 1.693 -12.836 -3.305 1 98.31 70 ALA B O 1
ATOM 3202 N N . ILE B 1 71 ? 1.836 -12.828 -5.48 1 96.88 71 ILE B N 1
ATOM 3203 C CA . ILE B 1 71 ? 0.801 -11.812 -5.648 1 96.88 71 ILE B CA 1
ATOM 3204 C C . ILE B 1 71 ? -0.403 -12.422 -6.367 1 96.88 71 ILE B C 1
ATOM 3206 O O . ILE B 1 71 ? -0.245 -13.188 -7.316 1 96.88 71 ILE B O 1
ATOM 3210 N N . GLY B 1 72 ? -1.577 -12.188 -5.887 1 91.69 72 GLY B N 1
ATOM 3211 C CA . GLY B 1 72 ? -2.844 -12.578 -6.48 1 91.69 72 GLY B CA 1
ATOM 3212 C C . GLY B 1 72 ? -3.902 -11.492 -6.406 1 91.69 72 GLY B C 1
ATOM 3213 O O . GLY B 1 72 ? -3.764 -10.539 -5.645 1 91.69 72 GLY B O 1
ATOM 3214 N N . TYR B 1 73 ? -4.855 -11.68 -7.254 1 85.25 73 TYR B N 1
ATOM 3215 C CA . TYR B 1 73 ? -5.98 -10.75 -7.297 1 85.25 73 TYR B CA 1
ATOM 3216 C C . TYR B 1 73 ? -7.258 -11.414 -6.801 1 85.25 73 TYR B C 1
ATOM 3218 O O . TYR B 1 73 ? -7.656 -12.461 -7.305 1 85.25 73 TYR B O 1
ATOM 3226 N N . TYR B 1 74 ? -7.773 -10.875 -5.742 1 78.5 74 TYR B N 1
ATOM 3227 C CA . TYR B 1 74 ? -9.094 -11.312 -5.289 1 78.5 74 TYR B CA 1
ATOM 3228 C C . TYR B 1 74 ? -9.773 -10.227 -4.469 1 78.5 74 TYR B C 1
ATOM 3230 O O . TYR B 1 74 ? -9.109 -9.344 -3.928 1 78.5 74 TYR B O 1
ATOM 3238 N N . ASN B 1 75 ? -11.078 -10.25 -4.441 1 72.75 75 ASN B N 1
ATOM 3239 C CA . ASN B 1 75 ? -11.891 -9.266 -3.744 1 72.75 75 ASN B CA 1
ATOM 3240 C C . ASN B 1 75 ? -11.531 -7.844 -4.164 1 72.75 75 ASN B C 1
ATOM 3242 O O . ASN B 1 75 ? -11.352 -6.965 -3.318 1 72.75 75 ASN B O 1
ATOM 3246 N N . GLY B 1 76 ? -11.227 -7.656 -5.488 1 70.12 76 GLY B N 1
ATOM 3247 C CA . GLY B 1 76 ? -11.109 -6.352 -6.125 1 70.12 76 GLY B CA 1
ATOM 3248 C C . GLY B 1 76 ? -9.766 -5.691 -5.895 1 70.12 76 GLY B C 1
ATOM 3249 O O . GLY B 1 76 ? -9.594 -4.504 -6.188 1 70.12 76 GLY B O 1
ATOM 3250 N N . ALA B 1 77 ? -8.773 -6.395 -5.387 1 78 77 ALA B N 1
ATOM 3251 C CA . ALA B 1 77 ? -7.488 -5.758 -5.109 1 78 77 ALA B CA 1
ATOM 3252 C C . ALA B 1 77 ? -6.344 -6.766 -5.207 1 78 77 ALA B C 1
ATOM 3254 O O . ALA B 1 77 ? -6.555 -7.969 -5.035 1 78 77 ALA B O 1
ATOM 3255 N N . PRO B 1 78 ? -5.168 -6.25 -5.609 1 89.38 78 PRO B N 1
ATOM 3256 C CA . PRO B 1 78 ? -3.988 -7.113 -5.48 1 89.38 78 PRO B CA 1
ATOM 3257 C C . PRO B 1 78 ? -3.627 -7.406 -4.027 1 89.38 78 PRO B C 1
ATOM 3259 O O . PRO B 1 78 ? -3.68 -6.512 -3.18 1 89.38 78 PRO B O 1
ATOM 3262 N N . ARG B 1 79 ? -3.348 -8.633 -3.803 1 93.62 79 ARG B N 1
ATOM 3263 C CA . ARG B 1 79 ? -2.912 -9.109 -2.496 1 93.62 79 ARG B CA 1
ATOM 3264 C C . ARG B 1 79 ? -1.575 -9.844 -2.598 1 93.62 79 ARG B C 1
ATOM 3266 O O . ARG B 1 79 ? -1.349 -10.602 -3.541 1 93.62 79 ARG B O 1
ATOM 3273 N N . VAL B 1 80 ? -0.722 -9.484 -1.7 1 97.44 80 VAL B N 1
ATOM 3274 C CA . VAL B 1 80 ? 0.577 -10.148 -1.655 1 97.44 80 VAL B CA 1
ATOM 3275 C C . VAL B 1 80 ? 0.638 -11.086 -0.451 1 97.44 80 VAL B C 1
ATOM 3277 O O . VAL B 1 80 ? 0.253 -10.703 0.658 1 97.44 80 VAL B O 1
ATOM 3280 N N . PHE B 1 81 ? 1.078 -12.297 -0.69 1 98.31 81 PHE B N 1
ATOM 3281 C CA . PHE B 1 81 ? 1.16 -13.32 0.342 1 98.31 81 PHE B CA 1
ATOM 3282 C C . PHE B 1 81 ? 2.609 -13.719 0.597 1 98.31 81 PHE B C 1
ATOM 3284 O O . PHE B 1 81 ? 3.428 -13.727 -0.326 1 98.31 81 PHE B O 1
ATOM 3291 N N . GLY B 1 82 ? 2.949 -14 1.811 1 98.38 82 GLY B N 1
ATOM 3292 C CA . GLY B 1 82 ? 4.23 -14.492 2.291 1 98.38 82 GLY B CA 1
ATOM 3293 C C . GLY B 1 82 ? 4.148 -15.141 3.658 1 98.38 82 GLY B C 1
ATOM 3294 O O . GLY B 1 82 ? 3.088 -15.641 4.055 1 98.38 82 GLY B O 1
ATOM 3295 N N . PHE B 1 83 ? 5.293 -15.164 4.289 1 98.12 83 PHE B N 1
ATOM 3296 C CA . PHE B 1 83 ? 5.367 -15.781 5.609 1 98.12 83 PHE B CA 1
ATOM 3297 C C . PHE B 1 83 ? 5.812 -14.766 6.656 1 98.12 83 PHE B C 1
ATOM 3299 O O . PHE B 1 83 ? 6.73 -13.977 6.414 1 98.12 83 PHE B O 1
ATOM 3306 N N . SER B 1 84 ? 5.109 -14.812 7.742 1 96.94 84 SER B N 1
ATOM 3307 C CA . SER B 1 84 ? 5.48 -13.969 8.875 1 96.94 84 SER B CA 1
ATOM 3308 C C . SER B 1 84 ? 5.988 -14.805 10.047 1 96.94 84 SER B C 1
ATOM 3310 O O . SER B 1 84 ? 5.648 -15.984 10.164 1 96.94 84 SER B O 1
ATOM 3312 N N . ARG B 1 85 ? 6.766 -14.203 10.883 1 94.88 85 ARG B N 1
ATOM 3313 C CA . ARG B 1 85 ? 7.227 -14.852 12.102 1 94.88 85 ARG B CA 1
ATOM 3314 C C . ARG B 1 85 ? 6.078 -15.055 13.078 1 94.88 85 ARG B C 1
ATOM 3316 O O . ARG B 1 85 ? 5.238 -14.164 13.25 1 94.88 85 ARG B O 1
ATOM 3323 N N . ALA B 1 86 ? 6.113 -16.203 13.727 1 93.69 86 ALA B N 1
ATOM 3324 C CA . ALA B 1 86 ? 5.082 -16.484 14.719 1 93.69 86 ALA B CA 1
ATOM 3325 C C . ALA B 1 86 ? 5.262 -15.625 15.961 1 93.69 86 ALA B C 1
ATOM 3327 O O . ALA B 1 86 ? 4.285 -15.258 16.625 1 93.69 86 ALA B O 1
ATOM 3328 N N . ASP B 1 87 ? 6.543 -15.305 16.234 1 89.19 87 ASP B N 1
ATOM 3329 C CA . ASP B 1 87 ? 6.875 -14.43 17.359 1 89.19 87 ASP B CA 1
ATOM 3330 C C . ASP B 1 87 ? 7.906 -13.383 16.953 1 89.19 87 ASP B C 1
ATOM 3332 O O . ASP B 1 87 ? 9.109 -13.586 17.141 1 89.19 87 ASP B O 1
ATOM 3336 N N . PRO B 1 88 ? 7.41 -12.312 16.516 1 86.31 88 PRO B N 1
ATOM 3337 C CA . PRO B 1 88 ? 8.328 -11.281 16.016 1 86.31 88 PRO B CA 1
ATOM 3338 C C . PRO B 1 88 ? 9.078 -10.57 17.125 1 86.31 88 PRO B C 1
ATOM 3340 O O . PRO B 1 88 ? 10.047 -9.859 16.875 1 86.31 88 PRO B O 1
ATOM 3343 N N . SER B 1 89 ? 8.695 -10.75 18.312 1 82.25 89 SER B N 1
ATOM 3344 C CA . SER B 1 89 ? 9.352 -10.086 19.438 1 82.25 89 SER B CA 1
ATOM 3345 C C . SER B 1 89 ? 10.625 -10.82 19.844 1 82.25 89 SER B C 1
ATOM 3347 O O . SER B 1 89 ? 11.484 -10.242 20.516 1 82.25 89 SER B O 1
ATOM 3349 N N . LYS B 1 90 ? 10.742 -12 19.469 1 82.94 90 LYS B N 1
ATOM 3350 C CA . LYS B 1 90 ? 11.906 -12.805 19.828 1 82.94 90 LYS B CA 1
ATOM 3351 C C . LYS B 1 90 ? 12.945 -12.797 18.703 1 82.94 90 LYS B C 1
ATOM 3353 O O . LYS B 1 90 ? 12.625 -12.508 17.547 1 82.94 90 LYS B O 1
ATOM 3358 N N . GLN B 1 91 ? 14.125 -13.086 19.125 1 82.56 91 GLN B N 1
ATOM 3359 C CA . GLN B 1 91 ? 15.164 -13.297 18.125 1 82.56 91 GLN B CA 1
ATOM 3360 C C . GLN B 1 91 ? 14.867 -14.523 17.266 1 82.56 91 GLN B C 1
ATOM 3362 O O . GLN B 1 91 ? 14.32 -15.516 17.766 1 82.56 91 GLN B O 1
ATOM 3367 N N . PRO B 1 92 ? 15.203 -14.359 16.031 1 83.25 92 PRO B N 1
ATOM 3368 C CA . PRO B 1 92 ? 14.969 -15.492 15.148 1 83.25 92 PRO B CA 1
ATOM 3369 C C . PRO B 1 92 ? 15.664 -16.766 15.625 1 83.25 92 PRO B C 1
ATOM 3371 O O . PRO B 1 92 ? 16.812 -16.719 16.094 1 83.25 92 PRO B O 1
ATOM 3374 N N . GLU B 1 93 ? 14.992 -17.844 15.523 1 85.31 93 GLU B N 1
ATOM 3375 C CA . GLU B 1 93 ? 15.5 -19.156 15.883 1 85.31 93 GLU B CA 1
ATOM 3376 C C . GLU B 1 93 ? 15.398 -20.125 14.703 1 85.31 93 GLU B C 1
ATOM 3378 O O . GLU B 1 93 ? 14.508 -20 13.867 1 85.31 93 GLU B O 1
ATOM 3383 N N . PRO B 1 94 ? 16.328 -21.109 14.484 1 80.56 94 PRO B N 1
ATOM 3384 C CA . PRO B 1 94 ? 16.328 -22.062 13.359 1 80.56 94 PRO B CA 1
ATOM 3385 C C . PRO B 1 94 ? 15.023 -22.828 13.234 1 80.56 94 PRO B C 1
ATOM 3387 O O . PRO B 1 94 ? 14.578 -23.125 12.117 1 80.56 94 PRO B O 1
ATOM 3390 N N . ASN B 1 95 ? 14.312 -23.125 14.359 1 84.69 95 ASN B N 1
ATOM 3391 C CA . ASN B 1 95 ? 13.125 -23.953 14.297 1 84.69 95 ASN B CA 1
ATOM 3392 C C . ASN B 1 95 ? 11.867 -23.172 14.664 1 84.69 95 ASN B C 1
ATOM 3394 O O . ASN B 1 95 ? 10.922 -23.734 15.219 1 84.69 95 ASN B O 1
ATOM 3398 N N . GLU B 1 96 ? 11.984 -22.016 14.156 1 92.5 96 GLU B N 1
ATOM 3399 C CA . GLU B 1 96 ? 10.82 -21.188 14.469 1 92.5 96 GLU B CA 1
ATOM 3400 C C . GLU B 1 96 ? 9.672 -21.469 13.5 1 92.5 96 GLU B C 1
ATOM 3402 O O . GLU B 1 96 ? 9.898 -21.891 12.367 1 92.5 96 GLU B O 1
ATOM 3407 N N . ASP B 1 97 ? 8.414 -21.312 14.008 1 95 97 ASP B N 1
ATOM 3408 C CA . ASP B 1 97 ? 7.207 -21.422 13.188 1 95 97 ASP B CA 1
ATOM 3409 C C . ASP B 1 97 ? 6.934 -20.125 12.438 1 95 97 ASP B C 1
ATOM 3411 O O . ASP B 1 97 ? 7.285 -19.047 12.914 1 95 97 ASP B O 1
ATOM 3415 N N . PHE B 1 98 ? 6.34 -20.359 11.344 1 97.38 98 PHE B N 1
ATOM 3416 C CA . PHE B 1 98 ? 5.934 -19.219 10.531 1 97.38 98 PHE B CA 1
ATOM 3417 C C . PHE B 1 98 ? 4.441 -19.266 10.242 1 97.38 98 PHE B C 1
ATOM 3419 O O . PHE B 1 98 ? 3.83 -20.328 10.266 1 97.38 98 PHE B O 1
ATOM 3426 N N . ILE B 1 99 ? 3.896 -18.109 9.992 1 98.25 99 ILE B N 1
ATOM 3427 C CA . ILE B 1 99 ? 2.48 -17.938 9.688 1 98.25 99 ILE B CA 1
ATOM 3428 C C . ILE B 1 99 ? 2.314 -17.516 8.234 1 98.25 99 ILE B C 1
ATOM 3430 O O . ILE B 1 99 ? 2.99 -16.609 7.762 1 98.25 99 ILE B O 1
ATOM 3434 N N . VAL B 1 100 ? 1.442 -18.219 7.5 1 98.62 100 VAL B N 1
ATOM 3435 C CA . VAL B 1 100 ? 1.076 -17.766 6.164 1 98.62 100 VAL B CA 1
ATOM 3436 C C . VAL B 1 100 ? 0.237 -16.5 6.258 1 98.62 100 VAL B C 1
ATOM 3438 O O . VAL B 1 100 ? -0.818 -16.484 6.895 1 98.62 100 VAL B O 1
ATOM 3441 N N . THR B 1 101 ? 0.678 -15.5 5.559 1 98.12 101 THR B N 1
ATOM 3442 C CA . THR B 1 101 ? 0.159 -14.172 5.848 1 98.12 101 THR B CA 1
ATOM 3443 C C . THR B 1 101 ? -0.018 -13.367 4.562 1 98.12 101 THR B C 1
ATOM 3445 O O . THR B 1 101 ? 0.828 -13.422 3.668 1 98.12 101 THR B O 1
ATOM 3448 N N . GLN B 1 102 ? -1.226 -12.734 4.484 1 96.44 102 GLN B N 1
ATOM 3449 C CA . GLN B 1 102 ? -1.328 -11.609 3.561 1 96.44 102 GLN B CA 1
ATOM 3450 C C . GLN B 1 102 ? -0.527 -10.414 4.062 1 96.44 102 GLN B C 1
ATOM 3452 O O . GLN B 1 102 ? -0.806 -9.883 5.137 1 96.44 102 GLN B O 1
ATOM 3457 N N . VAL B 1 103 ? 0.463 -9.961 3.252 1 97.31 103 VAL B N 1
ATOM 3458 C CA . VAL B 1 103 ? 1.396 -8.961 3.758 1 97.31 103 VAL B CA 1
ATOM 3459 C C . VAL B 1 103 ? 1.128 -7.617 3.084 1 97.31 103 VAL B C 1
ATOM 3461 O O . VAL B 1 103 ? 1.749 -6.609 3.428 1 97.31 103 VAL B O 1
ATOM 3464 N N . SER B 1 104 ? 0.235 -7.586 2.135 1 95.56 104 SER B N 1
ATOM 3465 C CA . SER B 1 104 ? -0.244 -6.395 1.438 1 95.56 104 SER B CA 1
ATOM 3466 C C . SER B 1 104 ? -1.638 -6.617 0.861 1 95.56 104 SER B C 1
ATOM 3468 O O . SER B 1 104 ? -1.948 -7.707 0.375 1 95.56 104 SER B O 1
ATOM 3470 N N . PRO B 1 105 ? -2.521 -5.641 1.008 1 92.88 105 PRO B N 1
ATOM 3471 C CA . PRO B 1 105 ? -2.365 -4.258 1.459 1 92.88 105 PRO B CA 1
ATOM 3472 C C . PRO B 1 105 ? -2.367 -4.129 2.98 1 92.88 105 PRO B C 1
ATOM 3474 O O . PRO B 1 105 ? -1.992 -3.082 3.516 1 92.88 105 PRO B O 1
ATOM 3477 N N . THR B 1 106 ? -2.838 -5.109 3.662 1 94.12 106 THR B N 1
ATOM 3478 C CA . THR B 1 106 ? -2.779 -5.168 5.117 1 94.12 106 THR B CA 1
ATOM 3479 C C . THR B 1 106 ? -2.119 -6.465 5.582 1 94.12 106 THR B C 1
ATOM 3481 O O . THR B 1 106 ? -2.123 -7.461 4.855 1 94.12 106 THR B O 1
ATOM 3484 N N . TRP B 1 107 ? -1.567 -6.348 6.711 1 95.06 107 TRP B N 1
ATOM 3485 C CA . TRP B 1 107 ? -0.99 -7.531 7.336 1 95.06 107 TRP B CA 1
ATOM 3486 C C . TRP B 1 107 ? -2.064 -8.359 8.039 1 95.06 107 TRP B C 1
ATOM 3488 O O . TRP B 1 107 ? -2.619 -7.934 9.055 1 95.06 107 TRP B O 1
ATOM 3498 N N . THR B 1 108 ? -2.338 -9.57 7.535 1 93.88 108 THR B N 1
ATOM 3499 C CA . THR B 1 108 ? -3.377 -10.414 8.117 1 93.88 108 THR B CA 1
ATOM 3500 C C . THR B 1 108 ? -3.109 -11.883 7.82 1 93.88 108 THR B C 1
ATOM 3502 O O . THR B 1 108 ? -3.029 -12.281 6.656 1 93.88 108 THR B O 1
ATOM 3505 N N . PRO B 1 109 ? -2.988 -12.711 8.883 1 97.12 109 PRO B N 1
ATOM 3506 C CA . PRO B 1 109 ? -2.955 -14.148 8.594 1 97.12 109 PRO B CA 1
ATOM 3507 C C . PRO B 1 109 ? -4.109 -14.602 7.703 1 97.12 109 PRO B C 1
ATOM 3509 O O . PRO B 1 109 ? -5.203 -14.039 7.773 1 97.12 109 PRO B O 1
ATOM 3512 N N . ILE B 1 110 ? -3.916 -15.547 6.914 1 96.25 110 ILE B N 1
ATOM 3513 C CA . ILE B 1 110 ? -4.898 -15.93 5.902 1 96.25 110 ILE B CA 1
ATOM 3514 C C . ILE B 1 110 ? -6.074 -16.641 6.566 1 96.25 110 ILE B C 1
ATOM 3516 O O . ILE B 1 110 ? -7.137 -16.797 5.961 1 96.25 110 ILE B O 1
ATOM 3520 N N . ASN B 1 111 ? -5.871 -17.109 7.684 1 96.62 111 ASN B N 1
ATOM 3521 C CA . ASN B 1 111 ? -6.871 -17.75 8.523 1 96.62 111 ASN B CA 1
ATOM 3522 C C . ASN B 1 111 ? -6.496 -17.703 10 1 96.62 111 ASN B C 1
ATOM 3524 O O . ASN B 1 111 ? -5.457 -17.141 10.352 1 96.62 111 ASN B O 1
ATOM 3528 N N . LYS B 1 112 ? -7.414 -18.281 10.836 1 95 112 LYS B N 1
ATOM 3529 C CA . LYS B 1 112 ? -7.09 -18.375 12.25 1 95 112 LYS B CA 1
ATOM 3530 C C . LYS B 1 112 ? -5.738 -19.062 12.469 1 95 112 LYS B C 1
ATOM 3532 O O . LYS B 1 112 ? -5.504 -20.156 11.953 1 95 112 LYS B O 1
ATOM 3537 N N . VAL B 1 113 ? -4.875 -18.438 13.234 1 95.44 113 VAL B N 1
ATOM 3538 C CA . VAL B 1 113 ? -3.492 -18.875 13.391 1 95.44 113 VAL B CA 1
ATOM 3539 C C . VAL B 1 113 ? -3.453 -20.234 14.078 1 95.44 113 VAL B C 1
ATOM 3541 O O . VAL B 1 113 ? -2.568 -21.047 13.805 1 95.44 113 VAL B O 1
ATOM 3544 N N . ASP B 1 114 ? -4.328 -20.5 14.938 1 90.94 114 ASP B N 1
ATOM 3545 C CA . ASP B 1 114 ? -4.383 -21.781 15.633 1 90.94 114 ASP B CA 1
ATOM 3546 C C . ASP B 1 114 ? -5.07 -22.844 14.781 1 90.94 114 ASP B C 1
ATOM 3548 O O . ASP B 1 114 ? -5.18 -24 15.188 1 90.94 114 ASP B O 1
ATOM 3552 N N . GLY B 1 115 ? -5.465 -22.375 13.633 1 86.31 115 GLY B N 1
ATOM 3553 C CA . GLY B 1 115 ? -6.051 -23.312 12.695 1 86.31 115 GLY B CA 1
ATOM 3554 C C . GLY B 1 115 ? -5.027 -24.234 12.047 1 86.31 115 GLY B C 1
ATOM 3555 O O . GLY B 1 115 ? -3.826 -24.109 12.305 1 86.31 115 GLY B O 1
ATOM 3556 N N . GLU B 1 116 ? -5.602 -25.125 11.25 1 88.31 116 GLU B N 1
ATOM 3557 C CA . GLU B 1 116 ? -4.762 -26.109 10.562 1 88.31 116 GLU B CA 1
ATOM 3558 C C . GLU B 1 116 ? -3.967 -25.453 9.438 1 88.31 116 GLU B C 1
ATOM 3560 O O . GLU B 1 116 ? -4.52 -24.688 8.648 1 88.31 116 GLU B O 1
ATOM 3565 N N . TYR B 1 117 ? -2.676 -25.625 9.398 1 95.38 117 TYR B N 1
ATOM 3566 C CA . TYR B 1 117 ? -1.745 -25.375 8.305 1 95.38 117 TYR B CA 1
ATOM 3567 C C . TYR B 1 117 ? -1.588 -23.875 8.062 1 95.38 117 TYR B C 1
ATOM 3569 O O . TYR B 1 117 ? -1.332 -23.453 6.934 1 95.38 117 TYR B O 1
ATOM 3577 N N . VAL B 1 118 ? -1.928 -23.109 8.984 1 97.81 118 VAL B N 1
ATOM 3578 C CA . VAL B 1 118 ? -1.667 -21.672 8.883 1 97.81 118 VAL B CA 1
ATOM 3579 C C . VAL B 1 118 ? -0.309 -21.359 9.508 1 97.81 118 VAL B C 1
ATOM 3581 O O . VAL B 1 118 ? 0.468 -20.578 8.945 1 97.81 118 VAL B O 1
ATOM 3584 N N . LYS B 1 119 ? -0.101 -21.938 10.648 1 97.5 119 LYS B N 1
ATOM 3585 C CA . LYS B 1 119 ? 1.167 -21.812 11.359 1 97.5 119 LYS B CA 1
ATOM 3586 C C . LYS B 1 119 ? 1.959 -23.125 11.312 1 97.5 119 LYS B C 1
ATOM 3588 O O . LYS B 1 119 ? 1.411 -24.188 11.57 1 97.5 119 LYS B O 1
ATOM 3593 N N . GLY B 1 120 ? 3.283 -23.016 10.984 1 96.5 120 GLY B N 1
ATOM 3594 C CA . GLY B 1 120 ? 4.129 -24.188 10.898 1 96.5 120 GLY B CA 1
ATOM 3595 C C . GLY B 1 120 ? 5.516 -23.891 10.359 1 96.5 120 GLY B C 1
ATOM 3596 O O . GLY B 1 120 ? 5.891 -22.734 10.203 1 96.5 120 GLY B O 1
ATOM 3597 N N . LYS B 1 121 ? 6.238 -24.906 10.125 1 95.19 121 LYS B N 1
ATOM 3598 C CA . LYS B 1 121 ? 7.598 -24.812 9.609 1 95.19 121 LYS B CA 1
ATOM 3599 C C . LYS B 1 121 ? 7.617 -24.938 8.086 1 95.19 121 LYS B C 1
ATOM 3601 O O . LYS B 1 121 ? 8.281 -25.828 7.539 1 95.19 121 LYS B O 1
ATOM 3606 N N . TRP B 1 122 ? 7.039 -24.016 7.449 1 96.69 122 TRP B N 1
ATOM 3607 C CA . TRP B 1 122 ? 6.844 -24 6 1 96.69 122 TRP B CA 1
ATOM 3608 C C . TRP B 1 122 ? 8.172 -23.844 5.273 1 96.69 122 TRP B C 1
ATOM 3610 O O . TRP B 1 122 ? 9.078 -23.172 5.773 1 96.69 122 TRP B O 1
ATOM 3620 N N . LEU B 1 123 ? 8.219 -24.406 4.156 1 96.31 123 LEU B N 1
ATOM 3621 C CA . LEU B 1 123 ? 9.352 -24.156 3.262 1 96.31 123 LEU B CA 1
ATOM 3622 C C . LEU B 1 123 ? 9.195 -22.812 2.551 1 96.31 123 LEU B C 1
ATOM 3624 O O . LEU B 1 123 ? 8.117 -22.219 2.562 1 96.31 123 LEU B O 1
ATOM 3628 N N . PRO B 1 124 ? 10.188 -22.312 1.917 1 95.25 124 PRO B N 1
ATOM 3629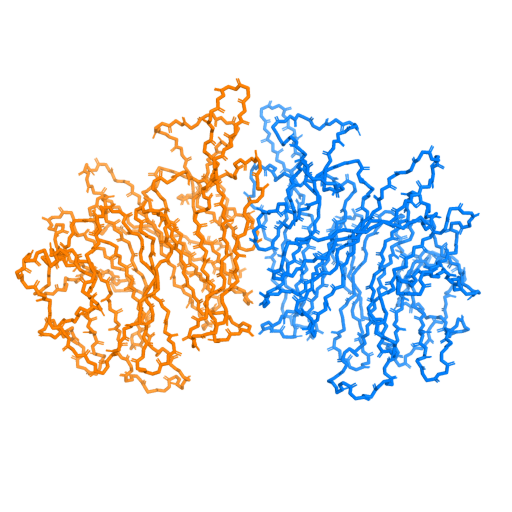 C CA . PRO B 1 124 ? 10.258 -20.922 1.473 1 95.25 124 PRO B CA 1
ATOM 3630 C C . PRO B 1 124 ? 9.273 -20.609 0.344 1 95.25 124 PRO B C 1
ATOM 3632 O O . PRO B 1 124 ? 8.734 -19.5 0.279 1 95.25 124 PRO B O 1
ATOM 3635 N N . PRO B 1 125 ? 8.969 -21.484 -0.579 1 97.12 125 PRO B N 1
ATOM 3636 C CA . PRO B 1 125 ? 8.18 -21.078 -1.748 1 97.12 125 PRO B CA 1
ATOM 3637 C C . PRO B 1 125 ? 6.707 -20.859 -1.42 1 97.12 125 PRO B C 1
ATOM 3639 O O . PRO B 1 125 ? 6.164 -21.516 -0.527 1 97.12 125 PRO B O 1
ATOM 3642 N N . ILE B 1 126 ? 6.156 -19.953 -2.137 1 98.25 126 ILE B N 1
ATOM 3643 C CA . ILE B 1 126 ? 4.727 -19.656 -2.104 1 98.25 126 ILE B CA 1
ATOM 3644 C C . ILE B 1 126 ? 4.254 -19.234 -3.496 1 98.25 126 ILE B C 1
ATOM 3646 O O . ILE B 1 126 ? 4.977 -18.562 -4.227 1 98.25 126 ILE B O 1
ATOM 3650 N N . ALA B 1 127 ? 3.098 -19.734 -3.941 1 98.56 127 ALA B N 1
ATOM 3651 C CA . ALA B 1 127 ? 2.469 -19.406 -5.219 1 98.56 127 ALA B CA 1
ATOM 3652 C C . ALA B 1 127 ? 0.987 -19.094 -5.039 1 98.56 127 ALA B C 1
ATOM 3654 O O . ALA B 1 127 ? 0.385 -19.469 -4.031 1 98.56 127 ALA B O 1
ATOM 3655 N N . VAL B 1 128 ? 0.422 -18.375 -6.02 1 97.94 128 VAL B N 1
ATOM 3656 C CA . VAL B 1 128 ? -0.977 -17.969 -5.922 1 97.94 128 VAL B CA 1
ATOM 3657 C C . VAL B 1 128 ? -1.633 -18.047 -7.301 1 97.94 128 VAL B C 1
ATOM 3659 O O . VAL B 1 128 ? -0.998 -17.734 -8.312 1 97.94 128 VAL B O 1
ATOM 3662 N N . ILE B 1 129 ? -2.867 -18.562 -7.324 1 96.38 129 ILE B N 1
ATOM 3663 C CA . ILE B 1 129 ? -3.754 -18.453 -8.477 1 96.38 129 ILE B CA 1
ATOM 3664 C C . ILE B 1 129 ? -4.875 -17.469 -8.18 1 96.38 129 ILE B C 1
ATOM 3666 O O . ILE B 1 129 ? -5.535 -17.562 -7.145 1 96.38 129 ILE B O 1
ATOM 3670 N N . SER B 1 130 ? -5 -16.484 -9.031 1 92.75 130 SER B N 1
ATOM 3671 C CA . SER B 1 130 ? -6.168 -15.609 -8.992 1 92.75 130 SER B CA 1
ATOM 3672 C C . SER B 1 130 ? -7.32 -16.188 -9.805 1 92.75 130 SER B C 1
ATOM 3674 O O . SER B 1 130 ? -7.23 -16.281 -11.031 1 92.75 130 SER B O 1
ATOM 3676 N N . ASP B 1 131 ? -8.352 -16.562 -9.094 1 88.62 131 ASP B N 1
ATOM 3677 C CA . ASP B 1 131 ? -9.57 -17.031 -9.758 1 88.62 131 ASP B CA 1
ATOM 3678 C C . ASP B 1 131 ? -10.586 -15.898 -9.883 1 88.62 131 ASP B C 1
ATOM 3680 O O . ASP B 1 131 ? -11.445 -15.727 -9.016 1 88.62 131 ASP B O 1
ATOM 3684 N N . VAL B 1 132 ? -10.523 -15.18 -10.945 1 78.69 132 VAL B N 1
ATOM 3685 C CA . VAL B 1 132 ? -11.32 -13.984 -11.172 1 78.69 132 VAL B CA 1
ATOM 3686 C C . VAL B 1 132 ? -12.805 -14.352 -11.242 1 78.69 132 VAL B C 1
ATOM 3688 O O . VAL B 1 132 ? -13.648 -13.672 -10.664 1 78.69 132 VAL B O 1
ATOM 3691 N N . ALA B 1 133 ? -13.078 -15.445 -11.922 1 78.56 133 ALA B N 1
ATOM 3692 C CA . ALA B 1 133 ? -14.461 -15.883 -12.07 1 78.56 133 ALA B CA 1
ATOM 3693 C C . ALA B 1 133 ? -15.094 -16.188 -10.719 1 78.56 133 ALA B C 1
ATOM 3695 O O . ALA B 1 133 ? -16.266 -15.859 -10.484 1 78.56 133 ALA B O 1
ATOM 3696 N N . GLY B 1 134 ? -14.367 -16.734 -9.875 1 78.94 134 GLY B N 1
ATOM 3697 C CA . GLY B 1 134 ? -14.883 -17.109 -8.57 1 78.94 134 GLY B CA 1
ATOM 3698 C C . GLY B 1 134 ? -14.594 -16.078 -7.492 1 78.94 134 GLY B C 1
ATOM 3699 O O . GLY B 1 134 ? -15 -16.25 -6.34 1 78.94 134 GLY B O 1
ATOM 3700 N N . ASP B 1 135 ? -13.906 -15.062 -7.922 1 82.06 135 ASP B N 1
ATOM 3701 C CA . ASP B 1 135 ? -13.469 -14.039 -6.977 1 82.06 135 ASP B CA 1
ATOM 3702 C C . ASP B 1 135 ? -12.742 -14.664 -5.785 1 82.06 135 ASP B C 1
ATOM 3704 O O . ASP B 1 135 ? -13.102 -14.414 -4.633 1 82.06 135 ASP B O 1
ATOM 3708 N N . ALA B 1 136 ? -11.758 -15.508 -6.113 1 89.38 136 ALA B N 1
ATOM 3709 C CA . ALA B 1 136 ? -11.016 -16.25 -5.102 1 89.38 136 ALA B CA 1
ATOM 3710 C C . ALA B 1 136 ? -9.516 -16.25 -5.41 1 89.38 136 ALA B C 1
ATOM 3712 O O . ALA B 1 136 ? -9.117 -16.047 -6.555 1 89.38 136 ALA B O 1
ATOM 3713 N N . ALA B 1 137 ? -8.812 -16.328 -4.34 1 94.12 137 ALA B N 1
ATOM 3714 C CA . ALA B 1 137 ? -7.379 -16.594 -4.449 1 94.12 137 ALA B CA 1
ATOM 3715 C C . ALA B 1 137 ? -7.027 -17.969 -3.857 1 94.12 137 ALA B C 1
ATOM 3717 O O . ALA B 1 137 ? -7.555 -18.344 -2.812 1 94.12 137 ALA B O 1
ATOM 3718 N N . HIS B 1 138 ? -6.254 -18.734 -4.621 1 97.44 138 HIS B N 1
ATOM 3719 C CA . HIS B 1 138 ? -5.695 -20 -4.137 1 97.44 138 HIS B CA 1
ATOM 3720 C C . HIS B 1 138 ? -4.223 -19.828 -3.77 1 97.44 138 HIS B C 1
ATOM 3722 O O . HIS B 1 138 ? -3.395 -19.531 -4.625 1 97.44 138 HIS B O 1
ATOM 3728 N N . VAL B 1 139 ? -3.922 -20.047 -2.504 1 98.19 139 VAL B N 1
ATOM 3729 C CA . VAL B 1 139 ? -2.555 -19.891 -2.012 1 98.19 139 VAL B CA 1
ATOM 3730 C C . VAL B 1 139 ? -1.924 -21.266 -1.822 1 98.19 139 VAL B C 1
ATOM 3732 O O . VAL B 1 139 ? -2.531 -22.156 -1.226 1 98.19 139 VAL B O 1
ATOM 3735 N N . PHE B 1 140 ? -0.66 -21.469 -2.361 1 98.81 140 PHE B N 1
ATOM 3736 C CA . PHE B 1 140 ? 0.049 -22.734 -2.307 1 98.81 140 PHE B CA 1
ATOM 3737 C C . PHE B 1 140 ? 1.393 -22.578 -1.605 1 98.81 140 PHE B C 1
ATOM 3739 O O . PHE B 1 140 ? 2.111 -21.609 -1.843 1 98.81 140 PHE B O 1
ATOM 3746 N N . TYR B 1 141 ? 1.704 -23.5 -0.792 1 98.56 141 TYR B N 1
ATOM 3747 C CA . TYR B 1 141 ? 3.014 -23.531 -0.148 1 98.56 141 TYR B CA 1
ATOM 3748 C C . TYR B 1 141 ? 3.377 -24.953 0.265 1 98.56 141 TYR B C 1
ATOM 3750 O O . TYR B 1 141 ? 2.561 -25.875 0.143 1 98.56 141 TYR B O 1
ATOM 3758 N N . LEU B 1 142 ? 4.656 -25.141 0.641 1 98.38 142 LEU B N 1
ATOM 3759 C CA . LEU B 1 142 ? 5.172 -26.469 0.896 1 98.38 142 LEU B CA 1
ATOM 3760 C C . LEU B 1 142 ? 5.355 -26.703 2.391 1 98.38 142 LEU B C 1
ATOM 3762 O O . LEU B 1 142 ? 5.91 -25.859 3.094 1 98.38 142 LEU B O 1
ATOM 3766 N N . ALA B 1 143 ? 4.891 -27.812 2.773 1 97.44 143 ALA B N 1
ATOM 3767 C CA . ALA B 1 143 ? 5.074 -28.312 4.137 1 97.44 143 ALA B CA 1
ATOM 3768 C C . ALA B 1 143 ? 6.078 -29.453 4.176 1 97.44 143 ALA B C 1
ATOM 3770 O O . ALA B 1 143 ? 6.027 -30.359 3.34 1 97.44 143 ALA B O 1
ATOM 3771 N N . PRO B 1 144 ? 6.965 -29.391 5.152 1 94.56 144 PRO B N 1
ATOM 3772 C CA . PRO B 1 144 ? 7.812 -30.578 5.328 1 94.56 144 PRO B CA 1
ATOM 3773 C C . PRO B 1 144 ? 7.02 -31.812 5.727 1 94.56 144 PRO B C 1
ATOM 3775 O O . PRO B 1 144 ? 5.977 -31.703 6.375 1 94.56 144 PRO B O 1
ATOM 3778 N N . THR B 1 145 ? 7.547 -32.812 5.266 1 92.69 145 THR B N 1
ATOM 3779 C CA . THR B 1 145 ? 6.977 -34.125 5.641 1 92.69 145 THR B CA 1
ATOM 3780 C C . THR B 1 145 ? 7.887 -34.844 6.621 1 92.69 145 THR B C 1
ATOM 3782 O O . THR B 1 145 ? 8.93 -34.312 7.023 1 92.69 145 THR B O 1
ATOM 3785 N N . GLY B 1 146 ? 7.5 -35.938 7.059 1 87.19 146 GLY B N 1
ATOM 3786 C CA . GLY B 1 146 ? 8.344 -36.812 7.887 1 87.19 146 GLY B CA 1
ATOM 3787 C C . GLY B 1 146 ? 9.516 -37.406 7.133 1 87.19 146 GLY B C 1
ATOM 3788 O O . GLY B 1 146 ? 10.484 -37.844 7.746 1 87.19 146 GLY B O 1
ATOM 3789 N N . THR B 1 147 ? 9.422 -37.375 5.895 1 89.94 147 THR B N 1
ATOM 3790 C CA . THR B 1 147 ? 10.5 -37.875 5.059 1 89.94 147 THR B CA 1
ATOM 3791 C C . THR B 1 147 ? 11.484 -36.781 4.711 1 89.94 147 THR B C 1
ATOM 3793 O O . THR B 1 147 ? 11.102 -35.75 4.148 1 89.94 147 THR B O 1
ATOM 3796 N N . THR B 1 148 ? 12.688 -37 4.961 1 90.69 148 THR B N 1
ATOM 3797 C CA . THR B 1 148 ? 13.742 -36.031 4.738 1 90.69 148 THR B CA 1
ATOM 3798 C C . THR B 1 148 ? 13.836 -35.656 3.26 1 90.69 148 THR B C 1
ATOM 3800 O O . THR B 1 148 ? 13.82 -36.562 2.396 1 90.69 148 THR B O 1
ATOM 3803 N N . GLY B 1 149 ? 13.859 -34.469 3.014 1 92.69 149 GLY B N 1
ATOM 3804 C CA . GLY B 1 149 ? 14.07 -33.969 1.661 1 92.69 149 GLY B CA 1
ATOM 3805 C C . GLY B 1 149 ? 12.805 -33.906 0.839 1 92.69 149 GLY B C 1
ATOM 3806 O O . GLY B 1 149 ? 12.836 -33.531 -0.342 1 92.69 149 GLY B O 1
ATOM 3807 N N . GLN B 1 150 ? 11.695 -34.219 1.45 1 96.19 150 GLN B N 1
ATOM 3808 C CA . GLN B 1 150 ? 10.422 -34.219 0.738 1 96.19 150 GLN B CA 1
ATOM 3809 C C . GLN B 1 150 ? 9.445 -33.25 1.359 1 96.19 150 GLN B C 1
ATOM 3811 O O . GLN B 1 150 ? 9.492 -32.969 2.564 1 96.19 150 GLN B O 1
ATOM 3816 N N . ALA B 1 151 ? 8.594 -32.781 0.481 1 97.56 151 ALA B N 1
ATOM 3817 C CA . ALA B 1 151 ? 7.598 -31.812 0.931 1 97.56 151 ALA B CA 1
ATOM 3818 C C . ALA B 1 151 ? 6.227 -32.125 0.346 1 97.56 151 ALA B C 1
ATOM 3820 O O . ALA B 1 151 ? 6.121 -32.688 -0.747 1 97.56 151 ALA B O 1
ATOM 3821 N N . SER B 1 152 ? 5.203 -31.719 1.098 1 97.94 152 SER B N 1
ATOM 3822 C CA . SER B 1 152 ? 3.816 -31.781 0.649 1 97.94 152 SER B CA 1
ATOM 3823 C C . SER B 1 152 ? 3.285 -30.406 0.292 1 97.94 152 SER B C 1
ATOM 3825 O O . SER B 1 152 ? 3.855 -29.391 0.702 1 97.94 152 SER B O 1
ATOM 3827 N N . LEU B 1 153 ? 2.268 -30.453 -0.451 1 98.5 153 LEU B N 1
ATOM 3828 C CA . LEU B 1 153 ? 1.619 -29.219 -0.896 1 98.5 153 LEU B CA 1
ATOM 3829 C C . LEU B 1 153 ? 0.426 -28.891 -0.007 1 98.5 153 LEU B C 1
ATOM 3831 O O . LEU B 1 153 ? -0.401 -29.75 0.285 1 98.5 153 LEU B O 1
ATOM 3835 N N . VAL B 1 154 ? 0.389 -27.688 0.412 1 98.44 154 VAL B N 1
ATOM 3836 C CA . VAL B 1 154 ? -0.771 -27.141 1.102 1 98.44 154 VAL B CA 1
ATOM 3837 C C . VAL B 1 154 ? -1.389 -26.016 0.262 1 98.44 154 VAL B C 1
ATOM 3839 O O . VAL B 1 154 ? -0.671 -25.203 -0.318 1 98.44 154 VAL B O 1
ATOM 3842 N N . THR B 1 155 ? -2.766 -25.984 0.237 1 98.25 155 THR B N 1
ATOM 3843 C CA . THR B 1 155 ? -3.451 -24.891 -0.435 1 98.25 155 THR B CA 1
ATOM 3844 C C . THR B 1 155 ? -4.582 -24.344 0.431 1 98.25 155 THR B C 1
ATOM 3846 O O . THR B 1 155 ? -5.27 -25.109 1.114 1 98.25 155 THR B O 1
ATOM 3849 N N . TYR B 1 156 ? -4.703 -23.109 0.421 1 96.94 156 TYR B N 1
ATOM 3850 C CA . TYR B 1 156 ? -5.852 -22.406 0.971 1 96.94 156 TYR B CA 1
ATOM 3851 C C . TYR B 1 156 ? -6.633 -21.688 -0.13 1 96.94 156 TYR B C 1
ATOM 3853 O O . TYR B 1 156 ? -6.043 -21.094 -1.031 1 96.94 156 TYR B O 1
ATOM 3861 N N . ILE B 1 157 ? -7.949 -21.781 0.012 1 94.69 157 ILE B N 1
ATOM 3862 C CA . ILE B 1 157 ? -8.852 -21 -0.828 1 94.69 157 ILE B CA 1
ATOM 3863 C C . ILE B 1 157 ? -9.375 -19.797 -0.045 1 94.69 157 ILE B C 1
ATOM 3865 O O . ILE B 1 157 ? -9.953 -19.953 1.033 1 94.69 157 ILE B O 1
ATOM 3869 N N . LEU B 1 158 ? -9.141 -18.641 -0.603 1 92.5 158 LEU B N 1
ATOM 3870 C CA . LEU B 1 158 ? -9.578 -17.391 -0.006 1 92.5 158 LEU B CA 1
ATOM 3871 C C . LEU B 1 158 ? -10.664 -16.734 -0.855 1 92.5 158 LEU B C 1
ATOM 3873 O O . LEU B 1 158 ? -10.43 -16.391 -2.014 1 92.5 158 LEU B O 1
ATOM 3877 N N . ASP B 1 159 ? -11.812 -16.625 -0.308 1 86.69 159 ASP B N 1
ATOM 3878 C CA . ASP B 1 159 ? -12.945 -15.969 -0.952 1 86.69 159 ASP B CA 1
ATOM 3879 C C . ASP B 1 159 ? -13.844 -15.289 0.079 1 86.69 159 ASP B C 1
ATOM 3881 O O . ASP B 1 159 ? -13.383 -14.891 1.151 1 86.69 159 ASP B O 1
ATOM 3885 N N . LYS B 1 160 ? -15.094 -15.125 -0.234 1 78.38 160 LYS B N 1
ATOM 3886 C CA . LYS B 1 160 ? -16.031 -14.445 0.651 1 78.38 160 LYS B CA 1
ATOM 3887 C C . LYS B 1 160 ? -16.391 -15.312 1.854 1 78.38 160 LYS B C 1
ATOM 3889 O O . LYS B 1 160 ? -16.922 -14.812 2.848 1 78.38 160 LYS B O 1
ATOM 3894 N N . ASN B 1 161 ? -16.031 -16.516 1.805 1 84.25 161 ASN B N 1
ATOM 3895 C CA . ASN B 1 161 ? -16.312 -17.453 2.883 1 84.25 161 ASN B CA 1
ATOM 3896 C C . ASN B 1 161 ? -15.094 -17.656 3.779 1 84.25 161 ASN B C 1
ATOM 3898 O O . ASN B 1 161 ? -14.055 -17.016 3.588 1 84.25 161 ASN B O 1
ATOM 3902 N N . LEU B 1 162 ? -15.344 -18.438 4.797 1 87.25 162 LEU B N 1
ATOM 3903 C CA . LEU B 1 162 ? -14.211 -18.844 5.633 1 87.25 162 LEU B CA 1
ATOM 3904 C C . LEU B 1 162 ? -13.18 -19.609 4.816 1 87.25 162 LEU B C 1
ATOM 3906 O O . LEU B 1 162 ? -13.539 -20.453 3.986 1 87.25 162 LEU B O 1
ATOM 3910 N N . PRO B 1 163 ? -11.969 -19.297 5.008 1 92.5 163 PRO B N 1
ATOM 3911 C CA . PRO B 1 163 ? -10.922 -19.984 4.246 1 92.5 163 PRO B CA 1
ATOM 3912 C C . PRO B 1 163 ? -10.938 -21.5 4.473 1 92.5 163 PRO B C 1
ATOM 3914 O O . PRO B 1 163 ? -11.195 -21.953 5.59 1 92.5 163 PRO B O 1
ATOM 3917 N N . GLN B 1 164 ? -10.656 -22.234 3.432 1 93.88 164 GLN B N 1
ATOM 3918 C CA . GLN B 1 164 ? -10.555 -23.688 3.455 1 93.88 164 GLN B CA 1
ATOM 3919 C C . GLN B 1 164 ? -9.188 -24.156 2.951 1 93.88 164 GLN B C 1
ATOM 3921 O O . GLN B 1 164 ? -8.578 -23.484 2.105 1 93.88 164 GLN B O 1
ATOM 3926 N N . PHE B 1 165 ? -8.766 -25.25 3.525 1 96.56 165 PHE B N 1
ATOM 3927 C CA . PHE B 1 165 ? -7.461 -25.75 3.096 1 96.56 165 PHE B CA 1
ATOM 3928 C C . PHE B 1 165 ? -7.57 -27.188 2.602 1 96.56 165 PHE B C 1
ATOM 3930 O O . PHE B 1 165 ? -8.547 -27.875 2.891 1 96.56 165 PHE B O 1
ATOM 3937 N N . GLN B 1 166 ? -6.652 -27.625 1.777 1 97.19 166 GLN B N 1
ATOM 3938 C CA . GLN B 1 166 ? -6.387 -28.984 1.324 1 97.19 166 GLN B CA 1
ATOM 3939 C C . GLN B 1 166 ? -4.891 -29.281 1.287 1 97.19 166 GLN B C 1
ATOM 3941 O O . GLN B 1 166 ? -4.082 -28.359 1.146 1 97.19 166 GLN B O 1
ATOM 3946 N N . THR B 1 167 ? -4.578 -30.484 1.458 1 97.12 167 THR B N 1
ATOM 3947 C CA . THR B 1 167 ? -3.191 -30.938 1.36 1 97.12 167 THR B CA 1
ATOM 3948 C C . THR B 1 167 ? -3.051 -32.031 0.314 1 97.12 167 THR B C 1
ATOM 3950 O O . THR B 1 167 ? -3.979 -32.812 0.103 1 97.12 167 THR B O 1
ATOM 3953 N N . TYR B 1 168 ? -1.874 -32.062 -0.278 1 97.69 168 TYR B N 1
ATOM 3954 C CA . TYR B 1 168 ? -1.548 -33.062 -1.29 1 97.69 168 TYR B CA 1
ATOM 3955 C C . TYR B 1 168 ? -0.131 -33.594 -1.1 1 97.69 168 TYR B C 1
ATOM 3957 O O . TYR B 1 168 ? 0.804 -32.812 -0.887 1 97.69 168 TYR B O 1
ATOM 3965 N N . ASP B 1 169 ? -0.037 -34.781 -1.176 1 96.19 169 ASP B N 1
ATOM 3966 C CA . ASP B 1 169 ? 1.285 -35.406 -1.156 1 96.19 169 ASP B CA 1
ATOM 3967 C C . ASP B 1 169 ? 1.892 -35.469 -2.557 1 96.19 169 ASP B C 1
ATOM 3969 O O . ASP B 1 169 ? 1.764 -36.469 -3.264 1 96.19 169 ASP B O 1
ATOM 3973 N N . ILE B 1 170 ? 2.65 -34.5 -2.861 1 97.44 170 ILE B N 1
ATOM 3974 C CA . ILE B 1 170 ? 3.145 -34.375 -4.227 1 97.44 170 ILE B CA 1
ATOM 3975 C C . ILE B 1 170 ? 4.602 -34.844 -4.293 1 97.44 170 ILE B C 1
ATOM 3977 O O . ILE B 1 170 ? 5.195 -34.875 -5.371 1 97.44 170 ILE B O 1
ATOM 3981 N N . LYS B 1 171 ? 5.246 -35.094 -3.186 1 96.19 171 LYS B N 1
ATOM 3982 C CA . LYS B 1 171 ? 6.637 -35.531 -3.115 1 96.19 171 LYS B CA 1
ATOM 3983 C C . LYS B 1 171 ? 7.562 -34.531 -3.803 1 96.19 171 LYS B C 1
ATOM 3985 O O . LYS B 1 171 ? 8.398 -34.938 -4.625 1 96.19 171 LYS B O 1
ATOM 3990 N N . ALA B 1 172 ? 7.434 -33.344 -3.506 1 97.75 172 ALA B N 1
ATOM 3991 C CA . ALA B 1 172 ? 8.359 -32.312 -3.957 1 97.75 172 ALA B CA 1
ATOM 3992 C C . ALA B 1 172 ? 9.68 -32.406 -3.201 1 97.75 172 ALA B C 1
ATOM 3994 O O . ALA B 1 172 ? 9.711 -32.781 -2.029 1 97.75 172 ALA B O 1
ATOM 3995 N N . VAL B 1 173 ? 10.727 -32.094 -3.898 1 97.25 173 VAL B N 1
ATOM 3996 C CA . VAL B 1 173 ? 11.984 -31.922 -3.17 1 97.25 173 VAL B CA 1
ATOM 3997 C C . VAL B 1 173 ? 11.875 -30.703 -2.25 1 97.25 173 VAL B C 1
ATOM 3999 O O . VAL B 1 173 ? 11.297 -29.688 -2.625 1 97.25 173 VAL B O 1
ATOM 4002 N N . SER B 1 174 ? 12.43 -30.734 -1.131 1 95.5 174 SER B N 1
ATOM 4003 C CA . SER B 1 174 ? 12.25 -29.719 -0.09 1 95.5 174 SER B CA 1
ATOM 4004 C C . SER B 1 174 ? 12.82 -28.375 -0.521 1 95.5 174 SER B C 1
ATOM 4006 O O . SER B 1 174 ? 12.469 -27.344 0.049 1 95.5 174 SER B O 1
ATOM 4008 N N . THR B 1 175 ? 13.648 -28.344 -1.533 1 93.5 175 THR B N 1
ATOM 4009 C CA . THR B 1 175 ? 14.25 -27.109 -2.023 1 93.5 175 THR B CA 1
ATOM 4010 C C . THR B 1 175 ? 13.5 -26.594 -3.25 1 93.5 175 THR B C 1
ATOM 4012 O O . THR B 1 175 ? 13.906 -25.609 -3.867 1 93.5 175 THR B O 1
ATOM 4015 N N . SER B 1 176 ? 12.391 -27.281 -3.604 1 96.12 176 SER B N 1
ATOM 4016 C CA . SER B 1 176 ? 11.641 -26.938 -4.805 1 96.12 176 SER B CA 1
ATOM 4017 C C . SER B 1 176 ? 11.039 -25.531 -4.695 1 96.12 176 SER B C 1
ATOM 4019 O O . SER B 1 176 ? 10.562 -25.141 -3.629 1 96.12 176 SER B O 1
ATOM 4021 N N . MET B 1 177 ? 11.039 -24.859 -5.75 1 96.38 177 MET B N 1
ATOM 4022 C CA . MET B 1 177 ? 10.211 -23.672 -5.938 1 96.38 177 MET B CA 1
ATOM 4023 C C . MET B 1 177 ? 8.844 -24.047 -6.5 1 96.38 177 MET B C 1
ATOM 4025 O O . MET B 1 177 ? 8.617 -25.203 -6.867 1 96.38 177 MET B O 1
ATOM 4029 N N . LEU B 1 178 ? 7.914 -23.047 -6.492 1 98.12 178 LEU B N 1
ATOM 4030 C CA . LEU B 1 178 ? 6.551 -23.312 -6.953 1 98.12 178 LEU B CA 1
ATOM 4031 C C . LEU B 1 178 ? 6.133 -22.281 -8 1 98.12 178 LEU B C 1
ATOM 4033 O O . LEU B 1 178 ? 6.535 -21.125 -7.934 1 98.12 178 LEU B O 1
ATOM 4037 N N . ALA B 1 179 ? 5.379 -22.703 -8.867 1 98.31 179 ALA B N 1
ATOM 4038 C CA . ALA B 1 179 ? 4.531 -21.891 -9.742 1 98.31 179 ALA B CA 1
ATOM 4039 C C . ALA B 1 179 ? 3.129 -22.484 -9.844 1 98.31 179 ALA B C 1
ATOM 4041 O O . ALA B 1 179 ? 2.941 -23.688 -9.672 1 98.31 179 ALA B O 1
ATOM 4042 N N . ALA B 1 180 ? 2.166 -21.672 -10.047 1 98.19 180 ALA B N 1
ATOM 4043 C CA . ALA B 1 180 ? 0.787 -22.141 -10.141 1 98.19 180 ALA B CA 1
ATOM 4044 C C . ALA B 1 180 ? 0.012 -21.359 -11.203 1 98.19 180 ALA B C 1
ATOM 4046 O O . ALA B 1 180 ? 0.233 -20.172 -11.391 1 98.19 180 ALA B O 1
ATOM 4047 N N . VAL B 1 181 ? -0.869 -22.109 -11.836 1 96.12 181 VAL B N 1
ATOM 4048 C CA . VAL B 1 181 ? -1.699 -21.516 -12.883 1 96.12 181 VAL B CA 1
ATOM 4049 C C . VAL B 1 181 ? -3.016 -22.281 -12.992 1 96.12 181 VAL B C 1
ATOM 4051 O O . VAL B 1 181 ? -3.098 -23.453 -12.602 1 96.12 181 VAL B O 1
ATOM 4054 N N . LYS B 1 182 ? -3.945 -21.578 -13.477 1 93.56 182 LYS B N 1
ATOM 4055 C CA . LYS B 1 182 ? -5.18 -22.234 -13.891 1 93.56 182 LYS B CA 1
ATOM 4056 C C . LYS B 1 182 ? -5.137 -22.609 -15.367 1 93.56 182 LYS B C 1
ATOM 4058 O O . LYS B 1 182 ? -4.934 -21.75 -16.234 1 93.56 182 LYS B O 1
ATOM 4063 N N . ASN B 1 183 ? -5.258 -23.906 -15.555 1 92.19 183 ASN B N 1
ATOM 4064 C CA . ASN B 1 183 ? -5.355 -24.375 -16.922 1 92.19 183 ASN B CA 1
ATOM 4065 C C . ASN B 1 183 ? -6.555 -23.75 -17.641 1 92.19 183 ASN B C 1
ATOM 4067 O O . ASN B 1 183 ? -7.688 -23.859 -17.172 1 92.19 183 ASN B O 1
ATOM 4071 N N . ARG B 1 184 ? -6.344 -23.25 -18.766 1 88.81 184 ARG B N 1
ATOM 4072 C CA . ARG B 1 184 ? -7.395 -22.484 -19.422 1 88.81 184 ARG B CA 1
ATOM 4073 C C . ARG B 1 184 ? -8.359 -23.391 -20.172 1 88.81 184 ARG B C 1
ATOM 4075 O O . ARG B 1 184 ? -9.484 -23 -20.484 1 88.81 184 ARG B O 1
ATOM 4082 N N . LYS B 1 185 ? -7.922 -24.516 -20.516 1 88.31 185 LYS B N 1
ATOM 4083 C CA . LYS B 1 185 ? -8.797 -25.453 -21.219 1 88.31 185 LYS B CA 1
ATOM 4084 C C . LYS B 1 185 ? -9.703 -26.188 -20.219 1 88.31 185 LYS B C 1
ATOM 4086 O O . LYS B 1 185 ? -10.922 -26.203 -20.391 1 88.31 185 LYS B O 1
ATOM 4091 N N . SER B 1 186 ? -9.117 -26.672 -19.188 1 88.19 186 SER B N 1
ATOM 4092 C CA . SER B 1 186 ? -9.867 -27.516 -18.266 1 88.19 186 SER B CA 1
ATOM 4093 C C . SER B 1 186 ? -10.398 -26.703 -17.094 1 88.19 186 SER B C 1
ATOM 4095 O O . SER B 1 186 ? -11.312 -27.125 -16.391 1 88.19 186 SER B O 1
ATOM 4097 N N . GLY B 1 187 ? -9.672 -25.625 -16.812 1 89.62 187 GLY B N 1
ATOM 4098 C CA . GLY B 1 187 ? -10 -24.875 -15.609 1 89.62 187 GLY B CA 1
ATOM 4099 C C . GLY B 1 187 ? -9.344 -25.422 -14.359 1 89.62 187 GLY B C 1
ATOM 4100 O O . GLY B 1 187 ? -9.539 -24.891 -13.258 1 89.62 187 GLY B O 1
ATOM 4101 N N . SER B 1 188 ? -8.57 -26.438 -14.555 1 93.88 188 SER B N 1
ATOM 4102 C CA . SER B 1 188 ? -7.918 -27.078 -13.422 1 93.88 188 SER B CA 1
ATOM 4103 C C . SER B 1 188 ? -6.773 -26.219 -12.883 1 93.88 188 SER B C 1
ATOM 4105 O O . SER B 1 188 ? -6.105 -25.516 -13.648 1 93.88 188 SER B O 1
ATOM 4107 N N . ARG B 1 189 ? -6.645 -26.391 -11.672 1 96.12 189 ARG B N 1
ATOM 4108 C CA . ARG B 1 189 ? -5.492 -25.75 -11.047 1 96.12 189 ARG B CA 1
ATOM 4109 C C . ARG B 1 189 ? -4.254 -26.641 -11.141 1 96.12 189 ARG B C 1
ATOM 4111 O O . ARG B 1 189 ? -4.266 -27.781 -10.672 1 96.12 189 ARG B O 1
ATOM 4118 N N . TRP B 1 190 ? -3.15 -26.031 -11.727 1 98 190 TRP B N 1
ATOM 4119 C CA . TRP B 1 190 ? -1.865 -26.719 -11.859 1 98 190 TRP B CA 1
ATOM 4120 C C . TRP B 1 190 ? -0.811 -26.062 -10.969 1 98 190 TRP B C 1
ATOM 4122 O O . TRP B 1 190 ? -0.679 -24.828 -10.953 1 98 190 TRP B O 1
ATOM 4132 N N . VAL B 1 191 ? -0.089 -26.891 -10.273 1 98.75 191 VAL B N 1
ATOM 4133 C CA . VAL B 1 191 ? 1.048 -26.438 -9.484 1 98.75 191 VAL B CA 1
ATOM 4134 C C . VAL B 1 191 ? 2.324 -27.109 -9.969 1 98.75 191 VAL B C 1
ATOM 4136 O O . VAL B 1 191 ? 2.389 -28.344 -10.031 1 98.75 191 VAL B O 1
ATOM 4139 N N . PHE B 1 192 ? 3.393 -26.359 -10.305 1 98.69 192 PHE B N 1
ATOM 4140 C CA . PHE B 1 192 ? 4.672 -26.859 -10.812 1 98.69 192 PHE B CA 1
ATOM 4141 C C . PHE B 1 192 ? 5.695 -26.938 -9.688 1 98.69 192 PHE B C 1
ATOM 4143 O O . PHE B 1 192 ? 5.766 -26.062 -8.828 1 98.69 192 PHE B O 1
ATOM 4150 N N . PHE B 1 193 ? 6.492 -27.984 -9.727 1 98.44 193 PHE B N 1
ATOM 4151 C CA . PHE B 1 193 ? 7.492 -28.234 -8.695 1 98.44 193 PHE B CA 1
ATOM 4152 C C . PHE B 1 193 ? 8.57 -29.188 -9.211 1 98.44 193 PHE B C 1
ATOM 4154 O O . PHE B 1 193 ? 8.438 -29.75 -10.297 1 98.44 193 PHE B O 1
ATOM 4161 N N . GLN B 1 194 ? 9.648 -29.297 -8.43 1 97.06 194 GLN B N 1
ATOM 4162 C CA . GLN B 1 194 ? 10.688 -30.297 -8.68 1 97.06 194 GLN B CA 1
ATOM 4163 C C . GLN B 1 194 ? 10.5 -31.531 -7.789 1 97.06 194 GLN B C 1
ATOM 4165 O O . GLN B 1 194 ? 10.211 -31.391 -6.598 1 97.06 194 GLN B O 1
ATOM 4170 N N . SER B 1 195 ? 10.617 -32.594 -8.359 1 94.5 195 SER B N 1
ATOM 4171 C CA . SER B 1 195 ? 10.359 -33.875 -7.688 1 94.5 195 SER B CA 1
ATOM 4172 C C . SER B 1 195 ? 11.508 -34.25 -6.758 1 94.5 195 SER B C 1
ATOM 4174 O O . SER B 1 195 ? 12.672 -34 -7.07 1 94.5 195 SER B O 1
ATOM 4176 N N . SER B 1 196 ? 11.172 -34.906 -5.738 1 95.06 196 SER B N 1
ATOM 4177 C CA . SER B 1 196 ? 12.195 -35.406 -4.824 1 95.06 196 SER B CA 1
ATOM 4178 C C . SER B 1 196 ? 12.953 -36.594 -5.426 1 95.06 196 SER B C 1
ATOM 4180 O O . SER B 1 196 ? 14.117 -36.812 -5.102 1 95.06 196 SER B O 1
ATOM 4182 N N . GLU B 1 197 ? 12.344 -37.344 -6.25 1 93.12 197 GLU B N 1
ATOM 4183 C CA . GLU B 1 197 ? 12.977 -38.5 -6.887 1 93.12 197 GLU B CA 1
ATOM 4184 C C . GLU B 1 197 ? 13.953 -38.031 -7.977 1 93.12 197 GLU B C 1
ATOM 4186 O O . GLU B 1 197 ? 15 -38.656 -8.164 1 93.12 197 GLU B O 1
ATOM 4191 N N . SER B 1 198 ? 13.594 -37.031 -8.641 1 94.06 198 SER B N 1
ATOM 4192 C CA . SER B 1 198 ? 14.398 -36.469 -9.719 1 94.06 198 SER B CA 1
ATOM 4193 C C . SER B 1 198 ? 14.375 -34.938 -9.703 1 94.06 198 SER B C 1
ATOM 4195 O O . SER B 1 198 ? 13.641 -34.312 -10.477 1 94.06 198 SER B O 1
ATOM 4197 N N . PRO B 1 199 ? 15.188 -34.375 -8.93 1 93.75 199 PRO B N 1
ATOM 4198 C CA . PRO B 1 199 ? 15.117 -32.938 -8.688 1 93.75 199 PRO B CA 1
ATOM 4199 C C . PRO B 1 199 ? 15.43 -32.125 -9.938 1 93.75 199 PRO B C 1
ATOM 4201 O O . PRO B 1 199 ? 15.195 -30.922 -9.961 1 93.75 199 PRO B O 1
ATOM 4204 N N . GLU B 1 200 ? 15.961 -32.75 -10.938 1 94.44 200 GLU B N 1
ATOM 4205 C CA . GLU B 1 200 ? 16.25 -32.031 -12.188 1 94.44 200 GLU B CA 1
ATOM 4206 C C . GLU B 1 200 ? 15.016 -31.969 -13.078 1 94.44 200 GLU B C 1
ATOM 4208 O O . GLU B 1 200 ? 15.023 -31.266 -14.094 1 94.44 200 GLU B O 1
ATOM 4213 N N . LEU B 1 201 ? 13.969 -32.594 -12.695 1 95.5 201 LEU B N 1
ATOM 4214 C CA . LEU B 1 201 ? 12.742 -32.656 -13.492 1 95.5 201 LEU B CA 1
ATOM 4215 C C . LEU B 1 201 ? 11.672 -31.75 -12.891 1 95.5 201 LEU B C 1
ATOM 4217 O O . LEU B 1 201 ? 11.555 -31.641 -11.672 1 95.5 201 LEU B O 1
ATOM 4221 N N . ILE B 1 202 ? 10.953 -31.156 -13.766 1 97.56 202 ILE B N 1
ATOM 4222 C CA . ILE B 1 202 ? 9.789 -30.375 -13.359 1 97.56 202 ILE B CA 1
ATOM 4223 C C . ILE B 1 202 ? 8.516 -31.188 -13.578 1 97.56 202 ILE B C 1
ATOM 4225 O O . ILE B 1 202 ? 8.328 -31.797 -14.633 1 97.56 202 ILE B O 1
ATOM 4229 N N . LYS B 1 203 ? 7.688 -31.234 -12.594 1 98 203 LYS B N 1
ATOM 4230 C CA . LYS B 1 203 ? 6.359 -31.844 -12.641 1 98 203 LYS B CA 1
ATOM 4231 C C . LYS B 1 203 ? 5.273 -30.812 -12.375 1 98 203 LYS B C 1
ATOM 4233 O O . LYS B 1 203 ? 5.559 -29.719 -11.859 1 98 203 LYS B O 1
ATOM 4238 N N . TYR B 1 204 ? 4.117 -31.078 -12.773 1 97.94 204 TYR B N 1
ATOM 4239 C CA . TYR B 1 204 ? 2.957 -30.344 -12.297 1 97.94 204 TYR B CA 1
ATOM 4240 C C . TYR B 1 204 ? 1.89 -31.281 -11.75 1 97.94 204 TYR B C 1
ATOM 4242 O O . TYR B 1 204 ? 1.743 -32.406 -12.219 1 97.94 204 TYR B O 1
ATOM 4250 N N . TYR B 1 205 ? 1.281 -30.781 -10.75 1 98.44 205 TYR B N 1
ATOM 4251 C CA . TYR B 1 205 ? 0.161 -31.469 -10.109 1 98.44 205 TYR B CA 1
ATOM 4252 C C . TYR B 1 205 ? -1.162 -30.812 -10.477 1 98.44 205 TYR B C 1
ATOM 4254 O O . TYR B 1 205 ? -1.322 -29.594 -10.312 1 98.44 205 TYR B O 1
ATOM 4262 N N . ASP B 1 206 ? -2.043 -31.578 -10.984 1 98.12 206 ASP B N 1
ATOM 4263 C CA . ASP B 1 206 ? -3.414 -31.156 -11.258 1 98.12 206 ASP B CA 1
ATOM 4264 C C . ASP B 1 206 ? -4.32 -31.438 -10.062 1 98.12 206 ASP B C 1
ATOM 4266 O O . ASP B 1 206 ? -4.641 -32.594 -9.773 1 98.12 206 ASP B O 1
ATOM 4270 N N . LEU B 1 207 ? -4.699 -30.438 -9.461 1 97.44 207 LEU B N 1
ATOM 4271 C CA . LEU B 1 207 ? -5.422 -30.562 -8.203 1 97.44 207 LEU B CA 1
ATOM 4272 C C . LEU B 1 207 ? -6.812 -31.156 -8.438 1 97.44 207 LEU B C 1
ATOM 4274 O O . LEU B 1 207 ? -7.371 -31.812 -7.551 1 97.44 207 LEU B O 1
ATOM 4278 N N . GLU B 1 208 ? -7.418 -30.859 -9.539 1 96.31 208 GLU B N 1
ATOM 4279 C CA . GLU B 1 208 ? -8.773 -31.312 -9.812 1 96.31 208 GLU B CA 1
ATOM 4280 C C . GLU B 1 208 ? -8.805 -32.812 -10.141 1 96.31 208 GLU B C 1
ATOM 4282 O O . GLU B 1 208 ? -9.742 -33.5 -9.766 1 96.31 208 GLU B O 1
ATOM 4287 N N . THR B 1 209 ? -7.836 -33.25 -10.766 1 96.38 209 THR B N 1
ATOM 4288 C CA . THR B 1 209 ? -7.797 -34.656 -11.148 1 96.38 209 THR B CA 1
ATOM 4289 C C . THR B 1 209 ? -6.906 -35.438 -10.195 1 96.38 209 THR B C 1
ATOM 4291 O O . THR B 1 209 ? -6.84 -36.688 -10.273 1 96.38 209 THR B O 1
ATOM 4294 N N . ASP B 1 210 ? -6.223 -34.75 -9.375 1 97 210 ASP B N 1
ATOM 4295 C CA . ASP B 1 210 ? -5.32 -35.375 -8.438 1 97 210 ASP B CA 1
ATOM 4296 C C . ASP B 1 210 ? -4.266 -36.219 -9.164 1 97 210 ASP B C 1
ATOM 4298 O O . ASP B 1 210 ? -4.047 -37.375 -8.836 1 97 210 ASP B O 1
ATOM 4302 N N . THR B 1 211 ? -3.684 -35.625 -10.102 1 96.94 211 THR B N 1
ATOM 4303 C CA . THR B 1 211 ? -2.684 -36.312 -10.906 1 96.94 211 THR B CA 1
ATOM 4304 C C . THR B 1 211 ? -1.419 -35.469 -11.039 1 96.94 211 THR B C 1
ATOM 4306 O O . THR B 1 211 ? -1.485 -34.25 -11.039 1 96.94 211 THR B O 1
ATOM 4309 N N . GLN B 1 212 ? -0.397 -36.188 -11.148 1 96.31 212 GLN B N 1
ATOM 4310 C CA . GLN B 1 212 ? 0.915 -35.562 -11.352 1 96.31 212 GLN B CA 1
ATOM 4311 C C . GLN B 1 212 ? 1.481 -35.938 -12.719 1 96.31 212 GLN B C 1
ATOM 4313 O O . GLN B 1 212 ? 1.414 -37.094 -13.133 1 96.31 212 GLN B O 1
ATOM 4318 N N . THR B 1 213 ? 2.053 -35.031 -13.391 1 96.56 213 THR B N 1
ATOM 4319 C CA . THR B 1 213 ? 2.639 -35.219 -14.711 1 96.56 213 THR B CA 1
ATOM 4320 C C . THR B 1 213 ? 4.023 -34.594 -14.789 1 96.56 213 THR B C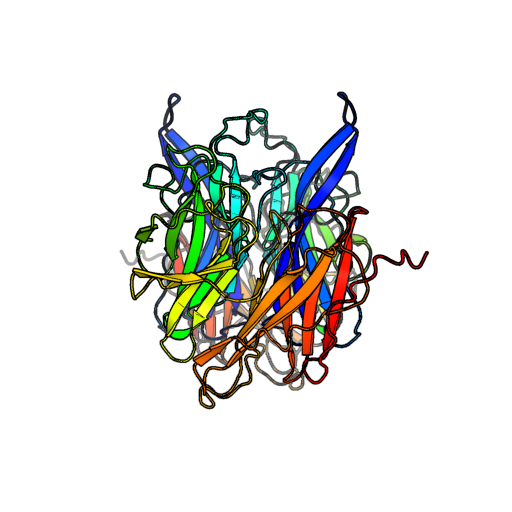 1
ATOM 4322 O O . THR B 1 213 ? 4.23 -33.469 -14.312 1 96.56 213 THR B O 1
ATOM 4325 N N . GLU B 1 214 ? 4.898 -35.25 -15.336 1 96.19 214 GLU B N 1
ATOM 4326 C CA . GLU B 1 214 ? 6.25 -34.781 -15.594 1 96.19 214 GLU B CA 1
ATOM 4327 C C . GLU B 1 214 ? 6.328 -34.062 -16.953 1 96.19 214 GLU B C 1
ATOM 4329 O O . GLU B 1 214 ? 5.754 -34.562 -17.938 1 96.19 214 GLU B O 1
ATOM 4334 N N . ILE B 1 215 ? 7.023 -33.031 -17.016 1 96.94 215 ILE B N 1
ATOM 4335 C CA . ILE B 1 215 ? 7.34 -32.406 -18.312 1 96.94 215 ILE B CA 1
ATOM 4336 C C . ILE B 1 215 ? 8.578 -33.094 -18.906 1 96.94 215 ILE B C 1
ATOM 4338 O O . ILE B 1 215 ? 9.695 -32.844 -18.453 1 96.94 215 ILE B O 1
ATOM 4342 N N . SER B 1 216 ? 8.375 -33.75 -19.906 1 92.81 216 SER B N 1
ATOM 4343 C CA . SER B 1 216 ? 9.43 -34.562 -20.469 1 92.81 216 SER B CA 1
ATOM 4344 C C . SER B 1 216 ? 10.445 -33.719 -21.234 1 92.81 216 SER B C 1
ATOM 4346 O O . SER B 1 216 ? 10.117 -32.656 -21.719 1 92.81 216 SER B O 1
ATOM 4348 N N . ASN B 1 217 ? 11.633 -34.219 -21.203 1 91.69 217 ASN B N 1
ATOM 4349 C CA . ASN B 1 217 ? 12.711 -33.75 -22.078 1 91.69 217 ASN B CA 1
ATOM 4350 C C . ASN B 1 217 ? 13.219 -32.375 -21.641 1 91.69 217 ASN B C 1
ATOM 4352 O O . ASN B 1 217 ? 13.789 -31.656 -22.453 1 91.69 217 ASN B O 1
ATOM 4356 N N . ILE B 1 218 ? 12.891 -32.031 -20.484 1 92.75 218 ILE B N 1
ATOM 4357 C CA . ILE B 1 218 ? 13.539 -30.828 -19.984 1 92.75 218 ILE B CA 1
ATOM 4358 C C . ILE B 1 218 ? 14.242 -31.141 -18.656 1 92.75 218 ILE B C 1
ATOM 4360 O O . ILE B 1 218 ? 13.859 -32.062 -17.953 1 92.75 218 ILE B O 1
ATOM 4364 N N . LYS B 1 219 ? 15.32 -30.391 -18.5 1 92.75 219 LYS B N 1
ATOM 4365 C CA . LYS B 1 219 ? 16.062 -30.406 -17.234 1 92.75 219 LYS B CA 1
ATOM 4366 C C . LYS B 1 219 ? 16.219 -29 -16.672 1 92.75 219 LYS B C 1
ATOM 4368 O O . LYS B 1 219 ? 16.359 -28.031 -17.422 1 92.75 219 LYS B O 1
ATOM 4373 N N . CYS B 1 220 ? 16.203 -28.984 -15.414 1 93.06 220 CYS B N 1
ATOM 4374 C CA . CYS B 1 220 ? 16.344 -27.688 -14.773 1 93.06 220 CYS B CA 1
ATOM 4375 C C . CYS B 1 220 ? 17.438 -27.734 -13.703 1 93.06 220 CYS B C 1
ATOM 4377 O O . CYS B 1 220 ? 17.844 -28.812 -13.266 1 93.06 220 CYS B O 1
ATOM 4379 N N . TRP B 1 221 ? 17.953 -26.609 -13.359 1 91.94 221 TRP B N 1
ATOM 4380 C CA . TRP B 1 221 ? 18.891 -26.406 -12.266 1 91.94 221 TRP B CA 1
ATOM 4381 C C . TRP B 1 221 ? 18.25 -26.734 -10.922 1 91.94 221 TRP B C 1
ATOM 4383 O O . TRP B 1 221 ? 17.016 -26.656 -10.773 1 91.94 221 TRP B O 1
ATOM 4393 N N . ALA B 1 222 ? 19.078 -27.172 -10.031 1 86.75 222 ALA B N 1
ATOM 4394 C CA . ALA B 1 222 ? 18.578 -27.453 -8.688 1 86.75 222 ALA B CA 1
ATOM 4395 C C . ALA B 1 222 ? 17.984 -26.219 -8.055 1 86.75 222 ALA B C 1
ATOM 4397 O O . ALA B 1 222 ? 18.531 -25.125 -8.164 1 86.75 222 ALA B O 1
ATOM 4398 N N . ASN B 1 223 ? 16.797 -26.422 -7.398 1 89.81 223 ASN B N 1
ATOM 4399 C CA . ASN B 1 223 ? 16.125 -25.312 -6.738 1 89.81 223 ASN B CA 1
ATOM 4400 C C . ASN B 1 223 ? 15.828 -24.172 -7.719 1 89.81 223 ASN B C 1
ATOM 4402 O O . ASN B 1 223 ? 16.062 -23 -7.406 1 89.81 223 ASN B O 1
ATOM 4406 N N . SER B 1 224 ? 15.453 -24.594 -8.891 1 93.75 224 SER B N 1
ATOM 4407 C CA . SER B 1 224 ? 15.18 -23.641 -9.961 1 93.75 224 SER B CA 1
ATOM 4408 C C . SER B 1 224 ? 13.961 -22.781 -9.633 1 93.75 224 SER B C 1
ATOM 4410 O O . SER B 1 224 ? 12.906 -23.297 -9.281 1 93.75 224 SER B O 1
ATOM 4412 N N . PRO B 1 225 ? 14.172 -21.438 -9.75 1 95.12 225 PRO B N 1
ATOM 4413 C CA . PRO B 1 225 ? 12.953 -20.641 -9.719 1 95.12 225 PRO B CA 1
ATOM 4414 C C . PRO B 1 225 ? 11.969 -21.016 -10.82 1 95.12 225 PRO B C 1
ATOM 4416 O O . PRO B 1 225 ? 12.383 -21.438 -11.906 1 95.12 225 PRO B O 1
ATOM 4419 N N . LEU B 1 226 ? 10.688 -20.984 -10.508 1 97.19 226 LEU B N 1
ATOM 4420 C CA . LEU B 1 226 ? 9.617 -21.328 -11.445 1 97.19 226 LEU B CA 1
ATOM 4421 C C . LEU B 1 226 ? 8.609 -20.172 -11.547 1 97.19 226 LEU B C 1
ATOM 4423 O O . LEU B 1 226 ? 8.289 -19.531 -10.547 1 97.19 226 LEU B O 1
ATOM 4427 N N . ALA B 1 227 ? 8.164 -19.906 -12.695 1 97.75 227 ALA B N 1
ATOM 4428 C CA . ALA B 1 227 ? 7.082 -18.969 -12.977 1 97.75 227 ALA B CA 1
ATOM 4429 C C . ALA B 1 227 ? 6.27 -19.422 -14.188 1 97.75 227 ALA B C 1
ATOM 4431 O O . ALA B 1 227 ? 6.824 -19.906 -15.172 1 97.75 227 ALA B O 1
ATOM 4432 N N . ALA B 1 228 ? 4.98 -19.312 -14.125 1 97.25 228 ALA B N 1
ATOM 4433 C CA . ALA B 1 228 ? 4.094 -19.688 -15.219 1 97.25 228 ALA B CA 1
ATOM 4434 C C . ALA B 1 228 ? 3.074 -18.594 -15.508 1 97.25 228 ALA B C 1
ATOM 4436 O O . ALA B 1 228 ? 2.576 -17.953 -14.586 1 97.25 228 ALA B O 1
ATOM 4437 N N . THR B 1 229 ? 2.828 -18.391 -16.766 1 95.56 229 THR B N 1
ATOM 4438 C CA . THR B 1 229 ? 1.856 -17.359 -17.109 1 95.56 229 THR B CA 1
ATOM 4439 C C . THR B 1 229 ? 1.264 -17.609 -18.484 1 95.56 229 THR B C 1
ATOM 4441 O O . THR B 1 229 ? 1.847 -18.344 -19.297 1 95.56 229 THR B O 1
ATOM 4444 N N . HIS B 1 230 ? 0.074 -17.141 -18.625 1 92.62 230 HIS B N 1
ATOM 4445 C CA . HIS B 1 230 ? -0.515 -16.969 -19.953 1 92.62 230 HIS B CA 1
ATOM 4446 C C . HIS B 1 230 ? -0.301 -15.555 -20.484 1 92.62 230 HIS B C 1
ATOM 4448 O O . HIS B 1 230 ? 0.08 -14.656 -19.734 1 92.62 230 HIS B O 1
ATOM 4454 N N . ILE B 1 231 ? -0.39 -15.352 -21.734 1 83.12 231 ILE B N 1
ATOM 4455 C CA . ILE B 1 231 ? -0.409 -14.008 -22.312 1 83.12 231 ILE B CA 1
ATOM 4456 C C . ILE B 1 231 ? -1.845 -13.492 -22.359 1 83.12 231 ILE B C 1
ATOM 4458 O O . ILE B 1 231 ? -2.762 -14.227 -22.75 1 83.12 231 ILE B O 1
ATOM 4462 N N . ASN B 1 232 ? -2.5 -13.469 -21.328 1 60.47 232 ASN B N 1
ATOM 4463 C CA . ASN B 1 232 ? -3.93 -13.172 -21.344 1 60.47 232 ASN B CA 1
ATOM 4464 C C . ASN B 1 232 ? -4.219 -11.852 -22.062 1 60.47 232 ASN B C 1
ATOM 4466 O O . ASN B 1 232 ? -3.971 -10.781 -21.516 1 60.47 232 ASN B O 1
ATOM 4470 N N . LEU B 1 233 ? -3.885 -11.578 -23.328 1 50.66 233 LEU B N 1
ATOM 4471 C CA . LEU B 1 233 ? -4.641 -10.398 -23.734 1 50.66 233 LEU B CA 1
ATOM 4472 C C . LEU B 1 233 ? -6.137 -10.609 -23.516 1 50.66 233 LEU B C 1
ATOM 4474 O O . LEU B 1 233 ? -6.578 -11.734 -23.281 1 50.66 233 LEU B O 1
ATOM 4478 N N . ARG B 1 234 ? -6.914 -9.68 -24.25 1 44.62 234 ARG B N 1
ATOM 4479 C CA . ARG B 1 234 ? -8.336 -9.406 -24.062 1 44.62 234 ARG B CA 1
ATOM 4480 C C . ARG B 1 234 ? -9.133 -10.695 -23.922 1 44.62 234 ARG B C 1
ATOM 4482 O O . ARG B 1 234 ? -9.914 -10.852 -22.984 1 44.62 234 ARG B O 1
ATOM 4489 N N . ASP B 1 235 ? -9.578 -11.242 -25.031 1 42.03 235 ASP B N 1
ATOM 4490 C CA . ASP B 1 235 ? -10.852 -11.898 -25.312 1 42.03 235 ASP B CA 1
ATOM 4491 C C . ASP B 1 235 ? -10.812 -13.367 -24.891 1 42.03 235 ASP B C 1
ATOM 4493 O O . ASP B 1 235 ? -9.852 -14.078 -25.188 1 42.03 235 ASP B O 1
ATOM 4497 N N . GLU B 1 236 ? -11.445 -13.812 -23.688 1 46.22 236 GLU B N 1
ATOM 4498 C CA . GLU B 1 236 ? -11.844 -15.133 -23.203 1 46.22 236 GLU B CA 1
ATOM 4499 C C . GLU B 1 236 ? -11.688 -16.188 -24.297 1 46.22 236 GLU B C 1
ATOM 4501 O O . GLU B 1 236 ? -11.523 -17.375 -24 1 46.22 236 GLU B O 1
ATOM 4506 N N . GLY B 1 237 ? -12.039 -15.68 -25.422 1 45.34 237 GLY B N 1
ATOM 4507 C CA . GLY B 1 237 ? -12.523 -16.688 -26.359 1 45.34 237 GLY B CA 1
ATOM 4508 C C . GLY B 1 237 ? -11.422 -17.594 -26.875 1 45.34 237 GLY B C 1
ATOM 4509 O O . GLY B 1 237 ? -11.688 -18.688 -27.359 1 45.34 237 GLY B O 1
ATOM 4510 N N . ASP B 1 238 ? -10.336 -16.969 -27.312 1 48.91 238 ASP B N 1
ATOM 4511 C CA . ASP B 1 238 ? -9.578 -17.859 -28.188 1 48.91 238 ASP B CA 1
ATOM 4512 C C . ASP B 1 238 ? -8.57 -18.672 -27.375 1 48.91 238 ASP B C 1
ATOM 4514 O O . ASP B 1 238 ? -7.656 -18.125 -26.766 1 48.91 238 ASP B O 1
ATOM 4518 N N . MET B 1 239 ? -9.016 -19.766 -26.766 1 54.69 239 MET B N 1
ATOM 4519 C CA . MET B 1 239 ? -8.305 -20.906 -26.188 1 54.69 239 MET B CA 1
ATOM 4520 C C . MET B 1 239 ? -6.918 -21.047 -26.797 1 54.69 239 MET B C 1
ATOM 4522 O O . MET B 1 239 ? -6.238 -22.047 -26.594 1 54.69 239 MET B O 1
ATOM 4526 N N . LYS B 1 240 ? -6.527 -20.016 -27.531 1 61.97 240 LYS B N 1
ATOM 4527 C CA . LYS B 1 240 ? -5.371 -20.312 -28.375 1 61.97 240 LYS B CA 1
ATOM 4528 C C . LYS B 1 240 ? -4.078 -19.812 -27.719 1 61.97 240 LYS B C 1
ATOM 4530 O O . LYS B 1 240 ? -2.984 -20.188 -28.156 1 61.97 240 LYS B O 1
ATOM 4535 N N . GLU B 1 241 ? -4.25 -19.219 -26.484 1 80.5 241 GLU B N 1
ATOM 4536 C CA . GLU B 1 241 ? -2.936 -18.703 -26.094 1 80.5 241 GLU B CA 1
ATOM 4537 C C . GLU B 1 241 ? -2.191 -19.719 -25.219 1 80.5 241 GLU B C 1
ATOM 4539 O O . GLU B 1 241 ? -2.779 -20.312 -24.312 1 80.5 241 GLU B O 1
ATOM 4544 N N . PRO B 1 242 ? -0.96 -19.969 -25.531 1 91.25 242 PRO B N 1
ATOM 4545 C CA . PRO B 1 242 ? -0.157 -20.969 -24.844 1 91.25 242 PRO B CA 1
ATOM 4546 C C . PRO B 1 242 ? 0.175 -20.578 -23.406 1 91.25 242 PRO B C 1
ATOM 4548 O O . PRO B 1 242 ? 0.013 -19.422 -23.016 1 91.25 242 PRO B O 1
ATOM 4551 N N . LEU B 1 243 ? 0.39 -21.578 -22.703 1 95.19 243 LEU B N 1
ATOM 4552 C CA . LEU B 1 243 ? 0.989 -21.438 -21.375 1 95.19 243 LEU B CA 1
ATOM 4553 C C . LEU B 1 243 ? 2.512 -21.438 -21.469 1 95.19 243 LEU B C 1
ATOM 4555 O O . LEU B 1 243 ? 3.094 -22.266 -22.172 1 95.19 243 LEU B O 1
ATOM 4559 N N . TYR B 1 244 ? 3.166 -20.516 -20.766 1 96.44 244 TYR B N 1
ATOM 4560 C CA . TYR B 1 244 ? 4.621 -20.453 -20.703 1 96.44 244 TYR B CA 1
ATOM 4561 C C . TYR B 1 244 ? 5.133 -20.75 -19.297 1 96.44 244 TYR B C 1
ATOM 4563 O O . TYR B 1 244 ? 4.617 -20.219 -18.312 1 96.44 244 TYR B O 1
ATOM 4571 N N . LEU B 1 245 ? 6.07 -21.578 -19.266 1 97.88 245 LEU B N 1
ATOM 4572 C CA . LEU B 1 245 ? 6.773 -21.906 -18.031 1 97.88 245 LEU B CA 1
ATOM 4573 C C . LEU B 1 245 ? 8.234 -21.469 -18.094 1 97.88 245 LEU B C 1
ATOM 4575 O O . LEU B 1 245 ? 8.945 -21.812 -19.047 1 97.88 245 LEU B O 1
ATOM 4579 N N . TYR B 1 246 ? 8.641 -20.75 -17.109 1 97.5 246 TYR B N 1
ATOM 4580 C CA . TYR B 1 246 ? 10.016 -20.266 -16.984 1 97.5 246 TYR B CA 1
ATOM 4581 C C . TYR B 1 246 ? 10.758 -20.984 -15.875 1 97.5 246 TYR B C 1
ATOM 4583 O O . TYR B 1 246 ? 10.188 -21.25 -14.805 1 97.5 246 TYR B O 1
ATOM 4591 N N . TYR B 1 247 ? 11.992 -21.297 -16.141 1 96.31 247 TYR B N 1
ATOM 4592 C CA . TYR B 1 247 ? 12.883 -21.953 -15.188 1 96.31 247 TYR B CA 1
ATOM 4593 C C . TYR B 1 247 ? 14.344 -21.688 -15.539 1 96.31 247 TYR B C 1
ATOM 4595 O O . TYR B 1 247 ? 14.633 -20.984 -16.516 1 96.31 247 TYR B O 1
ATOM 4603 N N . VAL B 1 248 ? 15.227 -22.203 -14.727 1 95 248 VAL B N 1
ATOM 4604 C CA . VAL B 1 248 ? 16.656 -22.062 -14.992 1 95 248 VAL B CA 1
ATOM 4605 C C . VAL B 1 248 ? 17.203 -23.391 -15.531 1 95 248 VAL B C 1
ATOM 4607 O O . VAL B 1 248 ? 17.094 -24.422 -14.891 1 95 248 VAL B O 1
ATOM 4610 N N . HIS B 1 249 ? 17.781 -23.25 -16.594 1 93.69 249 HIS B N 1
ATOM 4611 C CA . HIS B 1 249 ? 18.438 -24.375 -17.25 1 93.69 249 HIS B CA 1
ATOM 4612 C C . HIS B 1 249 ? 19.734 -24.75 -16.531 1 93.69 249 HIS B C 1
ATOM 4614 O O . HIS B 1 249 ? 20.328 -23.922 -15.844 1 93.69 249 HIS B O 1
ATOM 4620 N N . PRO B 1 250 ? 20.172 -25.953 -16.734 1 90.62 250 PRO B N 1
ATOM 4621 C CA . PRO B 1 250 ? 21.406 -26.375 -16.094 1 90.62 250 PRO B CA 1
ATOM 4622 C C . PRO B 1 250 ? 22.609 -25.5 -16.469 1 90.62 250 PRO B C 1
ATOM 4624 O O . PRO B 1 250 ? 23.578 -25.438 -15.727 1 90.62 250 PRO B O 1
ATOM 4627 N N . ASN B 1 251 ? 22.547 -24.797 -17.469 1 88.31 251 ASN B N 1
ATOM 4628 C CA . ASN B 1 251 ? 23.625 -23.891 -17.859 1 88.31 251 ASN B CA 1
ATOM 4629 C C . ASN B 1 251 ? 23.469 -22.531 -17.219 1 88.31 251 ASN B C 1
ATOM 4631 O O . ASN B 1 251 ? 24.125 -21.562 -17.609 1 88.31 251 ASN B O 1
ATOM 4635 N N . GLN B 1 252 ? 22.469 -22.453 -16.375 1 89 252 GLN B N 1
ATOM 4636 C CA . GLN B 1 252 ? 22.281 -21.297 -15.508 1 89 252 GLN B CA 1
ATOM 4637 C C . GLN B 1 252 ? 21.703 -20.125 -16.281 1 89 252 GLN B C 1
ATOM 4639 O O . GLN B 1 252 ? 22.047 -18.969 -16.016 1 89 252 GLN B O 1
ATOM 4644 N N . ARG B 1 253 ? 20.891 -20.484 -17.234 1 92.38 253 ARG B N 1
ATOM 4645 C CA . ARG B 1 253 ? 20.141 -19.469 -17.984 1 92.38 253 ARG B CA 1
ATOM 4646 C C . ARG B 1 253 ? 18.641 -19.625 -17.766 1 92.38 253 ARG B C 1
ATOM 4648 O O . ARG B 1 253 ? 18.125 -20.734 -17.641 1 92.38 253 ARG B O 1
ATOM 4655 N N . ILE B 1 254 ? 18 -18.453 -17.766 1 94.62 254 ILE B N 1
ATOM 4656 C CA . ILE B 1 254 ? 16.547 -18.5 -17.688 1 94.62 254 ILE B CA 1
ATOM 4657 C C . ILE B 1 254 ? 15.984 -18.891 -19.062 1 94.62 254 ILE B C 1
ATOM 4659 O O . ILE B 1 254 ? 16.328 -18.297 -20.078 1 94.62 254 ILE B O 1
ATOM 4663 N N . VAL B 1 255 ? 15.133 -19.922 -19.094 1 96.5 255 VAL B N 1
ATOM 4664 C CA . VAL B 1 255 ? 14.516 -20.406 -20.328 1 96.5 255 VAL B CA 1
ATOM 4665 C C . VAL B 1 255 ? 13.008 -20.5 -20.141 1 96.5 255 VAL B C 1
ATOM 4667 O O . VAL B 1 255 ? 12.508 -20.469 -19.016 1 96.5 255 VAL B O 1
ATOM 4670 N N . ARG B 1 256 ? 12.305 -20.547 -21.25 1 97.12 256 ARG B N 1
ATOM 4671 C CA . ARG B 1 256 ? 10.875 -20.828 -21.25 1 97.12 256 ARG B CA 1
ATOM 4672 C C . ARG B 1 256 ? 10.555 -22.047 -22.109 1 97.12 256 ARG B C 1
ATOM 4674 O O . ARG B 1 256 ? 11.25 -22.328 -23.078 1 97.12 256 ARG B O 1
ATOM 4681 N N . VAL B 1 257 ? 9.547 -22.734 -21.688 1 97 257 VAL B N 1
ATOM 4682 C CA . VAL B 1 257 ? 8.914 -23.797 -22.469 1 97 257 VAL B CA 1
ATOM 4683 C C . VAL B 1 257 ? 7.418 -23.5 -22.594 1 97 257 VAL B C 1
ATOM 4685 O O . VAL B 1 257 ? 6.812 -22.922 -21.703 1 97 257 VAL B O 1
ATOM 4688 N N . LYS B 1 258 ? 6.855 -23.859 -23.688 1 95.12 258 LYS B N 1
ATOM 4689 C CA . LYS B 1 258 ? 5.461 -23.516 -23.969 1 95.12 258 LYS B CA 1
ATOM 4690 C C . LYS B 1 258 ? 4.586 -24.766 -23.984 1 95.12 258 LYS B C 1
ATOM 4692 O O . LYS B 1 258 ? 5.008 -25.828 -24.469 1 95.12 258 LYS B O 1
ATOM 4697 N N . TYR B 1 259 ? 3.451 -24.641 -23.453 1 95.06 259 TYR B N 1
ATOM 4698 C CA . TYR B 1 259 ? 2.373 -25.609 -23.547 1 95.06 259 TYR B CA 1
ATOM 4699 C C . TYR B 1 259 ? 1.292 -25.125 -24.516 1 95.06 259 TYR B C 1
ATOM 4701 O O . TYR B 1 259 ? 0.705 -24.062 -24.312 1 95.06 259 TYR B O 1
ATOM 4709 N N . GLU B 1 260 ? 0.974 -25.922 -25.453 1 92.94 260 GLU B N 1
ATOM 4710 C CA . GLU B 1 260 ? -0.055 -25.625 -26.438 1 92.94 260 GLU B CA 1
ATOM 4711 C C . GLU B 1 260 ? -1.366 -26.328 -26.109 1 92.94 260 GLU B C 1
ATOM 4713 O O . GLU B 1 260 ? -1.452 -27.562 -26.172 1 92.94 260 GLU B O 1
ATOM 4718 N N . TYR B 1 261 ? -2.238 -25.531 -25.859 1 91 261 TYR B N 1
ATOM 4719 C CA . TYR B 1 261 ? -3.523 -26.094 -25.438 1 91 261 TYR B CA 1
ATOM 4720 C C . TYR B 1 261 ? -4.195 -26.828 -26.594 1 91 261 TYR B C 1
ATOM 4722 O O . TYR B 1 261 ? -4.891 -27.828 -26.375 1 91 261 TYR B O 1
ATOM 4730 N N . GLY B 1 262 ? -4.129 -26.328 -27.766 1 87.81 262 GLY B N 1
ATOM 4731 C CA . GLY B 1 262 ? -4.738 -26.984 -28.922 1 87.81 262 GLY B CA 1
ATOM 4732 C C . GLY B 1 262 ? -4.316 -28.438 -29.078 1 87.81 262 GLY B C 1
ATOM 4733 O O . GLY B 1 262 ? -5.156 -29.312 -29.281 1 87.81 262 GLY B O 1
ATOM 4734 N N . GLN B 1 263 ? -3.08 -28.719 -28.906 1 89.69 263 GLN B N 1
ATOM 4735 C CA . GLN B 1 263 ? -2.533 -30.047 -29.094 1 89.69 263 GLN B CA 1
ATOM 4736 C C . GLN B 1 263 ? -2.303 -30.75 -27.766 1 89.69 263 GLN B C 1
ATOM 4738 O O . GLN B 1 263 ? -1.978 -31.938 -27.719 1 89.69 263 GLN B O 1
ATOM 4743 N N . ASP B 1 264 ? -2.396 -29.953 -26.688 1 90.81 264 ASP B N 1
ATOM 4744 C CA . ASP B 1 264 ? -2.182 -30.484 -25.359 1 90.81 264 ASP B CA 1
ATOM 4745 C C . ASP B 1 264 ? -0.765 -31.031 -25.203 1 90.81 264 ASP B C 1
ATOM 4747 O O . ASP B 1 264 ? -0.578 -32.156 -24.75 1 90.81 264 ASP B O 1
ATOM 4751 N N . VAL B 1 265 ? 0.171 -30.297 -25.547 1 94 265 VAL B N 1
ATOM 4752 C CA . VAL B 1 265 ? 1.55 -30.781 -25.531 1 94 265 VAL B CA 1
ATOM 4753 C C . VAL B 1 265 ? 2.48 -29.656 -25.094 1 94 265 VAL B C 1
ATOM 4755 O O . VAL B 1 265 ? 2.271 -28.484 -25.453 1 94 265 VAL B O 1
ATOM 4758 N N . TRP B 1 266 ? 3.459 -30.031 -24.406 1 96.88 266 TRP B N 1
ATOM 4759 C CA . TRP B 1 266 ? 4.598 -29.156 -24.109 1 96.88 266 TRP B CA 1
ATOM 4760 C C . TRP B 1 266 ? 5.586 -29.156 -25.281 1 96.88 266 TRP B C 1
ATOM 4762 O O . TRP B 1 266 ? 6.023 -30.219 -25.734 1 96.88 266 TRP B O 1
ATOM 4772 N N . ARG B 1 267 ? 6.023 -28.016 -25.734 1 94.5 267 ARG B N 1
ATOM 4773 C CA . ARG B 1 267 ? 6.973 -27.906 -26.844 1 94.5 267 ARG B CA 1
ATOM 4774 C C . ARG B 1 267 ? 8.406 -27.875 -26.328 1 94.5 267 ARG B C 1
ATOM 4776 O O . ARG B 1 267 ? 9.109 -26.875 -26.469 1 94.5 267 ARG B O 1
ATOM 4783 N N . THR B 1 268 ? 8.828 -28.969 -25.953 1 94.19 268 THR B N 1
ATOM 4784 C CA . THR B 1 268 ? 10.117 -29.094 -25.266 1 94.19 268 THR B CA 1
ATOM 4785 C C . THR B 1 268 ? 11.266 -29.047 -26.266 1 94.19 268 THR B C 1
ATOM 4787 O O . THR B 1 268 ? 12.422 -28.844 -25.891 1 94.19 268 THR B O 1
ATOM 4790 N N . SER B 1 269 ? 11.023 -29.188 -27.5 1 90.88 269 SER B N 1
ATOM 4791 C CA . SER B 1 269 ? 12.047 -29.078 -28.531 1 90.88 269 SER B CA 1
ATOM 4792 C C . SER B 1 269 ? 12.336 -27.609 -28.859 1 90.88 269 SER B C 1
ATOM 4794 O O . SER B 1 269 ? 13.336 -27.297 -29.516 1 90.88 269 SER B O 1
ATOM 4796 N N . SER B 1 270 ? 11.539 -26.797 -28.359 1 90.75 270 SER B N 1
ATOM 4797 C CA . SER B 1 270 ? 11.664 -25.391 -28.688 1 90.75 270 SER B CA 1
ATOM 4798 C C . SER B 1 270 ? 11.836 -24.531 -27.438 1 90.75 270 SER B C 1
ATOM 4800 O O . SER B 1 270 ? 11.266 -23.453 -27.328 1 90.75 270 SER B O 1
ATOM 4802 N N . ILE B 1 271 ? 12.508 -25.047 -26.594 1 94.12 271 ILE B N 1
ATOM 4803 C CA . ILE B 1 271 ? 12.867 -24.281 -25.406 1 94.12 271 ILE B CA 1
ATOM 4804 C C . ILE B 1 271 ? 13.664 -23.031 -25.828 1 94.12 271 ILE B C 1
ATOM 4806 O O . ILE B 1 271 ? 14.523 -23.109 -26.703 1 94.12 271 ILE B O 1
ATOM 4810 N N . SER B 1 272 ? 13.391 -22 -25.141 1 95.88 272 SER B N 1
ATOM 4811 C CA . SER B 1 272 ? 14 -20.734 -25.547 1 95.88 272 SER B CA 1
ATOM 4812 C C . SER B 1 272 ? 14.617 -20.016 -24.359 1 95.88 272 SER B C 1
ATOM 4814 O O . SER B 1 272 ? 13.984 -19.875 -23.312 1 95.88 272 SER B O 1
ATOM 4816 N N . GLN B 1 273 ? 15.828 -19.594 -24.594 1 95.44 273 GLN B N 1
ATOM 4817 C CA . GLN B 1 273 ? 16.484 -18.766 -23.578 1 95.44 273 GLN B CA 1
ATOM 4818 C C . GLN B 1 273 ? 16.016 -17.312 -23.656 1 95.44 273 GLN B C 1
ATOM 4820 O O . GLN B 1 273 ? 15.836 -16.781 -24.75 1 95.44 273 GLN B O 1
ATOM 4825 N N . VAL B 1 274 ? 15.828 -16.781 -22.547 1 95 274 VAL B N 1
ATOM 4826 C CA . VAL B 1 274 ? 15.312 -15.414 -22.469 1 95 274 VAL B CA 1
ATOM 4827 C C . VAL B 1 274 ? 16.406 -14.43 -22.875 1 95 274 VAL B C 1
ATOM 4829 O O . VAL B 1 274 ? 16.141 -13.461 -23.594 1 95 274 VAL B O 1
ATOM 4832 N N . ASN B 1 275 ? 17.594 -14.656 -22.375 1 90.12 275 ASN B N 1
ATOM 4833 C CA . ASN B 1 275 ? 18.781 -13.859 -22.672 1 90.12 275 ASN B CA 1
ATOM 4834 C C . ASN B 1 275 ? 20.062 -14.633 -22.406 1 90.12 275 ASN B C 1
ATOM 4836 O O . ASN B 1 275 ? 20.016 -15.82 -22.078 1 90.12 275 ASN B O 1
ATOM 4840 N N . ASN B 1 276 ? 21.188 -13.859 -22.531 1 87.25 276 ASN B N 1
ATOM 4841 C CA . ASN B 1 276 ? 22.469 -14.539 -22.406 1 87.25 276 ASN B CA 1
ATOM 4842 C C . ASN B 1 276 ? 23.047 -14.383 -20.984 1 87.25 276 ASN B C 1
ATOM 4844 O O . ASN B 1 276 ? 24.141 -14.875 -20.703 1 87.25 276 ASN B O 1
ATOM 4848 N N . ARG B 1 277 ? 22.25 -13.867 -20.188 1 85.44 277 ARG B N 1
ATOM 4849 C CA . ARG B 1 277 ? 22.75 -13.641 -18.828 1 85.44 277 ARG B CA 1
ATOM 4850 C C . ARG B 1 277 ? 22.719 -14.93 -18.016 1 85.44 277 ARG B C 1
ATOM 4852 O O . ARG B 1 277 ? 21.75 -15.695 -18.078 1 85.44 277 ARG B O 1
ATOM 4859 N N . ARG B 1 278 ? 23.797 -15.109 -17.297 1 83.94 278 ARG B N 1
ATOM 4860 C CA . ARG B 1 278 ? 23.844 -16.234 -16.375 1 83.94 278 ARG B CA 1
ATOM 4861 C C . ARG B 1 278 ? 23.297 -15.82 -15 1 83.94 278 ARG B C 1
ATOM 4863 O O . ARG B 1 278 ? 23.547 -14.711 -14.531 1 83.94 278 ARG B O 1
ATOM 4870 N N . VAL B 1 279 ? 22.562 -16.734 -14.516 1 81.19 279 VAL B N 1
ATOM 4871 C CA . VAL B 1 279 ? 22.078 -16.531 -13.156 1 81.19 279 VAL B CA 1
ATOM 4872 C C . VAL B 1 279 ? 23.109 -17.047 -12.156 1 81.19 279 VAL B C 1
ATOM 4874 O O . VAL B 1 279 ? 23.578 -18.188 -12.266 1 81.19 279 VAL B O 1
ATOM 4877 N N . PRO B 1 280 ? 23.688 -16.156 -11.273 1 65.38 280 PRO B N 1
ATOM 4878 C CA . PRO B 1 280 ? 24.859 -16.469 -10.438 1 65.38 280 PRO B CA 1
ATOM 4879 C C . PRO B 1 280 ? 24.531 -17.453 -9.312 1 65.38 280 PRO B C 1
ATOM 4881 O O . PRO B 1 280 ? 25.422 -18.109 -8.789 1 65.38 280 PRO B O 1
ATOM 4884 N N . ALA B 1 281 ? 23.422 -17.328 -8.648 1 66.19 281 ALA B N 1
ATOM 4885 C CA . ALA B 1 281 ? 23.188 -18.062 -7.414 1 66.19 281 ALA B CA 1
ATOM 4886 C C . ALA B 1 281 ? 21.922 -18.906 -7.508 1 66.19 281 ALA B C 1
ATOM 4888 O O . ALA B 1 281 ? 21.016 -18.594 -8.289 1 66.19 281 ALA B O 1
ATOM 4889 N N . GLN B 1 282 ? 22.172 -19.859 -6.477 1 60.84 282 GLN B N 1
ATOM 4890 C CA . GLN B 1 282 ? 21.031 -20.75 -6.199 1 60.84 282 GLN B CA 1
ATOM 4891 C C . GLN B 1 282 ? 19.984 -20.047 -5.352 1 60.84 282 GLN B C 1
ATOM 4893 O O . GLN B 1 282 ? 20.281 -19.078 -4.645 1 60.84 282 GLN B O 1
ATOM 4898 N N . HIS B 1 283 ? 18.859 -19.984 -5.574 1 58.84 283 HIS B N 1
ATOM 4899 C CA . HIS B 1 283 ? 17.719 -19.5 -4.809 1 58.84 283 HIS B CA 1
ATOM 4900 C C . HIS B 1 283 ? 17.266 -18.125 -5.293 1 58.84 283 HIS B C 1
ATOM 4902 O O . HIS B 1 283 ? 17.141 -17.188 -4.5 1 58.84 283 HIS B O 1
ATOM 4908 N N . LEU B 1 284 ? 17.156 -18.125 -6.449 1 78.88 284 LEU B N 1
ATOM 4909 C CA . LEU B 1 284 ? 16.594 -16.984 -7.156 1 78.88 284 LEU B CA 1
ATOM 4910 C C . LEU B 1 284 ? 15.078 -17.141 -7.309 1 78.88 284 LEU B C 1
ATOM 4912 O O . LEU B 1 284 ? 14.562 -18.266 -7.348 1 78.88 284 LEU B O 1
ATOM 4916 N N . TRP B 1 285 ? 14.461 -16.031 -7.027 1 92 285 TRP B N 1
ATOM 4917 C CA . TRP B 1 285 ? 13.055 -15.922 -7.391 1 92 285 TRP B CA 1
ATOM 4918 C C . TRP B 1 285 ? 12.883 -15.188 -8.719 1 92 285 TRP B C 1
ATOM 4920 O O . TRP B 1 285 ? 13.609 -14.227 -8.992 1 92 285 TRP B O 1
ATOM 4930 N N . ILE B 1 286 ? 11.969 -15.812 -9.57 1 95.81 286 ILE B N 1
ATOM 4931 C CA . ILE B 1 286 ? 11.617 -15.086 -10.789 1 95.81 286 ILE B CA 1
ATOM 4932 C C . ILE B 1 286 ? 10.117 -14.82 -10.82 1 95.81 286 ILE B C 1
ATOM 4934 O O . ILE B 1 286 ? 9.336 -15.578 -10.242 1 95.81 286 ILE B O 1
ATOM 4938 N N . SER B 1 287 ? 9.773 -13.719 -11.352 1 97.38 287 SER B N 1
ATOM 4939 C CA . SER B 1 287 ? 8.383 -13.359 -11.648 1 97.38 287 SER B CA 1
ATOM 4940 C C . SER B 1 287 ? 8.234 -12.891 -13.094 1 97.38 287 SER B C 1
ATOM 4942 O O . SER B 1 287 ? 9.164 -12.32 -13.664 1 97.38 287 SER B O 1
ATOM 4944 N N . VAL B 1 288 ? 7.09 -13.266 -13.68 1 97.44 288 VAL B N 1
ATOM 4945 C CA . VAL B 1 288 ? 6.875 -12.945 -15.086 1 97.44 288 VAL B CA 1
ATOM 4946 C C . VAL B 1 288 ? 5.586 -12.148 -15.25 1 97.44 288 VAL B C 1
ATOM 4948 O O . VAL B 1 288 ? 4.594 -12.414 -14.562 1 97.44 288 VAL B O 1
ATOM 4951 N N . VAL B 1 289 ? 5.664 -11.117 -16.125 1 96.44 289 VAL B N 1
ATOM 4952 C CA . VAL B 1 289 ? 4.531 -10.234 -16.406 1 96.44 289 VAL B CA 1
ATOM 4953 C C . VAL B 1 289 ? 4.309 -10.125 -17.906 1 96.44 289 VAL B C 1
ATOM 4955 O O . VAL B 1 289 ? 5.18 -9.656 -18.641 1 96.44 289 VAL B O 1
ATOM 4958 N N . PRO B 1 290 ? 3.125 -10.641 -18.359 1 94.5 290 PRO B N 1
ATOM 4959 C CA . PRO B 1 290 ? 2.805 -10.391 -19.766 1 94.5 290 PRO B CA 1
ATOM 4960 C C . PRO B 1 290 ? 2.686 -8.898 -20.094 1 94.5 290 PRO B C 1
ATOM 4962 O O . PRO B 1 290 ? 2.016 -8.164 -19.359 1 94.5 290 PRO B O 1
ATOM 4965 N N . VAL B 1 291 ? 3.33 -8.508 -21.125 1 93.44 291 VAL B N 1
ATOM 4966 C CA . VAL B 1 291 ? 3.336 -7.102 -21.531 1 93.44 291 VAL B CA 1
ATOM 4967 C C . VAL B 1 291 ? 2.324 -6.879 -22.656 1 93.44 291 VAL B C 1
ATOM 4969 O O . VAL B 1 291 ? 1.509 -5.957 -22.594 1 93.44 291 VAL B O 1
ATOM 4972 N N . ASP B 1 292 ? 2.393 -7.719 -23.625 1 89.62 292 ASP B N 1
ATOM 4973 C CA . ASP B 1 292 ? 1.462 -7.742 -24.75 1 89.62 292 ASP B CA 1
ATOM 4974 C C . ASP B 1 292 ? 1.37 -9.141 -25.359 1 89.62 292 ASP B C 1
ATOM 4976 O O . ASP B 1 292 ? 1.71 -10.133 -24.703 1 89.62 292 ASP B O 1
ATOM 4980 N N . ALA B 1 293 ? 0.912 -9.234 -26.594 1 87.5 293 ALA B N 1
ATOM 4981 C CA . ALA B 1 293 ? 0.633 -10.531 -27.203 1 87.5 293 ALA B CA 1
ATOM 4982 C C . ALA B 1 293 ? 1.926 -11.273 -27.531 1 87.5 293 ALA B C 1
ATOM 4984 O O . ALA B 1 293 ? 1.909 -12.484 -27.766 1 87.5 293 ALA B O 1
ATOM 4985 N N . THR B 1 294 ? 3.074 -10.586 -27.516 1 91.94 294 THR B N 1
ATOM 4986 C CA . THR B 1 294 ? 4.285 -11.234 -28 1 91.94 294 THR B CA 1
ATOM 4987 C C . THR B 1 294 ? 5.434 -11.062 -27.016 1 91.94 294 THR B C 1
ATOM 4989 O O . THR B 1 294 ? 6.574 -11.422 -27.312 1 91.94 294 THR B O 1
ATOM 4992 N N . ARG B 1 295 ? 5.113 -10.562 -25.875 1 94.56 295 ARG B N 1
ATOM 4993 C CA . ARG B 1 295 ? 6.227 -10.258 -24.969 1 94.56 295 ARG B CA 1
ATOM 4994 C C . ARG B 1 295 ? 5.852 -10.523 -23.516 1 94.56 295 ARG B C 1
ATOM 4996 O O . ARG B 1 295 ? 4.746 -10.195 -23.094 1 94.56 295 ARG B O 1
ATOM 5003 N N . ILE B 1 296 ? 6.73 -11.125 -22.828 1 96.38 296 ILE B N 1
ATOM 5004 C CA . ILE B 1 296 ? 6.68 -11.312 -21.375 1 96.38 296 ILE B CA 1
ATOM 5005 C C . ILE B 1 296 ? 7.957 -10.766 -20.734 1 96.38 296 ILE B C 1
ATOM 5007 O O . ILE B 1 296 ? 9.062 -11.016 -21.234 1 96.38 296 ILE B O 1
ATOM 5011 N N . ASP B 1 297 ? 7.855 -10.016 -19.734 1 97 297 ASP B N 1
ATOM 5012 C CA . ASP B 1 297 ? 9.023 -9.57 -18.984 1 97 297 ASP B CA 1
ATOM 5013 C C . ASP B 1 297 ? 9.289 -10.477 -17.781 1 97 297 ASP B C 1
ATOM 5015 O O . ASP B 1 297 ? 8.352 -10.906 -17.109 1 97 297 ASP B O 1
ATOM 5019 N N . VAL B 1 298 ? 10.508 -10.727 -17.578 1 96.81 298 VAL B N 1
ATOM 5020 C CA . VAL B 1 298 ? 10.977 -11.539 -16.469 1 96.81 298 VAL B CA 1
ATOM 5021 C C . VAL B 1 298 ? 11.703 -10.656 -15.453 1 96.81 298 VAL B C 1
ATOM 5023 O O . VAL B 1 298 ? 12.609 -9.906 -15.812 1 96.81 298 VAL B O 1
ATOM 5026 N N . PHE B 1 299 ? 11.352 -10.828 -14.211 1 96.38 299 PHE B N 1
ATOM 5027 C CA . PHE B 1 299 ? 11.953 -10.047 -13.133 1 96.38 299 PHE B CA 1
ATOM 5028 C C . PHE B 1 299 ? 12.703 -10.953 -12.172 1 96.38 299 PHE B C 1
ATOM 5030 O O . PHE B 1 299 ? 12.227 -12.031 -11.812 1 96.38 299 PHE B O 1
ATOM 5037 N N . TYR B 1 300 ? 13.883 -10.508 -11.734 1 94.69 300 TYR B N 1
ATOM 5038 C CA . TYR B 1 300 ? 14.625 -11.156 -10.656 1 94.69 300 TYR B CA 1
ATOM 5039 C C . TYR B 1 300 ? 15.672 -10.219 -10.078 1 94.69 300 TYR B C 1
ATOM 5041 O O . TYR B 1 300 ? 15.953 -9.164 -10.648 1 94.69 300 TYR B O 1
ATOM 5049 N N . PHE B 1 301 ? 16.188 -10.594 -8.914 1 92 301 PHE B N 1
ATOM 5050 C CA . PHE B 1 301 ? 17.297 -9.844 -8.312 1 92 301 PHE B CA 1
ATOM 5051 C C . PHE B 1 301 ? 18.625 -10.562 -8.539 1 92 301 PHE B C 1
ATOM 5053 O O . PHE B 1 301 ? 18.703 -11.781 -8.367 1 92 301 PHE B O 1
ATOM 5060 N N . GLU B 1 302 ? 19.609 -9.75 -8.805 1 87.69 302 GLU B N 1
ATOM 5061 C CA . GLU B 1 302 ? 20.984 -10.25 -8.844 1 87.69 302 GLU B CA 1
ATOM 5062 C C . GLU B 1 302 ? 21.594 -10.297 -7.449 1 87.69 302 GLU B C 1
ATOM 5064 O O . GLU B 1 302 ? 21.016 -9.781 -6.492 1 87.69 302 GLU B O 1
ATOM 5069 N N . ASN B 1 303 ? 22.703 -10.906 -7.453 1 81 303 ASN B N 1
ATOM 5070 C CA . ASN B 1 303 ? 23.422 -10.992 -6.18 1 81 303 ASN B CA 1
ATOM 5071 C C . ASN B 1 303 ? 23.812 -9.609 -5.664 1 81 303 ASN B C 1
ATOM 5073 O O . ASN B 1 303 ? 23.922 -9.406 -4.453 1 81 303 ASN B O 1
ATOM 5077 N N . SER B 1 304 ? 23.953 -8.742 -6.512 1 79.75 304 SER B N 1
ATOM 5078 C CA . SER B 1 304 ? 24.344 -7.383 -6.156 1 79.75 304 SER B CA 1
ATOM 5079 C C . SER B 1 304 ? 23.188 -6.645 -5.484 1 79.75 304 SER B C 1
ATOM 5081 O O . SER B 1 304 ? 23.391 -5.574 -4.902 1 79.75 304 SER B O 1
ATOM 5083 N N . GLY B 1 305 ? 22.016 -7.273 -5.633 1 83.44 305 GLY B N 1
ATOM 5084 C CA . GLY B 1 305 ? 20.859 -6.582 -5.09 1 83.44 305 GLY B CA 1
ATOM 5085 C C . GLY B 1 305 ? 20.125 -5.746 -6.121 1 83.44 305 GLY B C 1
ATOM 5086 O O . GLY B 1 305 ? 19.125 -5.086 -5.801 1 83.44 305 GLY B O 1
ATOM 5087 N N . GLU B 1 306 ? 20.578 -5.82 -7.273 1 87.56 306 GLU B N 1
ATOM 5088 C CA . GLU B 1 306 ? 19.953 -5.066 -8.359 1 87.56 306 GLU B CA 1
ATOM 5089 C C . GLU B 1 306 ? 18.75 -5.82 -8.938 1 87.56 306 GLU B C 1
ATOM 5091 O O . GLU B 1 306 ? 18.828 -7.023 -9.188 1 87.56 306 GLU B O 1
ATOM 5096 N N . LEU B 1 307 ? 17.656 -5.098 -9.148 1 92.19 307 LEU B N 1
ATOM 5097 C CA . LEU B 1 307 ? 16.484 -5.645 -9.82 1 92.19 307 LEU B CA 1
ATOM 5098 C C . LEU B 1 307 ? 16.688 -5.672 -11.328 1 92.19 307 LEU B C 1
ATOM 5100 O O . LEU B 1 307 ? 16.969 -4.641 -11.945 1 92.19 307 LEU B O 1
ATOM 5104 N N . VAL B 1 308 ? 16.531 -6.832 -11.875 1 92.94 308 VAL B N 1
ATOM 5105 C CA . VAL B 1 308 ? 16.688 -7.035 -13.312 1 92.94 308 VAL B CA 1
ATOM 5106 C C . VAL B 1 308 ? 15.32 -7.258 -13.953 1 92.94 308 VAL B C 1
ATOM 5108 O O . VAL B 1 308 ? 14.484 -7.98 -13.414 1 92.94 308 VAL B O 1
ATOM 5111 N N . GLN B 1 309 ? 15.125 -6.648 -15.047 1 94.69 309 GLN B N 1
ATOM 5112 C CA . GLN B 1 309 ? 13.977 -6.82 -15.922 1 94.69 309 GLN B CA 1
ATOM 5113 C C . GLN B 1 309 ? 14.414 -7.23 -17.328 1 94.69 309 GLN B C 1
ATOM 5115 O O . GLN B 1 309 ? 15.094 -6.473 -18.016 1 94.69 309 GLN B O 1
ATOM 5120 N N . LEU B 1 310 ? 14.039 -8.461 -17.75 1 94.88 310 LEU B N 1
ATOM 5121 C CA . LEU B 1 310 ? 14.375 -8.992 -19.062 1 94.88 310 LEU B CA 1
ATOM 5122 C C . LEU B 1 310 ? 13.133 -9.07 -19.953 1 94.88 310 LEU B C 1
ATOM 5124 O O . LEU B 1 310 ? 12.086 -9.555 -19.516 1 94.88 310 LEU B O 1
ATOM 5128 N N . SER B 1 311 ? 13.328 -8.586 -21.141 1 94.94 311 SER B N 1
ATOM 5129 C CA . SER B 1 311 ? 12.266 -8.727 -22.141 1 94.94 311 SER B CA 1
ATOM 5130 C C . SER B 1 311 ? 12.406 -10.031 -22.906 1 94.94 311 SER B C 1
ATOM 5132 O O . SER B 1 311 ? 13.453 -10.297 -23.5 1 94.94 311 SER B O 1
ATOM 5134 N N . ASP B 1 312 ? 11.406 -10.805 -22.875 1 96.62 312 ASP B N 1
ATOM 5135 C CA . ASP B 1 312 ? 11.359 -12.047 -23.641 1 96.62 312 ASP B CA 1
ATOM 5136 C C . ASP B 1 312 ? 10.438 -11.914 -24.844 1 96.62 312 ASP B C 1
ATOM 5138 O O . ASP B 1 312 ? 9.211 -11.836 -24.688 1 96.62 312 ASP B O 1
ATOM 5142 N N . ASP B 1 313 ? 11.016 -11.945 -25.984 1 95.12 313 ASP B N 1
ATOM 5143 C CA . ASP B 1 313 ? 10.273 -11.922 -27.25 1 95.12 313 ASP B CA 1
ATOM 5144 C C . ASP B 1 313 ? 9.789 -13.32 -27.625 1 95.12 313 ASP B C 1
ATOM 5146 O O . ASP B 1 313 ? 10.586 -14.164 -28.031 1 95.12 313 ASP B O 1
ATOM 5150 N N . LEU B 1 314 ? 8.547 -13.484 -27.625 1 93.69 314 LEU B N 1
ATOM 5151 C CA . LEU B 1 314 ? 7.953 -14.805 -27.812 1 93.69 314 LEU B CA 1
ATOM 5152 C C . LEU B 1 314 ? 7.973 -15.219 -29.281 1 93.69 314 LEU B C 1
ATOM 5154 O O . LEU B 1 314 ? 7.746 -16.391 -29.594 1 93.69 314 LEU B O 1
ATOM 5158 N N . THR B 1 315 ? 8.18 -14.312 -30.125 1 91.12 315 THR B N 1
ATOM 5159 C CA . THR B 1 315 ? 8.234 -14.617 -31.547 1 91.12 315 THR B CA 1
ATOM 5160 C C . THR B 1 315 ? 9.578 -15.227 -31.922 1 91.12 315 THR B C 1
ATOM 5162 O O . THR B 1 315 ? 9.734 -15.773 -33 1 91.12 315 THR B O 1
ATOM 5165 N N . GLN B 1 316 ? 10.477 -15.148 -30.984 1 89.62 316 GLN B N 1
ATOM 5166 C CA . GLN B 1 316 ? 11.812 -15.688 -31.203 1 89.62 316 GLN B CA 1
ATOM 5167 C C . GLN B 1 316 ? 12.07 -16.891 -30.312 1 89.62 316 GLN B C 1
ATOM 5169 O O . GLN B 1 316 ? 11.609 -16.953 -29.172 1 89.62 316 GLN B O 1
ATOM 5174 N N . THR B 1 317 ? 12.672 -17.844 -30.953 1 90.69 317 THR B N 1
ATOM 5175 C CA . THR B 1 317 ? 13.172 -19 -30.219 1 90.69 317 THR B CA 1
ATOM 5176 C C . THR B 1 317 ? 14.695 -19.047 -30.25 1 90.69 317 THR B C 1
ATOM 5178 O O . THR B 1 317 ? 15.297 -19.078 -31.328 1 90.69 317 THR B O 1
ATOM 5181 N N . LYS B 1 318 ? 15.266 -19.031 -29.047 1 90.12 318 LYS B N 1
ATOM 5182 C CA . LYS B 1 318 ? 16.703 -19.125 -28.875 1 90.12 318 LYS B CA 1
ATOM 5183 C C . LYS B 1 318 ? 17.094 -20.328 -28.016 1 90.12 318 LYS B C 1
ATOM 5185 O O . LYS B 1 318 ? 16.875 -20.344 -26.812 1 90.12 318 LYS B O 1
ATOM 5190 N N . PRO B 1 319 ? 17.656 -21.281 -28.703 1 88.62 319 PRO B N 1
ATOM 5191 C CA . PRO B 1 319 ? 18.062 -22.438 -27.906 1 88.62 319 PRO B CA 1
ATOM 5192 C C . PRO B 1 319 ? 19.094 -22.094 -26.844 1 88.62 319 PRO B C 1
ATOM 5194 O O . PRO B 1 319 ? 19.859 -21.141 -27 1 88.62 319 PRO B O 1
ATOM 5197 N N . PRO B 1 320 ? 19.047 -22.875 -25.781 1 86.31 320 PRO B N 1
ATOM 5198 C CA . PRO B 1 320 ? 20.047 -22.625 -24.719 1 86.31 320 PRO B CA 1
ATOM 5199 C C . PRO B 1 320 ? 21.484 -22.812 -25.203 1 86.31 320 PRO B C 1
ATOM 5201 O O . PRO B 1 320 ? 21.766 -23.781 -25.922 1 86.31 320 PRO B O 1
ATOM 5204 N N . THR B 1 321 ? 22.391 -21.938 -24.891 1 78.81 321 THR B N 1
ATOM 5205 C CA . THR B 1 321 ? 23.797 -22 -25.281 1 78.81 321 THR B CA 1
ATOM 5206 C C . THR B 1 321 ? 24.547 -23.031 -24.438 1 78.81 321 THR B C 1
ATOM 5208 O O . THR B 1 321 ? 24.406 -23.062 -23.219 1 78.81 321 THR B O 1
ATOM 5211 N N . GLU B 1 322 ? 25 -24.141 -25.031 1 69 322 GLU B N 1
ATOM 5212 C CA . GLU B 1 322 ? 25.781 -25.156 -24.328 1 69 322 GLU B CA 1
ATOM 5213 C C . GLU B 1 322 ? 27.047 -24.578 -23.719 1 69 322 GLU B C 1
ATOM 5215 O O . GLU B 1 322 ? 27.5 -25.016 -22.656 1 69 322 GLU B O 1
ATOM 5220 N N . ASN B 1 323 ? 27.891 -24.078 -24.594 1 57.94 323 ASN B N 1
ATOM 5221 C CA . ASN B 1 323 ? 29.25 -23.734 -24.188 1 57.94 323 ASN B CA 1
ATOM 5222 C C . ASN B 1 323 ? 29.266 -22.594 -23.172 1 57.94 323 ASN B C 1
ATOM 5224 O O . ASN B 1 323 ? 28.484 -21.656 -23.281 1 57.94 323 ASN B O 1
ATOM 5228 N N . PHE B 1 324 ? 29.766 -23.062 -21.938 1 53 324 PHE B N 1
ATOM 5229 C CA . PHE B 1 324 ? 30.156 -22.156 -20.875 1 53 324 PHE B CA 1
ATOM 5230 C C . PHE B 1 324 ? 31.016 -21.016 -21.406 1 53 324 PHE B C 1
ATOM 5232 O O . PHE B 1 324 ? 31.656 -20.297 -20.641 1 53 324 PHE B O 1
ATOM 5239 N N . ASP B 1 325 ? 31.297 -21.016 -22.562 1 43.84 325 ASP B N 1
ATOM 5240 C CA . ASP B 1 325 ? 32.312 -20 -22.828 1 43.84 325 ASP B CA 1
ATOM 5241 C C . ASP B 1 325 ? 31.906 -18.656 -22.234 1 43.84 325 ASP B C 1
ATOM 5243 O O . ASP B 1 325 ? 30.781 -18.172 -22.484 1 43.84 325 ASP B O 1
ATOM 5247 N N . ASP B 1 326 ? 32.375 -18.438 -21.031 1 40.5 326 ASP B N 1
ATOM 5248 C CA . ASP B 1 326 ? 32.438 -17.188 -20.297 1 40.5 326 ASP B CA 1
ATOM 5249 C C . ASP B 1 326 ? 32.469 -15.992 -21.25 1 40.5 326 ASP B C 1
ATOM 5251 O O . ASP B 1 326 ? 33.469 -15.805 -21.969 1 40.5 326 ASP B O 1
ATOM 5255 N N . GLU B 1 327 ? 31.734 -15.82 -22.125 1 35.78 327 GLU B N 1
ATOM 5256 C CA . GLU B 1 327 ? 32.125 -14.492 -22.594 1 35.78 327 GLU B CA 1
ATOM 5257 C C . GLU B 1 327 ? 32.375 -13.547 -21.422 1 35.78 327 GLU B C 1
ATOM 5259 O O . GLU B 1 327 ? 31.516 -13.344 -20.578 1 35.78 327 GLU B O 1
ATOM 5264 N N . GLU B 1 328 ? 33.625 -13.453 -20.938 1 29.12 328 GLU B N 1
ATOM 5265 C CA . GLU B 1 328 ? 34.125 -12.367 -20.109 1 29.12 328 GLU B CA 1
ATOM 5266 C C . GLU B 1 328 ? 33.5 -11.031 -20.484 1 29.12 328 GLU B C 1
ATOM 5268 O O . GLU B 1 328 ? 33.375 -10.727 -21.672 1 29.12 328 GLU B O 1
#

Foldseek 3Di:
DAWAWEQDPVHNQKIKIKDWDWDWDQDPVGIDIATDIWIWIGGNPPDDTDDTDDPDPHHDQADDPPAYKEWEDFPHDIWIKTWGFPDSPDDDDPFGKIFIFGVPPHTGGLADCPDPPRIGDWARAKYWEYDPVQRKIKIWTWDDDPDPQFTKIKIWIDHPDHIDMDIARPQAGSLWYWEWYQQLPPRWIKIWIAHSVGRQWIWIATPVVRDIDTQPPAGADHSWAKYKDWLPDDDSPDSFTWIKMWTAGPLQFIWIWTAGRVVRHIPNVQIATQDDDGQDDSSKYKYWYRSHSFWIWIWIAHPVRDIDITIGGNVDGHDDDPDNPPPD/DAWAWEQDPVHNQKIKIKDWDWDWDQDPVGIDIATDIWIWIGGNPPDDTDDTDDPDPHHDQADDPPAYKEWEDFPHDIWIWTWGFPDSPDDDDPFGKIFIFGVPPHTGGLADCPDPPRIGDWARAKYWEYDPVQRKIKIWTWDDDPDPQFTKIKIWIDHPDHIDIDIARPQAGSLWYWEWYQQLPVRWIKIWIAHSVGRQWIWIATPVVRDIDTQPPAGADHSWAKYKDWLDDDDSPDLFTWIKMWTAHPLQFIKIWTAGPVVRHIPNVQIATQDDDGQDDRSKYKYWYNSHSFWIWIWTAHPVRDIDITIGGNVDTHDDDDDPPPPD

Secondary structure (DSSP, 8-state):
--EEEEEETTEEEEEEEEEEEEEEEEETTEEEEEEEEEEEEEESSS-PPPPP-----S--SBPPSS---EEEEETTEEEEEEEEES-TTSPP-TT--EEEEEEESS-EESS-TTSTTTEE---S-EEEEEETTTTEEEEEEEEE-SSTTEEEEEEEEESSS--EEEEEEEEEETT---EEEE-TTT--EEEEEEBSS-TTSEEEEETTTTEEEE-TT----TT---EEEE---S-TT-TTPPEEEEEE-TTSEEEEEEEETTTTEE-GGG-EEEEEEEP--SS---EEEEEETTEEEEEEE-TTS-EEEEEEETT-------------/--EEEEE-TT-TTEEEEEEEEEEEEEETTEEEEEEEEEEEEEESSS-PPPPP-----S--SBPPSS---EEEEETTEEEEEEEEES-TTSPP-TT--EEEEEEESS-EESS-TTSTTTEE---S-EEEEEETTTTEEEEEEEEE-SSTTEEEEEEEEESSS--EEEEEEEEEETT---EEEE-TTT--EEEEEEBSS-TTSEEEEETTTTEEEE-TT----TT---EEEE---S-TT-TTPPEEEEEE-TTSEEEEEEEETTTTEE-GGG-EEEEEEEP-SSS---EEEEEETTEEEEEEE-TTS-EEEEEEETT-------------

Sequence (656 aa):
MALTAAQNPMNPSEALVFFYSLREIEDKNGTKMLTNLGIQRRSLHQGRDYEYRDFNIHNSPLREQPSGLAIGYYNGAPRVFGFSRADPSKQPEPNEDFIVTQVSPTWTPINKVDGEYVKGKWLPPIAVISDVAGDAAHVFYLAPTGTTGQASLVTYILDKNLPQFQTYDIKAVSTSMLAAVKNRKSGSRWVFFQSSESPELIKYYDLETDTQTEISNIKCWANSPLAATHINLRDEGDMKEPLYLYYVHPNQRIVRVKYEYGQDVWRTSSISQVNNRRVPAQHLWISVVPVDATRIDVFYFENSGELVQLSDDLTQTKPPTENFDDEEMALTAAQNPMNPSEALVFFYSLREIEDKNGTKMLTNLGIQRRSLHQGRDYEYRDFNIHNSPLREQPSGLAIGYYNGAPRVFGFSRADPSKQPEPNEDFIVTQVSPTWTPINKVDGEYVKGKWLPPIAVISDVAGDAAHVFYLAPTGTTGQASLVTYILDKNLPQFQTYDIKAVSTSMLAAVKNRKSGSRWVFFQSSESPELIKYYDLETDTQTEISNIKCWANSPLAATHINLRDEGDMKEPLYLYYVHPNQRIVRVKYEYGQDVWRTSSISQVNNRRVPAQHLWISVVPVDATRIDVFYFENSGELVQLSDDLTQTKPPTENFDDEE

Radius of gyration: 26.62 Å; Cα contacts (8 Å, |Δi|>4): 1706; chains: 2; bounding box: 71×72×63 Å

Organism: NCBI:txid138285

Solvent-accessible surface area (backbone atoms only — not comparable to full-atom values): 34831 Å² total; per-residue (Å²): 82,33,35,26,47,38,62,26,89,80,43,74,60,25,29,40,35,37,31,68,35,75,42,81,42,81,52,101,91,39,81,42,79,31,46,36,63,38,62,34,47,38,42,68,72,81,52,80,63,53,83,67,79,88,34,63,89,63,61,46,48,54,50,66,84,81,40,33,34,22,58,29,43,34,85,79,38,73,33,31,35,35,44,24,43,70,58,65,88,51,79,90,57,98,84,50,45,30,27,43,22,29,60,22,47,41,71,34,37,70,44,55,54,90,39,88,85,30,47,37,66,59,43,46,34,34,26,35,31,51,35,70,91,72,39,20,30,39,40,35,34,34,35,68,51,92,49,86,58,26,20,27,42,38,36,37,44,44,47,95,57,81,60,46,74,52,74,43,85,68,45,24,22,55,63,35,30,39,23,33,41,62,39,83,86,81,63,36,44,34,40,37,33,20,28,47,91,43,49,41,31,46,30,34,34,31,66,77,76,72,43,75,45,70,52,68,84,50,61,35,27,66,38,29,32,31,32,53,49,56,51,77,57,82,58,88,70,60,66,70,61,41,40,38,39,36,35,27,30,74,78,30,26,46,28,35,35,40,32,35,62,85,78,67,43,69,43,52,89,59,34,19,34,54,56,90,57,68,58,90,63,55,82,43,34,44,25,60,33,61,70,48,94,49,32,35,35,40,34,35,42,43,94,87,65,47,80,42,78,42,72,28,57,65,87,56,78,37,64,70,70,79,74,73,74,71,76,127,85,34,34,26,45,38,63,27,88,81,42,75,59,25,28,40,35,37,30,67,35,75,44,81,43,80,53,100,89,39,80,42,80,30,44,36,63,37,62,33,47,39,42,68,73,81,52,78,64,52,85,69,79,86,34,62,90,63,62,46,49,54,50,67,81,82,42,32,35,22,56,31,42,36,85,81,39,73,32,32,36,34,45,25,44,69,57,65,87,50,80,90,56,96,84,52,46,29,27,42,22,28,60,20,48,42,70,33,37,68,45,55,53,90,41,87,84,31,47,38,68,59,44,46,33,33,25,35,32,52,35,68,92,72,38,19,27,39,40,36,36,35,33,67,51,94,48,86,59,27,20,25,39,36,36,35,43,41,49,95,56,81,60,46,74,53,75,43,85,68,46,23,21,55,64,34,30,37,22,33,42,64,38,82,86,81,61,36,44,35,39,36,34,20,29,48,92,45,51,41,32,46,30,34,35,31,65,75,76,68,41,75,46,71,52,68,84,52,62,36,26,71,41,31,31,31,31,52,47,56,49,73,64,88,68,88,71,65,71,71,62,40,39,38,39,36,34,26,28,72,77,29,24,48,29,37,36,41,32,35,62,86,76,66,43,70,41,51,90,57,35,18,35,52,57,90,58,67,60,90,62,82,63,42,32,43,24,58,31,60,69,48,92,49,32,36,34,38,36,37,42,43,95,88,66,47,80,43,78,44,71,28,55,64,86,56,76,35,66,72,72,79,72,72,71,67,78,123